Protein AF-A0A829R2B5-F1 (afdb_monomer)

Nearest PDB structures (foldseek):
  2r4q-assembly1_A  TM=9.811E-01  e=3.344E-08  Bacillus subtilis subsp. subtilis str. 168
  2r48-assembly1_A  TM=9.678E-01  e=6.983E-08  Bacillus subtilis subsp. subtilis str. 168
  5dle-assembly1_D  TM=9.566E-01  e=6.176E-08  Borreliella burgdorferi B31
  2m1z-assembly1_A  TM=9.103E-01  e=2.774E-06  Listeria monocytogenes EGD-e
  4tn5-assembly1_B  TM=8.734E-01  e=6.142E-04  Escherichia coli K-12

Structure (mmCIF, N/CA/C/O backbone):
data_AF-A0A829R2B5-F1
#
_entry.id   AF-A0A829R2B5-F1
#
loop_
_atom_site.group_PDB
_atom_site.id
_atom_site.type_symbol
_atom_site.label_atom_id
_atom_site.label_alt_id
_atom_site.label_comp_id
_atom_site.label_asym_id
_atom_site.label_entity_id
_atom_site.label_seq_id
_atom_site.pdbx_PDB_ins_code
_atom_site.Cartn_x
_atom_site.Cartn_y
_atom_site.Cartn_z
_atom_site.occupancy
_atom_site.B_iso_or_equiv
_atom_site.auth_seq_id
_atom_site.auth_comp_id
_atom_site.auth_asym_id
_atom_site.auth_atom_id
_atom_site.pdbx_PDB_model_num
ATOM 1 N N . ILE A 1 1 ? 9.075 -9.028 48.975 1.00 77.00 1 ILE A N 1
ATOM 2 C CA . ILE A 1 1 ? 10.343 -9.457 48.337 1.00 77.00 1 ILE A CA 1
ATOM 3 C C . ILE A 1 1 ? 10.652 -8.456 47.237 1.00 77.00 1 ILE A C 1
ATOM 5 O O . ILE A 1 1 ? 9.733 -8.085 46.517 1.00 77.00 1 ILE A O 1
ATOM 9 N N . ASP A 1 2 ? 11.890 -7.974 47.143 1.00 77.75 2 ASP A N 1
ATOM 10 C CA . ASP A 1 2 ? 12.310 -7.195 45.975 1.00 77.75 2 ASP A CA 1
ATOM 11 C C . ASP A 1 2 ? 12.422 -8.148 44.773 1.00 77.75 2 ASP A C 1
ATOM 13 O O . ASP A 1 2 ? 13.097 -9.174 44.860 1.00 77.75 2 ASP A O 1
ATOM 17 N N . TYR A 1 3 ? 11.655 -7.870 43.721 1.00 81.25 3 TYR A N 1
ATOM 18 C CA . TYR A 1 3 ? 11.440 -8.767 42.579 1.00 81.25 3 TYR A CA 1
ATOM 19 C C . TYR A 1 3 ? 11.505 -8.006 41.242 1.00 81.25 3 TYR A C 1
ATOM 21 O O . TYR A 1 3 ? 10.948 -8.465 40.251 1.00 81.25 3 TYR A O 1
ATOM 29 N N . GLU A 1 4 ? 12.128 -6.819 41.223 1.00 78.56 4 GLU A N 1
ATOM 30 C CA . GLU A 1 4 ? 12.226 -5.958 40.027 1.00 78.56 4 GLU A CA 1
ATOM 31 C C . GLU A 1 4 ? 10.860 -5.724 39.342 1.00 78.56 4 GLU A C 1
ATOM 33 O O . GLU A 1 4 ? 10.708 -5.775 38.119 1.00 78.56 4 GLU A O 1
ATOM 38 N N . SER A 1 5 ? 9.829 -5.493 40.156 1.00 74.31 5 SER A N 1
ATOM 39 C CA . SER A 1 5 ? 8.462 -5.230 39.706 1.00 74.31 5 SER A CA 1
ATOM 40 C C . SER A 1 5 ? 8.387 -3.997 38.798 1.00 74.31 5 SER A C 1
ATOM 42 O O . SER A 1 5 ? 9.096 -3.006 38.975 1.00 74.31 5 SER A O 1
ATOM 44 N N . LEU A 1 6 ? 7.464 -4.026 37.831 1.00 56.81 6 LEU A N 1
ATOM 45 C CA . LEU A 1 6 ? 7.286 -2.951 36.842 1.00 56.81 6 LEU A CA 1
ATOM 46 C C . LEU A 1 6 ? 6.836 -1.604 37.448 1.00 56.81 6 LEU A C 1
ATOM 48 O O . LEU A 1 6 ? 6.861 -0.588 36.755 1.00 56.81 6 LEU A O 1
ATOM 52 N N . ASP A 1 7 ? 6.405 -1.589 38.711 1.00 70.38 7 ASP A N 1
ATOM 53 C CA . ASP A 1 7 ? 6.053 -0.396 39.490 1.00 70.38 7 ASP A CA 1
ATOM 54 C C . ASP A 1 7 ? 7.093 -0.032 40.572 1.00 70.38 7 ASP A C 1
ATOM 56 O O . ASP A 1 7 ? 6.924 0.964 41.281 1.00 70.38 7 ASP A O 1
ATOM 60 N N . GLY A 1 8 ? 8.176 -0.811 40.693 1.00 77.12 8 GLY A N 1
ATOM 61 C CA . GLY A 1 8 ? 9.235 -0.621 41.682 1.00 77.12 8 GLY A CA 1
ATOM 62 C C . GLY A 1 8 ? 8.815 -0.879 43.133 1.00 77.12 8 GLY A C 1
ATOM 63 O O . GLY A 1 8 ? 9.537 -0.470 44.042 1.00 77.12 8 GLY A O 1
ATOM 64 N N . GLN A 1 9 ? 7.657 -1.507 43.378 1.00 79.19 9 GLN A N 1
ATOM 65 C CA . GLN A 1 9 ? 7.179 -1.839 44.725 1.00 79.19 9 GLN A CA 1
ATOM 66 C C . GLN A 1 9 ? 7.526 -3.285 45.122 1.00 79.19 9 GLN A C 1
ATOM 68 O O . GLN A 1 9 ? 7.446 -4.184 44.282 1.00 79.19 9 GLN A O 1
ATOM 73 N N . PRO A 1 10 ? 7.859 -3.572 46.396 1.00 80.31 10 PRO A N 1
ATOM 74 C CA . PRO A 1 10 ? 8.109 -4.940 46.845 1.00 80.31 10 PRO A CA 1
ATOM 75 C C . PRO A 1 10 ? 6.906 -5.863 46.594 1.00 80.31 10 PRO A C 1
ATOM 77 O O . PRO A 1 10 ? 5.789 -5.576 47.015 1.00 80.31 10 PRO A O 1
ATOM 80 N N . ALA A 1 11 ? 7.139 -7.020 45.974 1.00 84.56 11 ALA A N 1
ATOM 81 C CA . ALA A 1 11 ? 6.106 -8.032 45.778 1.00 84.56 11 ALA A CA 1
ATOM 82 C C . ALA A 1 11 ? 5.797 -8.745 47.109 1.00 84.56 11 ALA A C 1
ATOM 84 O O . ALA A 1 11 ? 6.690 -9.330 47.730 1.00 84.56 11 ALA A O 1
ATOM 85 N N . GLU A 1 12 ? 4.544 -8.685 47.563 1.00 84.31 12 GLU A N 1
ATOM 86 C CA . GLU A 1 12 ? 4.102 -9.258 48.848 1.00 84.31 12 GLU A CA 1
ATOM 87 C C . GLU A 1 12 ? 3.319 -10.571 48.703 1.00 84.31 12 GLU A C 1
ATOM 89 O O . GLU A 1 12 ? 3.359 -11.401 49.607 1.00 84.31 12 GLU A O 1
ATOM 94 N N . LEU A 1 13 ? 2.639 -10.779 47.572 1.00 85.56 13 LEU A N 1
ATOM 95 C CA . LEU A 1 13 ? 1.806 -11.954 47.302 1.00 85.56 13 LEU A CA 1
ATOM 96 C C . LEU A 1 13 ? 2.363 -12.727 46.102 1.00 85.56 13 LEU A C 1
ATOM 98 O O . LEU A 1 13 ? 2.656 -12.137 45.064 1.00 85.56 13 LEU A O 1
ATOM 102 N N . PHE A 1 14 ? 2.481 -14.048 46.242 1.00 85.44 14 PHE A N 1
ATOM 103 C CA . PHE A 1 14 ? 2.991 -14.950 45.209 1.00 85.44 14 PHE A CA 1
ATOM 104 C C . PHE A 1 14 ? 2.031 -16.125 45.035 1.00 85.44 14 PHE A C 1
ATOM 106 O O . PHE A 1 14 ? 1.698 -16.801 46.006 1.00 85.44 14 PHE A O 1
ATOM 113 N N . PHE A 1 15 ? 1.620 -16.387 43.795 1.00 84.69 15 PHE A N 1
ATOM 114 C CA . PHE A 1 15 ? 0.691 -17.463 43.455 1.00 84.69 15 PHE A CA 1
ATOM 115 C C . PHE A 1 15 ? 1.345 -18.427 42.467 1.00 84.69 15 PHE A C 1
ATOM 117 O O . PHE A 1 15 ? 1.905 -18.004 41.457 1.00 84.69 15 PHE A O 1
ATOM 124 N N . MET A 1 16 ? 1.252 -19.725 42.749 1.00 83.25 16 MET A N 1
ATOM 125 C CA . MET A 1 16 ? 1.707 -20.790 41.858 1.00 83.25 16 MET A CA 1
ATOM 126 C C . MET A 1 16 ? 0.489 -21.555 41.341 1.00 83.25 16 MET A C 1
ATOM 128 O O . MET A 1 16 ? -0.211 -22.201 42.118 1.00 83.25 16 MET A O 1
ATOM 132 N N . ILE A 1 17 ? 0.248 -21.507 40.030 1.00 78.81 17 ILE A N 1
ATOM 133 C CA . ILE A 1 17 ? -0.824 -22.276 39.388 1.00 78.81 17 ILE A CA 1
ATOM 134 C C . ILE A 1 17 ? -0.263 -23.648 39.003 1.00 78.81 17 ILE A C 1
ATOM 136 O O . ILE A 1 17 ? 0.498 -23.773 38.044 1.00 78.81 17 ILE A O 1
ATOM 140 N N . ALA A 1 18 ? -0.629 -24.681 39.762 1.00 78.25 18 ALA A N 1
ATOM 141 C CA . ALA A 1 18 ? -0.265 -26.065 39.471 1.00 78.25 18 ALA A CA 1
ATOM 142 C C . ALA A 1 18 ? -1.248 -26.673 38.454 1.00 78.25 18 ALA A C 1
ATOM 144 O O . ALA A 1 18 ? -2.271 -27.244 38.825 1.00 78.25 18 ALA A O 1
ATOM 145 N N . ALA A 1 19 ? -0.946 -26.529 37.163 1.00 71.19 19 ALA A N 1
ATOM 146 C CA . ALA A 1 19 ? -1.729 -27.125 36.082 1.00 71.19 19 ALA A CA 1
ATOM 147 C C . ALA A 1 19 ? -1.300 -28.578 35.808 1.00 71.19 19 ALA A C 1
ATOM 149 O O . ALA A 1 19 ? -0.109 -28.892 35.815 1.00 71.19 19 ALA A O 1
ATOM 150 N N . THR A 1 20 ? -2.261 -29.463 35.537 1.00 70.81 20 THR A N 1
ATOM 151 C CA . THR A 1 20 ? -1.981 -30.828 35.071 1.00 70.81 20 THR A CA 1
ATOM 152 C C . THR A 1 20 ? -1.559 -30.836 33.603 1.00 70.81 20 THR A C 1
ATOM 154 O O . THR A 1 20 ? -1.954 -29.974 32.815 1.00 70.81 20 THR A O 1
ATOM 157 N N . ASP A 1 21 ? -0.751 -31.826 33.225 1.00 57.53 21 ASP A N 1
ATOM 158 C CA . ASP A 1 21 ? -0.223 -31.947 31.866 1.00 57.53 21 ASP A CA 1
ATOM 159 C C . ASP A 1 21 ? -1.375 -32.074 30.844 1.00 57.53 21 ASP A C 1
ATOM 161 O O . ASP A 1 21 ? -2.250 -32.933 30.977 1.00 57.53 21 ASP A O 1
ATOM 165 N N . GLY A 1 22 ? -1.415 -31.173 29.857 1.00 59.69 22 GLY A N 1
ATOM 166 C CA . GLY A 1 22 ? -2.511 -31.046 28.884 1.00 59.69 22 GLY A CA 1
ATOM 167 C C . GLY A 1 22 ? -3.654 -30.076 29.246 1.00 59.69 22 GLY A C 1
ATOM 168 O O . GLY A 1 22 ? -4.510 -29.830 28.394 1.00 59.69 22 GLY A O 1
ATOM 169 N N . ALA A 1 23 ? -3.673 -29.465 30.438 1.00 57.81 23 ALA A N 1
ATOM 170 C CA . ALA A 1 23 ? -4.689 -28.483 30.856 1.00 57.81 23 ALA A CA 1
ATOM 171 C C . ALA A 1 23 ? -4.448 -27.066 30.272 1.00 57.81 23 ALA A C 1
ATOM 173 O O . ALA A 1 23 ? -4.290 -26.070 30.988 1.00 57.81 23 ALA A O 1
ATOM 174 N N . ASN A 1 24 ? -4.403 -26.971 28.938 1.00 57.97 24 ASN A N 1
ATOM 175 C CA . ASN A 1 24 ? -4.007 -25.757 28.210 1.00 57.97 24 ASN A CA 1
ATOM 176 C C . ASN A 1 24 ? -4.955 -24.553 28.378 1.00 57.97 24 ASN A C 1
ATOM 178 O O . ASN A 1 24 ? -4.526 -23.432 28.126 1.00 57.97 24 ASN A O 1
ATOM 182 N N . GLU A 1 25 ? -6.205 -24.752 28.801 1.00 57.62 25 GLU A N 1
ATOM 183 C CA . GLU A 1 25 ? -7.169 -23.657 29.020 1.00 57.62 25 GLU A CA 1
ATOM 184 C C . GLU A 1 25 ? -7.431 -23.409 30.518 1.00 57.62 25 GLU A C 1
ATOM 186 O O . GLU A 1 25 ? -7.463 -22.259 30.950 1.00 57.62 25 GLU A O 1
ATOM 191 N N . THR A 1 26 ? -7.464 -24.458 31.348 1.00 65.56 26 THR A N 1
ATOM 192 C CA . THR A 1 26 ? -7.769 -24.369 32.792 1.00 65.56 26 THR A CA 1
ATOM 193 C C . THR A 1 26 ? -6.812 -23.466 33.572 1.00 65.56 26 THR A C 1
ATOM 195 O O . THR A 1 26 ? -7.222 -22.774 34.504 1.00 65.56 26 THR A O 1
ATOM 198 N N . HIS A 1 27 ? -5.529 -23.418 33.199 1.00 67.00 27 HIS A N 1
ATOM 199 C CA . HIS A 1 27 ? -4.579 -22.506 33.842 1.00 67.00 27 HIS A CA 1
ATOM 200 C C . HIS A 1 27 ? -4.839 -21.032 33.484 1.00 67.00 27 HIS A C 1
ATOM 202 O O . HIS A 1 27 ? -4.580 -20.157 34.308 1.00 67.00 27 HIS A O 1
ATOM 208 N N . LEU A 1 28 ? -5.390 -20.750 32.296 1.00 66.31 28 LEU A N 1
ATOM 209 C CA . LEU A 1 28 ? -5.787 -19.402 31.877 1.00 66.31 28 LEU A CA 1
ATOM 210 C C . LEU A 1 28 ? -7.083 -18.969 32.566 1.00 66.31 28 LEU A C 1
ATOM 212 O O . LEU A 1 28 ? -7.163 -17.834 33.026 1.00 66.31 28 LEU A O 1
ATOM 216 N N . GLU A 1 29 ? -8.052 -19.878 32.701 1.00 65.00 29 GLU A N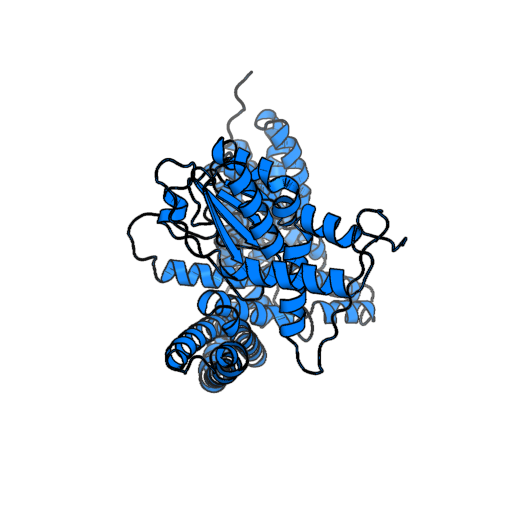 1
ATOM 217 C CA . GLU A 1 29 ? -9.282 -19.667 33.480 1.00 65.00 29 GLU A CA 1
ATOM 218 C C . GLU A 1 29 ? -8.959 -19.391 34.956 1.00 65.00 29 GLU A C 1
ATOM 220 O O . GLU A 1 29 ? -9.447 -18.420 35.532 1.00 65.00 29 GLU A O 1
ATOM 225 N N . THR A 1 30 ? -8.058 -20.185 35.547 1.00 73.75 30 THR A N 1
ATOM 226 C CA . THR A 1 30 ? -7.582 -20.000 36.930 1.00 73.75 30 THR A CA 1
ATOM 227 C C . THR A 1 30 ? -6.880 -18.652 37.100 1.00 73.75 30 THR A C 1
ATOM 229 O O . THR A 1 30 ? -7.129 -17.943 38.073 1.00 73.75 30 THR A O 1
ATOM 232 N N . LEU A 1 31 ? -6.028 -18.262 36.143 1.00 73.44 31 LEU A N 1
ATOM 233 C CA . LEU A 1 31 ? -5.330 -16.977 36.168 1.00 73.44 31 LEU A CA 1
ATOM 234 C C . LEU A 1 31 ? -6.310 -15.807 36.016 1.00 73.44 31 LEU A C 1
ATOM 236 O O . LEU A 1 31 ? -6.170 -14.810 36.723 1.00 73.44 31 LEU A O 1
ATOM 240 N N . ALA A 1 32 ? -7.321 -15.928 35.151 1.00 65.69 32 ALA A N 1
ATOM 241 C CA . ALA A 1 32 ? -8.379 -14.933 35.003 1.00 65.69 32 ALA A CA 1
ATOM 242 C C . ALA A 1 32 ? -9.196 -14.786 36.298 1.00 65.69 32 ALA A C 1
ATOM 244 O O . ALA A 1 32 ? -9.325 -13.672 36.799 1.00 65.69 32 ALA A O 1
ATOM 245 N N . ALA A 1 33 ? -9.674 -15.891 36.881 1.00 73.81 33 ALA A N 1
ATOM 246 C CA . ALA A 1 33 ? -10.438 -15.895 38.131 1.00 73.81 33 ALA A CA 1
ATOM 247 C C . ALA A 1 33 ? -9.641 -15.294 39.302 1.00 73.81 33 ALA A C 1
ATOM 249 O O . ALA A 1 33 ? -10.125 -14.387 39.976 1.00 73.81 33 ALA A O 1
ATOM 250 N N . LEU A 1 34 ? -8.385 -15.717 39.483 1.00 80.44 34 LEU A N 1
ATOM 251 C CA . LEU A 1 34 ? -7.470 -15.136 40.469 1.00 80.44 34 LEU A CA 1
ATOM 252 C C . LEU A 1 34 ? -7.271 -13.630 40.235 1.00 80.44 34 LEU A C 1
ATOM 254 O O . LEU A 1 34 ? -7.304 -12.845 41.181 1.00 80.44 34 LEU A O 1
ATOM 258 N N . SER A 1 35 ? -7.114 -13.209 38.976 1.00 73.12 35 SER A N 1
ATOM 259 C CA . SER A 1 35 ? -6.947 -11.793 38.628 1.00 73.12 35 SER A CA 1
ATOM 260 C C . SER A 1 35 ? -8.170 -10.947 38.989 1.00 73.12 35 SER A C 1
ATOM 262 O O . SER A 1 35 ? -7.985 -9.803 39.391 1.00 73.12 35 SER A O 1
ATOM 264 N N . ARG A 1 36 ? -9.398 -11.484 38.891 1.00 71.25 36 ARG A N 1
ATOM 265 C CA . ARG A 1 36 ? -10.623 -10.783 39.329 1.00 71.25 36 ARG A CA 1
ATOM 266 C C . ARG A 1 36 ? -10.611 -10.520 40.832 1.00 71.25 36 ARG A C 1
ATOM 268 O O . ARG A 1 36 ? -10.819 -9.388 41.259 1.00 71.25 36 ARG A O 1
ATOM 275 N N . LEU A 1 37 ? -10.299 -11.544 41.628 1.00 79.25 37 LEU A N 1
ATOM 276 C CA . LEU A 1 37 ? -10.243 -11.437 43.091 1.00 79.25 37 LEU A CA 1
ATOM 277 C C . LEU A 1 37 ? -9.190 -10.415 43.547 1.00 79.25 37 LEU A C 1
ATOM 279 O O . LEU A 1 37 ? -9.451 -9.598 44.426 1.00 79.25 37 LEU A O 1
ATOM 283 N N . LEU A 1 38 ? -8.025 -10.395 42.893 1.00 78.81 38 LEU A N 1
ATOM 284 C CA . LEU A 1 38 ? -6.926 -9.476 43.212 1.00 78.81 38 LEU A CA 1
ATOM 285 C C . LEU A 1 38 ? -7.166 -8.008 42.803 1.00 78.81 38 LEU A C 1
ATOM 287 O O . LEU A 1 38 ? -6.364 -7.151 43.169 1.00 78.81 38 LEU A O 1
ATOM 291 N N . VAL A 1 39 ? -8.249 -7.690 42.080 1.00 69.88 39 VAL A N 1
ATOM 292 C CA . VAL A 1 39 ? -8.682 -6.294 41.857 1.00 69.88 39 VAL A CA 1
ATOM 293 C C . VAL A 1 39 ? -9.371 -5.717 43.095 1.00 69.88 39 VAL A C 1
ATOM 295 O O . VAL A 1 39 ? -9.315 -4.507 43.303 1.00 69.88 39 VAL A O 1
ATOM 298 N N . ASN A 1 40 ? -10.007 -6.552 43.922 1.00 76.12 40 ASN A N 1
ATOM 299 C CA . ASN A 1 40 ? -10.735 -6.102 45.104 1.00 76.12 40 ASN A CA 1
ATOM 300 C C . ASN A 1 40 ? -9.749 -5.737 46.245 1.00 76.12 40 ASN A C 1
ATOM 302 O O . ASN A 1 40 ? -9.082 -6.632 46.776 1.00 76.12 40 ASN A O 1
ATOM 306 N N . PRO A 1 41 ? -9.657 -4.455 46.668 1.00 76.12 41 PRO A N 1
ATOM 307 C CA . PRO A 1 41 ? -8.732 -4.041 47.724 1.00 76.12 41 PRO A CA 1
ATOM 308 C C . PRO A 1 41 ? -9.028 -4.709 49.069 1.00 76.12 41 PRO A C 1
ATOM 310 O O . PRO A 1 41 ? -8.092 -5.050 49.793 1.00 76.12 41 PRO A O 1
ATOM 313 N N . ASP A 1 42 ? -10.305 -4.943 49.380 1.00 80.25 42 ASP A N 1
ATOM 314 C CA . ASP A 1 42 ? -10.731 -5.566 50.634 1.00 80.25 42 ASP A CA 1
ATOM 315 C C . ASP A 1 42 ? -10.340 -7.046 50.667 1.00 80.25 42 ASP A C 1
ATOM 317 O O . ASP A 1 42 ? -9.841 -7.526 51.683 1.00 80.25 42 ASP A O 1
ATOM 321 N N . PHE A 1 43 ? -10.463 -7.753 49.535 1.00 85.75 43 PHE A N 1
ATOM 322 C CA . PHE A 1 43 ? -9.974 -9.130 49.395 1.00 85.75 43 PHE A CA 1
ATOM 323 C C . PHE A 1 43 ? -8.453 -9.204 49.556 1.00 85.75 43 PHE A C 1
ATOM 325 O O . PHE A 1 43 ? -7.948 -10.026 50.318 1.00 85.75 43 PHE A O 1
ATOM 332 N N . VAL A 1 44 ? -7.707 -8.318 48.886 1.00 86.69 44 VAL A N 1
ATOM 333 C CA . VAL A 1 44 ? -6.240 -8.265 49.000 1.00 86.69 44 VAL A CA 1
ATOM 334 C C . VAL A 1 44 ? -5.812 -7.945 50.436 1.00 86.69 44 VAL A C 1
ATOM 336 O O . VAL A 1 44 ? -4.862 -8.546 50.939 1.00 86.69 44 VAL A O 1
ATOM 339 N N . GLN A 1 45 ? -6.511 -7.041 51.126 1.00 86.62 45 GLN A N 1
ATOM 340 C CA . GLN A 1 45 ? -6.212 -6.701 52.515 1.00 86.62 45 GLN A CA 1
ATOM 341 C C . GLN A 1 45 ? -6.605 -7.820 53.492 1.00 86.62 45 GLN A C 1
ATOM 343 O O . GLN A 1 45 ? -5.853 -8.086 54.431 1.00 86.62 45 GLN A O 1
ATOM 348 N N . ALA A 1 46 ? -7.728 -8.507 53.264 1.00 88.38 46 ALA A N 1
ATOM 349 C CA . ALA A 1 46 ? -8.118 -9.697 54.015 1.00 88.38 46 ALA A CA 1
ATOM 350 C C . ALA A 1 46 ? -7.070 -10.807 53.853 1.00 88.38 46 ALA A C 1
ATOM 352 O O . ALA A 1 46 ? -6.574 -11.325 54.852 1.00 88.38 46 ALA A O 1
ATOM 353 N N . LEU A 1 47 ? -6.641 -11.084 52.618 1.00 90.06 47 LEU A N 1
ATOM 354 C CA . LEU A 1 47 ? -5.622 -12.084 52.307 1.00 90.06 47 LEU A CA 1
ATOM 355 C C . LEU A 1 47 ? -4.287 -11.778 53.007 1.00 90.06 47 LEU A C 1
ATOM 357 O O . LEU A 1 47 ? -3.710 -12.670 53.625 1.00 90.06 47 LEU A O 1
ATOM 361 N N . LYS A 1 48 ? -3.837 -10.513 53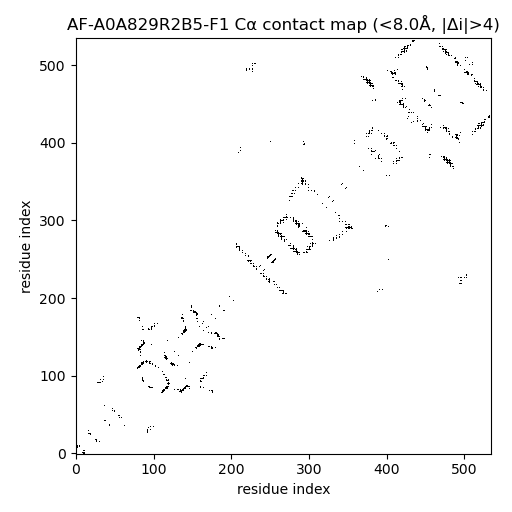.009 1.00 88.25 48 LYS A N 1
ATOM 362 C CA . LYS A 1 48 ? -2.646 -10.066 53.766 1.00 88.25 48 LYS A CA 1
ATOM 363 C C . LYS A 1 48 ? -2.776 -10.207 55.289 1.00 88.25 48 LYS A C 1
ATOM 365 O O . LYS A 1 48 ? -1.759 -10.263 55.975 1.00 88.25 48 LYS A O 1
ATOM 370 N N . ASN A 1 49 ? -3.999 -10.231 55.818 1.00 90.88 49 ASN A N 1
ATOM 371 C CA . ASN A 1 49 ? -4.269 -10.358 57.251 1.00 90.88 49 ASN A CA 1
ATOM 372 C C . ASN A 1 49 ? -4.410 -11.823 57.718 1.00 90.88 49 ASN A C 1
ATOM 374 O O . ASN A 1 49 ? -4.366 -12.060 58.930 1.00 90.88 49 ASN A O 1
ATOM 378 N N . THR A 1 50 ? -4.568 -12.784 56.795 1.00 91.31 50 THR A N 1
ATOM 379 C CA . THR A 1 50 ? -4.612 -14.225 57.114 1.00 91.31 50 THR A CA 1
ATOM 380 C C . THR A 1 50 ? -3.290 -14.722 57.706 1.00 91.31 50 THR A C 1
ATOM 382 O O . THR A 1 50 ? -2.212 -14.194 57.423 1.00 91.31 50 THR A O 1
ATOM 385 N N . LYS A 1 51 ? -3.366 -15.736 58.573 1.00 91.12 51 LYS A N 1
ATOM 386 C CA . LYS A 1 51 ? -2.221 -16.303 59.307 1.00 91.12 51 LYS A CA 1
ATOM 387 C C . LYS A 1 51 ? -2.068 -17.809 59.145 1.00 91.12 51 LYS A C 1
ATOM 389 O O . LYS A 1 51 ? -1.015 -18.340 59.500 1.00 91.12 51 LYS A O 1
ATOM 394 N N . THR A 1 52 ? -3.087 -18.498 58.639 1.00 92.06 52 THR A N 1
ATOM 395 C CA . THR A 1 52 ? -3.083 -19.955 58.454 1.00 92.06 52 THR A CA 1
ATOM 396 C C . THR A 1 52 ? -3.488 -20.343 57.026 1.00 92.06 52 THR A C 1
ATOM 398 O O . THR A 1 52 ? -4.211 -19.591 56.373 1.00 92.06 52 THR A O 1
ATOM 401 N N . PRO A 1 53 ? -3.045 -21.508 56.508 1.00 88.38 53 PRO A N 1
ATOM 402 C CA . PRO A 1 53 ? -3.462 -21.983 55.186 1.00 88.38 53 PRO A CA 1
ATOM 403 C C . PRO A 1 53 ? -4.980 -22.173 55.062 1.00 88.38 53 PRO A C 1
ATOM 405 O O . PRO A 1 53 ? -5.543 -21.894 54.007 1.00 88.38 53 PRO A O 1
ATOM 408 N N . ASP A 1 54 ? -5.642 -22.595 56.142 1.00 89.50 54 ASP A N 1
ATOM 409 C CA . ASP A 1 54 ? -7.087 -22.843 56.159 1.00 89.50 54 ASP A CA 1
ATOM 410 C C . ASP A 1 54 ? -7.891 -21.535 56.029 1.00 89.50 54 ASP A C 1
ATOM 412 O O . ASP A 1 54 ? -8.893 -21.498 55.318 1.00 89.50 54 ASP A O 1
ATOM 416 N N . GLU A 1 55 ? -7.418 -20.435 56.635 1.00 88.38 55 GLU A N 1
ATOM 417 C CA . GLU A 1 55 ? -7.988 -19.089 56.442 1.00 88.38 55 GLU A CA 1
ATOM 418 C C . GLU A 1 55 ? -7.870 -18.613 54.987 1.00 88.38 55 GLU A C 1
ATOM 420 O O . GLU A 1 55 ? -8.787 -17.969 54.479 1.00 88.38 55 GLU A O 1
ATOM 425 N N . VAL A 1 56 ? -6.764 -18.935 54.304 1.00 87.50 56 VAL A N 1
ATOM 426 C CA . VAL A 1 56 ? -6.590 -18.605 52.881 1.00 87.50 56 VAL A CA 1
ATOM 427 C C . VAL A 1 56 ? -7.591 -19.383 52.030 1.00 87.50 56 VAL A C 1
ATOM 429 O O . VAL A 1 56 ? -8.260 -18.780 51.197 1.00 87.50 56 VAL A O 1
ATOM 432 N N . ILE A 1 57 ? -7.728 -20.695 52.244 1.00 87.31 57 ILE A N 1
ATOM 433 C CA . ILE A 1 57 ? -8.667 -21.534 51.480 1.00 87.31 57 ILE A CA 1
ATOM 434 C C . ILE A 1 57 ? -10.107 -21.037 51.674 1.00 87.31 57 ILE A C 1
ATOM 436 O O . ILE A 1 57 ? -10.787 -20.755 50.690 1.00 87.31 57 ILE A O 1
ATOM 440 N N . ALA A 1 58 ? -10.530 -20.814 52.923 1.00 87.00 58 ALA A N 1
ATOM 441 C CA . ALA A 1 58 ? -11.871 -20.319 53.232 1.00 87.00 58 ALA A CA 1
ATOM 442 C C . ALA A 1 58 ? -12.186 -18.966 52.561 1.00 87.00 58 ALA A C 1
ATOM 444 O O . ALA A 1 58 ? -13.290 -18.777 52.054 1.00 87.00 58 ALA A O 1
ATOM 445 N N . LEU A 1 59 ? -11.212 -18.048 52.503 1.00 87.75 59 LEU A N 1
ATOM 446 C CA . LEU A 1 59 ? -11.367 -16.742 51.853 1.00 87.75 59 LEU A CA 1
ATOM 447 C C . LEU A 1 59 ? -11.569 -16.859 50.328 1.00 87.75 59 LEU A C 1
ATOM 449 O O . LEU A 1 59 ? -12.282 -16.048 49.735 1.00 87.75 59 LEU A O 1
ATOM 453 N N . PHE A 1 60 ? -10.952 -17.853 49.680 1.00 84.81 60 PHE A N 1
ATOM 454 C CA . PHE A 1 60 ? -11.162 -18.126 48.254 1.00 84.81 60 PHE A CA 1
ATOM 455 C C . PHE A 1 60 ? -12.503 -18.835 47.992 1.00 84.81 60 PHE A C 1
ATOM 457 O O . PHE A 1 60 ? -13.205 -18.448 47.055 1.00 84.81 60 PHE A O 1
ATOM 464 N N . ASP A 1 61 ? -12.890 -19.802 48.829 1.00 82.50 61 ASP A N 1
ATOM 465 C CA . ASP A 1 61 ? -14.167 -20.526 48.716 1.00 82.50 61 ASP A CA 1
ATOM 466 C C . ASP A 1 61 ? -15.381 -19.590 48.901 1.00 82.50 61 ASP A C 1
ATOM 468 O O . ASP A 1 61 ? -16.357 -19.665 48.148 1.00 82.50 61 ASP A O 1
ATOM 472 N N . GLU A 1 62 ? -15.314 -18.654 49.858 1.00 80.19 62 GLU A N 1
ATOM 473 C CA . GLU A 1 62 ? -16.359 -17.647 50.100 1.00 80.19 62 GLU A CA 1
ATOM 474 C C . GLU A 1 62 ? -16.572 -16.740 48.875 1.00 80.19 62 GLU A C 1
ATOM 476 O O . GLU A 1 62 ? -17.707 -16.470 48.479 1.00 80.19 62 GLU A O 1
ATOM 481 N N . GLN A 1 63 ? -15.488 -16.320 48.214 1.00 73.50 63 GLN A N 1
ATOM 482 C CA . GLN A 1 63 ? -15.569 -15.473 47.020 1.00 73.50 63 GLN A CA 1
ATOM 483 C C . GLN A 1 63 ? -15.999 -16.234 45.760 1.00 73.50 63 GLN A C 1
ATOM 485 O O . GLN A 1 63 ? -16.699 -15.663 44.924 1.00 73.50 63 GLN A O 1
ATOM 490 N N . GLN A 1 64 ? -15.626 -17.511 45.610 1.00 65.69 64 GLN A N 1
ATOM 491 C CA . GLN A 1 64 ? -16.168 -18.344 44.530 1.00 65.69 64 GLN A CA 1
ATOM 492 C C . GLN A 1 64 ? -17.678 -18.548 44.697 1.00 65.69 64 GLN A C 1
ATOM 494 O O . GLN A 1 64 ? -18.414 -18.412 43.724 1.00 65.69 64 GLN A O 1
ATOM 499 N N . SER A 1 65 ? -18.141 -18.758 45.933 1.00 57.09 65 SER A N 1
ATOM 500 C CA . SER A 1 65 ? -19.569 -18.878 46.258 1.00 57.09 65 SER A CA 1
ATOM 501 C C . SER A 1 65 ? -20.347 -17.583 45.972 1.00 57.09 65 SER A C 1
ATOM 503 O O . SER A 1 65 ? -21.449 -17.626 45.433 1.00 57.09 65 SER A O 1
ATOM 505 N N . ALA A 1 66 ? -19.764 -16.417 46.274 1.00 53.25 66 ALA A N 1
ATOM 506 C CA . ALA A 1 66 ? -20.376 -15.113 45.998 1.00 53.25 66 ALA A CA 1
ATOM 507 C C . ALA A 1 66 ? -20.395 -14.730 44.500 1.00 53.25 66 ALA A C 1
ATOM 509 O O . ALA A 1 66 ? -21.141 -13.836 44.097 1.00 53.25 66 ALA A O 1
ATOM 510 N N . GLY A 1 67 ? -19.577 -15.385 43.669 1.00 45.25 67 GLY A N 1
ATOM 511 C CA . GLY A 1 67 ? -19.452 -15.094 42.239 1.00 45.25 67 GLY A CA 1
ATOM 512 C C . GLY A 1 67 ? -20.593 -15.622 41.362 1.00 45.25 67 GLY A C 1
ATOM 513 O O . GLY A 1 67 ? -20.736 -15.153 40.233 1.00 45.25 67 GLY A O 1
ATOM 514 N N . GLU A 1 68 ? -21.405 -16.567 41.852 1.00 35.06 68 GLU A N 1
ATOM 515 C CA . GLU A 1 68 ? -22.473 -17.207 41.065 1.00 35.06 68 GLU A CA 1
ATOM 516 C C . GLU A 1 68 ? -23.827 -16.466 41.109 1.00 35.06 68 GLU A C 1
ATOM 518 O O . GLU A 1 68 ? -24.668 -16.700 40.244 1.00 35.06 68 GLU A O 1
ATOM 523 N N . GLU A 1 69 ? -24.054 -15.539 42.051 1.00 31.50 69 GLU A N 1
ATOM 524 C CA . GLU A 1 69 ? -25.376 -14.903 42.243 1.00 31.50 69 GLU A CA 1
ATOM 525 C C . GLU A 1 69 ? -25.605 -13.587 41.464 1.00 31.50 69 GLU A C 1
ATOM 527 O O . GLU A 1 69 ? -26.702 -13.031 41.503 1.00 31.50 69 GLU A O 1
ATOM 532 N N . VAL A 1 70 ? -24.618 -13.066 40.721 1.00 33.56 70 VAL A N 1
ATOM 533 C CA . VAL A 1 70 ? -24.732 -11.753 40.041 1.00 33.56 70 VAL A CA 1
ATOM 534 C C . VAL A 1 70 ? -25.207 -11.875 38.582 1.00 33.56 70 VAL A C 1
ATOM 536 O O . VAL A 1 70 ? -24.568 -11.370 37.656 1.00 33.56 70 VAL A O 1
ATOM 539 N N . GLU A 1 71 ? -26.371 -12.497 38.366 1.00 32.91 71 GLU A N 1
ATOM 540 C CA . GLU A 1 71 ? -27.116 -12.386 37.102 1.00 32.91 71 GLU A CA 1
ATOM 541 C C . GLU A 1 71 ? -28.400 -11.546 37.244 1.00 32.91 71 GLU A C 1
ATOM 543 O O . GLU A 1 71 ? -29.300 -11.831 38.029 1.00 32.91 71 GLU A O 1
ATOM 548 N N . THR A 1 72 ? -28.532 -10.553 36.358 1.00 31.05 72 THR A N 1
ATOM 549 C CA . THR A 1 72 ? -29.786 -9.856 36.004 1.00 31.05 72 THR A CA 1
ATOM 550 C C . THR A 1 72 ? -30.498 -9.014 37.075 1.00 31.05 72 THR A C 1
ATOM 552 O O . THR A 1 72 ? -31.683 -9.200 37.340 1.00 31.05 72 THR A O 1
ATOM 555 N N . GLU A 1 73 ? -29.865 -7.925 37.523 1.00 35.38 73 GLU A N 1
ATOM 556 C CA . GLU A 1 73 ? -30.646 -6.714 37.824 1.00 35.38 73 GLU A CA 1
ATOM 557 C C . GLU A 1 73 ? -31.006 -5.997 36.509 1.00 35.38 73 GLU A C 1
ATOM 559 O O . GLU A 1 73 ? -30.150 -5.439 35.816 1.00 35.38 73 GLU A O 1
ATOM 564 N N . THR A 1 74 ? -32.290 -6.014 36.138 1.00 37.72 74 THR A N 1
ATOM 565 C CA . THR A 1 74 ? -32.838 -5.061 35.159 1.00 37.72 74 THR A CA 1
ATOM 566 C C . THR A 1 74 ? -32.683 -3.643 35.712 1.00 37.72 74 THR A C 1
ATOM 568 O O . THR A 1 74 ? -33.200 -3.393 36.803 1.00 37.72 74 THR A O 1
ATOM 571 N N . PRO A 1 75 ? -32.022 -2.706 35.000 1.00 44.59 75 PRO A N 1
ATOM 572 C CA . PRO A 1 75 ? -31.831 -1.351 35.503 1.00 44.59 75 PRO A CA 1
ATOM 573 C C . PRO A 1 75 ? -33.170 -0.668 35.780 1.00 44.59 75 PRO A C 1
ATOM 575 O O . PRO A 1 75 ? -34.054 -0.673 34.923 1.00 44.59 75 PRO A O 1
ATOM 578 N N . ASN A 1 76 ? -33.298 -0.055 36.956 1.00 49.75 76 ASN A N 1
ATOM 579 C CA . ASN A 1 76 ? -34.425 0.818 37.258 1.00 49.75 76 ASN A CA 1
ATOM 580 C C . ASN A 1 76 ? -34.362 2.044 36.323 1.00 49.75 76 ASN A C 1
ATOM 582 O O . ASN A 1 76 ? -33.292 2.641 36.189 1.00 49.75 76 ASN A O 1
ATOM 586 N N . GLU A 1 77 ? -35.472 2.421 35.678 1.00 55.31 77 GLU A N 1
ATOM 587 C CA . GLU A 1 77 ? -35.477 3.405 34.571 1.00 55.31 77 GLU A CA 1
ATOM 588 C C . GLU A 1 77 ? -35.029 4.826 34.981 1.00 55.31 77 GLU A C 1
ATOM 590 O O . GLU A 1 77 ? -34.732 5.652 34.122 1.00 55.31 77 GLU A O 1
ATOM 595 N N . GLU A 1 78 ? -34.929 5.103 36.285 1.00 59.72 78 GLU A N 1
ATOM 596 C CA . GLU A 1 78 ? -34.497 6.390 36.845 1.00 59.72 78 GLU A CA 1
ATOM 597 C C . GLU A 1 78 ? -32.975 6.504 37.099 1.00 59.72 78 GLU A C 1
ATOM 599 O O . GLU A 1 78 ? -32.498 7.587 37.442 1.00 59.72 78 GLU A O 1
ATOM 604 N N . GLN A 1 79 ? -32.189 5.426 36.959 1.00 74.81 79 GLN A N 1
ATOM 605 C CA . GLN A 1 79 ? -30.741 5.464 37.228 1.00 74.81 79 GLN A CA 1
ATOM 606 C C . GLN A 1 79 ? -29.909 5.891 36.002 1.00 74.81 79 GLN A C 1
ATOM 608 O O . GLN A 1 79 ? -30.162 5.412 34.893 1.00 74.81 79 GLN A O 1
ATOM 613 N N . PRO A 1 80 ? -28.856 6.721 36.174 1.00 85.25 80 PRO A N 1
ATOM 614 C CA . PRO A 1 80 ? -27.933 7.050 35.090 1.00 85.25 80 PRO A CA 1
ATOM 615 C C . PRO A 1 80 ? -27.271 5.788 34.524 1.00 85.25 80 PRO A C 1
ATOM 617 O O . PRO A 1 80 ? -26.755 4.968 35.285 1.00 85.25 80 PRO A O 1
ATOM 620 N N . PHE A 1 81 ? -27.263 5.644 33.196 1.00 93.25 81 PHE A N 1
ATOM 621 C CA . PHE A 1 81 ? -26.739 4.457 32.518 1.00 93.25 81 PHE A CA 1
ATOM 622 C C . PHE A 1 81 ? -25.534 4.774 31.625 1.00 93.25 81 PHE A C 1
ATOM 624 O O . PHE A 1 81 ? -25.579 5.695 30.806 1.00 93.25 81 PHE A O 1
ATOM 631 N N . VAL A 1 82 ? -24.470 3.977 31.736 1.00 95.81 82 VAL A N 1
ATOM 632 C CA . VAL A 1 82 ? -23.280 4.040 30.868 1.00 95.81 82 VAL A CA 1
ATOM 633 C C . VAL A 1 82 ? -22.938 2.661 30.303 1.00 95.81 82 VAL A C 1
ATOM 635 O O . VAL A 1 82 ? -23.290 1.626 30.870 1.00 95.81 82 VAL A O 1
ATOM 638 N N . VAL A 1 83 ? -22.225 2.631 29.177 1.00 97.00 83 VAL A N 1
ATOM 639 C CA . VAL A 1 83 ? -21.742 1.378 28.577 1.00 97.00 83 VAL A CA 1
ATOM 640 C C . VAL A 1 83 ? -20.233 1.383 28.416 1.00 97.00 83 VAL A C 1
ATOM 642 O O . VAL A 1 83 ? -19.629 2.427 28.163 1.00 97.00 83 VAL A O 1
ATOM 645 N N . ALA A 1 84 ? -19.625 0.206 28.533 1.00 96.56 84 ALA A N 1
ATOM 646 C CA . ALA A 1 84 ? -18.194 0.035 28.352 1.00 96.56 84 ALA A CA 1
ATOM 647 C C . ALA A 1 84 ? -17.840 -1.164 27.463 1.00 96.56 84 ALA A C 1
ATOM 649 O O . ALA A 1 84 ? -18.574 -2.149 27.399 1.00 96.56 84 ALA A O 1
ATOM 650 N N . VAL A 1 85 ? -16.679 -1.089 26.816 1.00 96.69 85 VAL A N 1
ATOM 651 C CA . VAL A 1 85 ? -16.022 -2.215 26.145 1.00 96.69 85 VAL A CA 1
ATOM 652 C C . VAL A 1 85 ? -14.621 -2.357 26.717 1.00 96.69 85 VAL A C 1
ATOM 654 O O . VAL A 1 85 ? -13.857 -1.390 26.697 1.00 96.69 85 VAL A O 1
ATOM 657 N N . THR A 1 86 ? -14.257 -3.554 27.178 1.00 94.25 86 THR A N 1
ATOM 658 C CA . THR A 1 8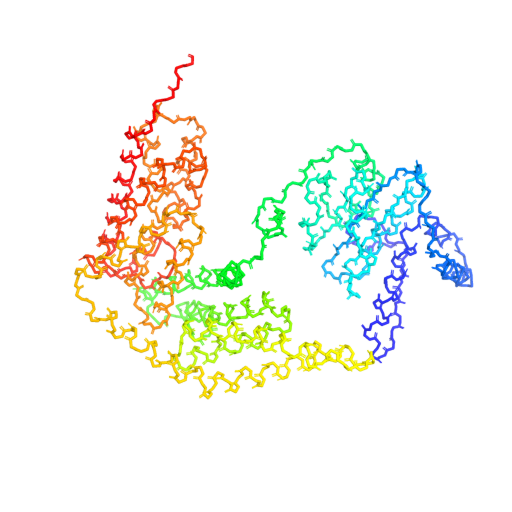6 ? -12.887 -3.856 27.615 1.00 94.25 86 THR A CA 1
ATOM 659 C C . THR A 1 86 ? -12.213 -4.845 26.668 1.00 94.25 86 THR A C 1
ATOM 661 O O . THR A 1 86 ? -12.835 -5.787 26.160 1.00 94.25 86 THR A O 1
ATOM 664 N N . ALA A 1 87 ? -10.928 -4.627 26.376 1.00 90.94 87 ALA A N 1
ATOM 665 C CA . ALA A 1 87 ? -10.203 -5.463 25.423 1.00 90.94 87 ALA A CA 1
ATOM 666 C C . ALA A 1 87 ? -8.679 -5.420 25.619 1.00 90.94 87 ALA A C 1
ATOM 668 O O . ALA A 1 87 ? -8.047 -4.393 25.418 1.00 90.94 87 ALA A O 1
ATOM 669 N N . CYS A 1 88 ? -8.056 -6.559 25.913 1.00 87.44 88 CYS A N 1
ATOM 670 C CA . CYS A 1 88 ? -6.598 -6.722 25.937 1.00 87.44 88 CYS A CA 1
ATOM 671 C C . CYS A 1 88 ? -6.141 -7.656 24.788 1.00 87.44 88 CYS A C 1
ATOM 673 O O . CYS A 1 88 ? -6.887 -8.590 24.460 1.00 87.44 88 CYS A O 1
ATOM 675 N N . PRO A 1 89 ? -4.952 -7.459 24.168 1.00 75.44 89 PRO A N 1
ATOM 676 C CA . PRO A 1 89 ? -4.403 -8.332 23.125 1.00 75.44 89 PRO A CA 1
ATOM 677 C C . PRO A 1 89 ? -4.437 -9.822 23.466 1.00 75.44 89 PRO A C 1
ATOM 679 O O . PRO A 1 89 ? -4.911 -10.615 22.656 1.00 75.44 89 PRO A O 1
ATOM 682 N N . THR A 1 90 ? -4.005 -10.187 24.676 1.00 75.88 90 THR A N 1
ATOM 683 C CA . THR A 1 90 ? -4.046 -11.571 25.177 1.00 75.88 90 THR A CA 1
ATOM 684 C C . THR A 1 90 ? -5.451 -11.986 25.610 1.00 75.88 90 THR A C 1
ATOM 686 O O . THR A 1 90 ? -5.839 -13.134 25.436 1.00 75.88 90 THR A O 1
ATOM 689 N N . GLY A 1 91 ? -6.232 -11.045 26.148 1.00 66.00 91 GLY A N 1
ATOM 690 C CA . GLY A 1 91 ? -7.620 -11.263 26.553 1.00 66.00 91 GLY A CA 1
ATOM 691 C C . GLY A 1 91 ? -7.816 -12.057 27.849 1.00 66.00 91 GLY A C 1
ATOM 692 O O . GLY A 1 91 ? -8.963 -12.346 28.166 1.00 66.00 91 GLY A O 1
ATOM 693 N N . ILE A 1 92 ? -6.738 -12.388 28.574 1.00 72.88 92 ILE A N 1
ATOM 694 C CA . ILE A 1 92 ? -6.762 -13.308 29.728 1.00 72.88 92 ILE A CA 1
ATOM 695 C C . ILE A 1 92 ? -7.120 -12.589 31.040 1.00 72.88 92 ILE A C 1
ATOM 697 O O . ILE A 1 92 ? -8.108 -12.937 31.670 1.00 72.88 92 ILE A O 1
ATOM 701 N N . ALA A 1 93 ? -6.337 -11.587 31.460 1.00 71.94 93 ALA A N 1
ATOM 702 C CA . ALA A 1 93 ? -6.501 -10.936 32.769 1.00 71.94 93 ALA A CA 1
ATOM 703 C C . ALA A 1 93 ? -7.117 -9.531 32.661 1.00 71.94 93 ALA A C 1
ATOM 705 O O . ALA A 1 93 ? -8.269 -9.319 33.041 1.00 71.94 93 ALA A O 1
ATOM 706 N N . HIS A 1 94 ? -6.383 -8.571 32.080 1.00 79.62 94 HIS A N 1
ATOM 707 C CA . HIS A 1 94 ? -6.757 -7.150 32.116 1.00 79.62 94 HIS A CA 1
ATOM 708 C C . HIS A 1 94 ? -8.143 -6.833 31.525 1.00 79.62 94 HIS A C 1
ATOM 710 O O . HIS A 1 94 ? -8.780 -5.884 31.970 1.00 79.62 94 HIS A O 1
ATOM 716 N N . THR A 1 95 ? -8.633 -7.622 30.559 1.00 83.12 95 THR A N 1
ATOM 717 C CA . THR A 1 95 ? -9.992 -7.471 30.010 1.00 83.12 95 THR A CA 1
ATOM 718 C C . THR A 1 95 ? -11.060 -7.615 31.099 1.00 83.12 95 THR A C 1
ATOM 720 O O . THR A 1 95 ? -11.929 -6.754 31.217 1.00 83.12 95 THR A O 1
ATOM 723 N N . TYR A 1 96 ? -10.995 -8.681 31.901 1.00 84.50 96 TYR A N 1
ATOM 724 C CA . TYR A 1 96 ? -11.993 -8.944 32.938 1.00 84.50 96 TYR A CA 1
ATOM 725 C C . TYR A 1 96 ? -11.744 -8.103 34.193 1.00 84.50 96 TYR A C 1
ATOM 727 O O . TYR A 1 96 ? -12.686 -7.572 34.762 1.00 84.50 96 TYR A O 1
ATOM 735 N N . MET A 1 97 ? -10.478 -7.859 34.552 1.00 79.94 97 MET A N 1
ATOM 736 C CA . MET A 1 97 ? -10.135 -6.926 35.635 1.00 79.94 97 MET A CA 1
ATOM 737 C C . MET A 1 97 ? -10.717 -5.524 35.399 1.00 79.94 97 MET A C 1
ATOM 739 O O . MET A 1 97 ? -11.188 -4.885 36.335 1.00 79.94 97 MET A O 1
ATOM 743 N N . ALA A 1 98 ? -10.701 -5.042 34.150 1.00 85.88 98 ALA A N 1
ATOM 744 C CA . ALA A 1 98 ? -11.317 -3.769 33.786 1.00 85.88 98 ALA A CA 1
ATOM 745 C C . ALA A 1 98 ? -12.856 -3.835 33.797 1.00 85.88 98 ALA A C 1
ATOM 747 O O . ALA A 1 98 ? -13.493 -2.832 34.103 1.00 85.88 98 ALA A O 1
ATOM 748 N N . GLU A 1 99 ? -13.461 -4.989 33.488 1.00 91.94 99 GLU A N 1
ATOM 749 C CA . GLU A 1 99 ? -14.912 -5.192 33.610 1.00 91.94 99 GLU A CA 1
ATOM 750 C C . GLU A 1 99 ? -15.359 -5.083 35.069 1.00 91.94 99 GLU A C 1
ATOM 752 O O . GLU A 1 99 ? -16.272 -4.311 35.366 1.00 91.94 99 GLU A O 1
ATOM 757 N N . ASP A 1 100 ? -14.687 -5.791 35.973 1.00 82.38 100 ASP A N 1
ATOM 758 C CA . ASP A 1 100 ? -15.055 -5.827 37.387 1.00 82.38 100 ASP A CA 1
ATOM 759 C C . ASP A 1 100 ? -14.767 -4.488 38.080 1.00 82.38 100 ASP A C 1
ATOM 761 O O . ASP A 1 100 ? -15.618 -3.981 38.810 1.00 82.38 100 ASP A O 1
ATOM 765 N N . ALA A 1 101 ? -13.628 -3.845 37.788 1.00 84.06 101 ALA A N 1
ATOM 766 C CA . ALA A 1 101 ? -13.309 -2.513 38.310 1.00 84.06 101 ALA A CA 1
ATOM 767 C C . ALA A 1 101 ? -14.350 -1.453 37.898 1.00 84.06 101 ALA A C 1
ATOM 769 O O . ALA A 1 101 ? -14.757 -0.629 38.721 1.00 84.06 101 ALA A O 1
ATOM 770 N N . LEU A 1 102 ? -14.817 -1.489 36.642 1.00 92.81 102 LEU A N 1
ATOM 771 C CA . LEU A 1 102 ? -15.870 -0.595 36.153 1.00 92.81 102 LEU A CA 1
ATOM 772 C C . LEU A 1 102 ? -17.240 -0.927 36.768 1.00 92.81 102 LEU A C 1
ATOM 774 O O . LEU A 1 102 ? -17.948 -0.008 37.174 1.00 92.81 102 LEU A O 1
ATOM 778 N N . LYS A 1 103 ? -17.613 -2.210 36.886 1.00 92.44 103 LYS A N 1
ATOM 779 C CA . LYS A 1 103 ? -18.879 -2.636 37.516 1.00 92.44 103 LYS A CA 1
ATOM 780 C C . LYS A 1 103 ? -18.953 -2.265 38.996 1.00 92.44 103 LYS A C 1
ATOM 782 O O . LYS A 1 103 ? -19.937 -1.659 39.417 1.00 92.44 103 LYS A O 1
ATOM 787 N N . ASN A 1 104 ? -17.913 -2.583 39.764 1.00 83.88 104 ASN A N 1
ATOM 788 C CA . ASN A 1 104 ? -17.862 -2.317 41.201 1.00 83.88 104 ASN A CA 1
ATOM 789 C C . ASN A 1 104 ? -17.936 -0.813 41.478 1.00 83.88 104 ASN A C 1
ATOM 791 O O . ASN A 1 104 ? -18.793 -0.366 42.238 1.00 83.88 104 ASN A O 1
ATOM 795 N N . LYS A 1 105 ? -17.133 -0.013 40.766 1.00 91.38 105 LYS A N 1
ATOM 796 C CA . LYS A 1 105 ? -17.150 1.440 40.937 1.00 91.38 105 LYS A CA 1
ATOM 797 C C . LYS A 1 105 ? -18.466 2.078 40.479 1.00 91.38 105 LYS A C 1
ATOM 799 O O . LYS A 1 105 ? -18.941 3.003 41.127 1.00 91.38 105 LYS A O 1
ATOM 804 N N . ALA A 1 106 ? -19.099 1.580 39.416 1.00 90.88 106 ALA A N 1
ATOM 805 C CA . ALA A 1 106 ? -20.421 2.062 39.012 1.00 90.88 106 ALA A CA 1
ATOM 806 C C . ALA A 1 106 ? -21.482 1.778 40.091 1.00 90.88 106 ALA A C 1
ATOM 808 O O . ALA A 1 106 ? -22.266 2.669 40.418 1.00 90.88 106 ALA A O 1
ATOM 809 N N . LYS A 1 107 ? -21.443 0.592 40.719 1.00 89.00 107 LYS A N 1
ATOM 810 C CA . LYS A 1 107 ? -22.306 0.237 41.857 1.00 89.00 107 LYS A CA 1
ATOM 811 C C . LYS A 1 107 ? -22.092 1.168 43.057 1.00 89.00 107 LYS A C 1
ATOM 813 O O . LYS A 1 107 ? -23.073 1.648 43.616 1.00 89.00 107 LYS A O 1
ATOM 818 N N . GLU A 1 108 ? -20.843 1.484 43.409 1.00 88.31 108 GLU A N 1
ATOM 819 C CA . GLU A 1 108 ? -20.518 2.486 44.444 1.00 88.31 108 GLU A CA 1
ATOM 820 C C . GLU A 1 108 ? -21.068 3.885 44.110 1.00 88.31 108 GLU A C 1
ATOM 822 O O . GLU A 1 108 ? -21.533 4.599 44.996 1.00 88.31 108 GLU A O 1
ATOM 827 N N . MET A 1 109 ? -21.032 4.277 42.832 1.00 89.94 109 MET A N 1
ATOM 828 C CA . MET A 1 109 ? -21.518 5.575 42.347 1.00 89.94 109 MET A CA 1
ATOM 829 C C . MET A 1 109 ? -23.047 5.636 42.152 1.00 89.94 109 MET A C 1
ATOM 831 O O . MET A 1 109 ? -23.566 6.699 41.816 1.00 89.94 109 MET A O 1
ATOM 835 N N . GLY A 1 110 ? -23.780 4.528 42.329 1.00 89.56 110 GLY A N 1
ATOM 836 C CA . GLY A 1 110 ? -25.221 4.453 42.041 1.00 89.56 110 GLY A CA 1
ATOM 837 C C . GLY A 1 110 ? -25.561 4.528 40.545 1.00 89.56 110 GLY A C 1
ATOM 838 O O . GLY A 1 110 ? -26.635 4.999 40.172 1.00 89.56 110 GLY A O 1
ATOM 839 N N . VAL A 1 111 ? -24.632 4.100 39.688 1.00 91.62 111 VAL A N 1
ATOM 840 C CA . VAL A 1 111 ? -24.697 4.185 38.224 1.00 91.62 111 VAL A CA 1
ATOM 841 C C . VAL A 1 111 ? -24.911 2.790 37.651 1.00 91.62 111 VAL A C 1
ATOM 843 O O . VAL A 1 111 ? -24.157 1.862 37.944 1.00 91.62 111 VAL A O 1
ATOM 846 N N . ALA A 1 112 ? -25.898 2.637 36.775 1.00 92.06 112 ALA A N 1
ATOM 847 C CA . ALA A 1 112 ? -26.090 1.393 36.049 1.00 92.06 112 ALA A CA 1
ATOM 848 C C . ALA A 1 112 ? -25.054 1.293 34.912 1.00 92.06 112 ALA A C 1
ATOM 850 O O . ALA A 1 112 ? -24.908 2.209 34.100 1.00 92.06 112 ALA A O 1
ATOM 851 N N . ILE A 1 113 ? -24.336 0.172 34.819 1.00 95.00 113 ILE A N 1
ATOM 852 C CA . ILE A 1 113 ? -23.334 -0.057 33.768 1.00 95.00 113 ILE A CA 1
ATOM 853 C C . ILE A 1 113 ? -23.522 -1.410 33.092 1.00 95.00 113 ILE A C 1
ATOM 855 O O . ILE A 1 113 ? -23.793 -2.418 33.742 1.00 95.00 113 ILE A O 1
ATOM 859 N N . LYS A 1 114 ? -23.316 -1.448 31.773 1.00 95.88 114 LYS A N 1
ATOM 860 C CA . LYS A 1 114 ? -23.130 -2.700 31.031 1.00 95.88 114 LYS A CA 1
ATOM 861 C C . LYS A 1 114 ? -21.759 -2.709 30.370 1.00 95.88 114 LYS A C 1
ATOM 863 O O . LYS A 1 114 ? -21.417 -1.782 29.639 1.00 95.88 114 LYS A O 1
ATOM 868 N N . VAL A 1 115 ? -20.990 -3.763 30.622 1.00 95.81 115 VAL A N 1
ATOM 869 C CA . VAL A 1 115 ? -19.648 -3.945 30.064 1.00 95.81 115 VAL A CA 1
ATOM 870 C C . VAL A 1 115 ? -19.661 -5.125 29.101 1.00 95.81 115 VAL A C 1
ATOM 872 O O . VAL A 1 115 ? -20.050 -6.223 29.486 1.00 95.81 115 VAL A O 1
ATOM 875 N N . GLU A 1 116 ? -19.225 -4.905 27.866 1.00 94.81 116 GLU A N 1
ATOM 876 C CA . GLU A 1 116 ? -18.868 -5.968 26.928 1.00 94.81 116 GLU A CA 1
ATOM 877 C C . GLU A 1 116 ? -17.383 -6.297 27.059 1.00 94.81 116 GLU A C 1
ATOM 879 O O . GLU A 1 116 ? -16.536 -5.400 27.075 1.00 94.81 116 GLU A O 1
ATOM 884 N N . THR A 1 117 ? -17.058 -7.587 27.082 1.00 90.56 117 THR A N 1
ATOM 885 C CA . THR A 1 117 ? -15.676 -8.051 27.193 1.00 90.56 117 THR A CA 1
ATOM 886 C C . THR A 1 117 ? -15.233 -8.800 25.954 1.00 90.56 117 THR A C 1
ATOM 888 O O . THR A 1 117 ? -15.856 -9.765 25.518 1.00 90.56 117 THR A O 1
ATOM 891 N N . ASN A 1 118 ? -14.112 -8.352 25.388 1.00 85.06 118 ASN A N 1
ATOM 892 C CA . ASN A 1 118 ? -13.461 -8.966 24.237 1.00 85.06 118 ASN A CA 1
ATOM 893 C C . ASN A 1 118 ? -12.254 -9.785 24.723 1.00 85.06 118 ASN A C 1
ATOM 895 O O . ASN A 1 118 ? -11.096 -9.401 24.522 1.00 85.06 118 ASN A O 1
ATOM 899 N N . GLY A 1 119 ? -12.530 -10.883 25.430 1.00 79.88 119 GLY A N 1
ATOM 900 C CA . GLY A 1 119 ? -11.546 -11.753 26.088 1.00 79.88 119 GLY A CA 1
ATOM 901 C C . GLY A 1 119 ? -10.871 -12.768 25.158 1.00 79.88 119 GLY A C 1
ATOM 902 O O . GLY A 1 119 ? -11.003 -12.707 23.932 1.00 79.88 119 GLY A O 1
ATOM 903 N N . SER A 1 120 ? -10.127 -13.702 25.753 1.00 70.00 120 SER A N 1
ATOM 904 C CA . SER A 1 120 ? -9.622 -14.920 25.095 1.00 70.00 120 SER A CA 1
ATOM 905 C C . SER A 1 120 ? -10.766 -15.867 24.708 1.00 70.00 120 SER A C 1
ATOM 907 O O . SER A 1 120 ? -10.747 -16.446 23.627 1.00 70.00 120 SER A O 1
ATOM 909 N N . GLU A 1 121 ? -11.807 -15.931 25.541 1.00 65.25 121 GLU A N 1
ATOM 910 C CA . GLU A 1 121 ? -13.041 -16.713 25.344 1.00 65.25 121 GLU A CA 1
ATOM 911 C C . GLU A 1 121 ? -14.001 -16.111 24.293 1.00 65.25 121 GLU A C 1
ATOM 913 O O . GLU A 1 121 ? -15.105 -16.613 24.082 1.00 65.25 121 GLU A O 1
ATOM 918 N N . GLY A 1 122 ? -13.603 -15.024 23.622 1.00 68.75 122 GLY A N 1
ATOM 919 C CA . GLY A 1 122 ? -14.418 -14.307 22.642 1.00 68.75 122 GLY A CA 1
ATOM 920 C C . GLY A 1 122 ? -15.153 -13.096 23.223 1.00 68.75 122 GLY A C 1
ATOM 921 O O . GLY A 1 122 ? -14.690 -12.471 24.175 1.00 68.75 122 GLY A O 1
ATOM 922 N N . VAL A 1 123 ? -16.273 -12.729 22.591 1.00 78.44 123 VAL A N 1
ATOM 923 C CA . VAL A 1 123 ? -17.092 -11.565 22.971 1.00 78.44 123 VAL A CA 1
ATOM 924 C C . VAL A 1 123 ? -18.196 -12.003 23.931 1.00 78.44 123 VAL A C 1
ATOM 926 O O . VAL A 1 123 ? -19.108 -12.725 23.521 1.00 78.44 123 VAL A O 1
ATOM 929 N N . LYS A 1 124 ? -18.151 -11.541 25.182 1.00 79.12 124 LYS A N 1
ATOM 930 C CA . LYS A 1 124 ? -19.213 -11.738 26.184 1.00 79.12 124 LYS A CA 1
ATOM 931 C C . LYS A 1 124 ? -19.952 -10.426 26.459 1.00 79.12 124 LYS A C 1
ATOM 933 O O . LYS A 1 124 ? -19.428 -9.342 26.218 1.00 79.12 124 LYS A O 1
ATOM 938 N N . ASN A 1 125 ? -21.193 -10.531 26.943 1.00 85.69 125 ASN A N 1
ATOM 939 C CA . ASN A 1 125 ? -22.034 -9.394 27.350 1.00 85.69 125 ASN A CA 1
ATOM 940 C C . ASN A 1 125 ? -22.264 -8.323 26.258 1.00 85.69 125 ASN A C 1
ATOM 942 O O . ASN A 1 125 ? -22.476 -7.152 26.576 1.00 85.69 125 ASN A O 1
ATOM 946 N N . ARG A 1 126 ? -22.243 -8.729 24.974 1.00 86.50 126 ARG A N 1
ATOM 947 C CA . ARG A 1 126 ? -22.233 -7.820 23.813 1.00 86.50 126 ARG A CA 1
ATOM 948 C C . ARG A 1 126 ? -23.296 -6.721 23.919 1.00 86.50 126 ARG A C 1
ATOM 950 O O . ARG A 1 126 ? -24.481 -7.005 24.116 1.00 86.50 126 ARG A O 1
ATOM 957 N N . LEU A 1 127 ? -22.865 -5.471 23.761 1.00 90.19 127 LEU A N 1
ATOM 958 C CA . LEU A 1 127 ? -23.742 -4.303 23.803 1.00 90.19 127 LEU A CA 1
ATOM 959 C C . LEU A 1 127 ? -24.717 -4.334 22.624 1.00 90.19 127 LEU A C 1
ATOM 961 O O . LEU A 1 127 ? -24.308 -4.477 21.467 1.00 90.19 127 LEU A O 1
ATOM 965 N N . THR A 1 128 ? -26.007 -4.193 22.924 1.00 89.00 128 THR A N 1
ATOM 966 C CA . THR A 1 128 ? -27.059 -4.063 21.910 1.00 89.00 128 THR A CA 1
ATOM 967 C C . THR A 1 128 ? -27.183 -2.611 21.447 1.00 89.00 128 THR A C 1
ATOM 969 O O . THR A 1 128 ? -26.733 -1.697 22.137 1.00 89.00 128 THR A O 1
ATOM 972 N N . ALA A 1 129 ? -27.838 -2.376 20.305 1.00 84.56 129 ALA A N 1
ATOM 973 C CA . ALA A 1 129 ? -28.137 -1.016 19.850 1.00 84.56 129 ALA A CA 1
ATOM 974 C C . ALA A 1 129 ? -28.915 -0.217 20.915 1.00 84.56 129 ALA A C 1
ATOM 976 O O . ALA A 1 129 ? -28.546 0.914 21.204 1.00 84.56 129 ALA A O 1
ATOM 977 N N . ALA A 1 130 ? -29.895 -0.842 21.580 1.00 85.06 130 ALA A N 1
ATOM 978 C CA . ALA A 1 130 ? -30.673 -0.221 22.653 1.00 85.06 130 ALA A CA 1
ATOM 979 C C . ALA A 1 130 ? -29.831 0.130 23.897 1.00 85.06 130 ALA A C 1
ATOM 981 O O . ALA A 1 130 ? -30.078 1.152 24.534 1.00 85.06 130 ALA A O 1
ATOM 982 N N . ASP A 1 131 ? -28.815 -0.675 24.243 1.00 90.00 131 ASP A N 1
ATOM 983 C CA . ASP A 1 131 ? -27.871 -0.322 25.315 1.00 90.00 131 ASP A CA 1
ATOM 984 C C . ASP A 1 131 ? -27.049 0.918 24.945 1.00 90.00 131 ASP A C 1
ATOM 986 O O . ASP A 1 131 ? -26.877 1.815 25.763 1.00 90.00 131 ASP A O 1
ATOM 990 N N . ILE A 1 132 ? -26.559 0.990 23.707 1.00 91.31 132 ILE A N 1
ATOM 991 C CA . ILE A 1 132 ? -25.758 2.125 23.234 1.00 91.31 132 ILE A CA 1
ATOM 992 C C . ILE A 1 132 ? -26.625 3.386 23.123 1.00 91.31 132 ILE A C 1
ATOM 994 O O . ILE A 1 132 ? -26.200 4.472 23.517 1.00 91.31 132 ILE A O 1
ATOM 998 N N . GLU A 1 133 ? -27.855 3.249 22.630 1.00 87.06 133 GLU A N 1
ATOM 999 C CA . GLU A 1 133 ? -28.809 4.343 22.464 1.00 87.06 133 GLU A CA 1
ATOM 1000 C C . GLU A 1 133 ? -29.185 4.986 23.805 1.00 87.06 133 GLU A C 1
ATOM 1002 O O . GLU A 1 133 ? -29.099 6.209 23.919 1.00 87.06 133 GLU A O 1
ATOM 1007 N N . ARG A 1 134 ? -29.497 4.187 24.835 1.00 89.88 134 ARG A N 1
ATOM 1008 C CA . ARG A 1 134 ? -29.896 4.689 26.165 1.00 89.88 134 ARG A CA 1
ATOM 1009 C C . ARG A 1 134 ? -28.732 5.129 27.066 1.00 89.88 134 ARG A C 1
ATOM 1011 O O . ARG A 1 134 ? -28.973 5.660 28.145 1.00 89.88 134 ARG A O 1
ATOM 1018 N N . ALA A 1 135 ? -27.481 4.894 26.666 1.00 92.50 135 ALA A N 1
ATOM 1019 C CA . ALA A 1 135 ? -26.309 5.284 27.447 1.00 92.50 135 ALA A CA 1
ATOM 1020 C C . ALA A 1 135 ? -26.012 6.789 27.361 1.00 92.50 135 ALA A C 1
ATOM 1022 O O . ALA A 1 135 ? -25.985 7.365 26.268 1.00 92.50 135 ALA A O 1
ATOM 1023 N N . ALA A 1 136 ? -25.700 7.392 28.513 1.00 92.25 136 ALA A N 1
ATOM 1024 C CA . ALA A 1 136 ? -25.246 8.777 28.634 1.00 92.25 136 ALA A CA 1
ATOM 1025 C C . ALA A 1 136 ? -23.883 9.004 27.952 1.00 92.25 136 ALA A C 1
ATOM 1027 O O . ALA A 1 136 ? -23.674 10.045 27.326 1.00 92.25 136 ALA A O 1
ATOM 1028 N N . GLY A 1 137 ? -22.999 8.001 28.016 1.00 92.81 137 GLY A N 1
ATOM 1029 C CA . GLY A 1 137 ? -21.688 7.989 27.371 1.00 92.81 137 GLY A CA 1
ATOM 1030 C C . GLY A 1 137 ? -21.093 6.579 27.261 1.00 92.81 137 GLY A C 1
ATOM 1031 O O . GLY A 1 137 ? -21.584 5.626 27.875 1.00 92.81 137 GLY A O 1
ATOM 1032 N N . VAL A 1 138 ? -20.034 6.460 26.457 1.00 96.25 138 VAL A N 1
ATOM 1033 C CA . VAL A 1 138 ? -19.362 5.201 26.099 1.00 96.25 138 VAL A CA 1
ATOM 1034 C C . VAL A 1 138 ? -17.910 5.205 26.583 1.00 96.25 138 VAL A C 1
ATOM 1036 O O . VAL A 1 138 ? -17.159 6.154 26.346 1.00 96.25 138 VAL A O 1
ATOM 1039 N N . ILE A 1 139 ? -17.493 4.116 27.228 1.00 97.19 139 ILE A N 1
ATOM 1040 C CA . ILE A 1 139 ? -16.129 3.908 27.726 1.00 97.19 139 ILE A CA 1
ATOM 1041 C C . ILE A 1 139 ? -15.457 2.794 26.917 1.00 97.19 139 ILE A C 1
ATOM 1043 O O . ILE A 1 139 ? -15.840 1.632 27.018 1.00 97.19 139 ILE A O 1
ATOM 1047 N N . ILE A 1 140 ? -14.421 3.110 26.148 1.00 96.50 140 ILE A N 1
ATOM 1048 C CA . ILE A 1 140 ? -13.594 2.107 25.471 1.00 96.50 140 ILE A CA 1
ATOM 1049 C C . ILE A 1 140 ? -12.276 1.987 26.238 1.00 96.50 140 ILE A C 1
ATOM 1051 O O . ILE A 1 140 ? -11.443 2.888 26.195 1.00 96.50 140 ILE A O 1
ATOM 1055 N N . ALA A 1 141 ? -12.106 0.885 26.969 1.00 94.75 141 ALA A N 1
ATOM 1056 C CA . ALA A 1 141 ? -10.899 0.553 27.723 1.00 94.75 141 ALA A CA 1
ATOM 1057 C C . ALA A 1 141 ? -10.165 -0.590 26.997 1.00 94.75 141 ALA A C 1
ATOM 1059 O O . ALA A 1 141 ? -10.323 -1.769 27.328 1.00 94.75 141 ALA A O 1
ATOM 1060 N N . ALA A 1 142 ? -9.420 -0.252 25.945 1.00 91.06 142 ALA A N 1
ATOM 1061 C CA . ALA A 1 142 ? -8.928 -1.208 24.962 1.00 91.06 142 ALA A CA 1
ATOM 1062 C C . ALA A 1 142 ? -7.454 -0.995 24.575 1.00 91.06 142 ALA A C 1
ATOM 1064 O O . ALA A 1 142 ? -7.037 0.096 24.208 1.00 91.06 142 ALA A O 1
ATOM 1065 N N . ASP A 1 143 ? -6.703 -2.097 24.572 1.00 81.12 143 ASP A N 1
ATOM 1066 C CA . ASP A 1 143 ? -5.335 -2.227 24.046 1.00 81.12 143 ASP A CA 1
ATOM 1067 C C . ASP A 1 143 ? -5.313 -3.027 22.717 1.00 81.12 143 ASP A C 1
ATOM 1069 O O . ASP A 1 143 ? -4.252 -3.396 22.211 1.00 81.12 143 ASP A O 1
ATOM 1073 N N . LYS A 1 144 ? -6.484 -3.363 22.153 1.00 79.06 144 LYS A N 1
ATOM 1074 C CA . LYS A 1 144 ? -6.644 -3.997 20.830 1.00 79.06 144 LYS A CA 1
ATOM 1075 C C . LYS A 1 144 ? -7.879 -3.457 20.114 1.00 79.06 144 LYS A C 1
ATOM 1077 O O . LYS A 1 144 ? -8.823 -3.030 20.771 1.00 79.06 144 LYS A O 1
ATOM 1082 N N . ASN A 1 145 ? -7.911 -3.574 18.787 1.00 77.06 145 ASN A N 1
ATOM 1083 C CA . ASN A 1 145 ? -9.047 -3.138 17.969 1.00 77.06 145 ASN A CA 1
ATOM 1084 C C . ASN A 1 145 ? -10.373 -3.763 18.442 1.00 77.06 145 ASN A C 1
ATOM 1086 O O . ASN A 1 145 ? -10.486 -4.988 18.559 1.00 77.06 145 ASN A O 1
ATOM 1090 N N . VAL A 1 146 ? -11.383 -2.914 18.634 1.00 84.44 146 VAL A N 1
ATOM 1091 C CA . VAL A 1 146 ? -12.775 -3.283 18.932 1.00 84.44 146 VAL A CA 1
ATOM 1092 C C . VAL A 1 146 ? -13.722 -2.702 17.874 1.00 84.44 146 VAL A C 1
ATOM 1094 O O . VAL A 1 146 ? -13.328 -1.879 17.049 1.00 84.44 146 VAL A O 1
ATOM 1097 N N . GLU A 1 147 ? -14.979 -3.145 17.858 1.00 81.94 147 GLU A N 1
ATOM 1098 C CA . GLU A 1 147 ? -15.994 -2.647 16.921 1.00 81.94 147 GLU A CA 1
ATOM 1099 C C . GLU A 1 147 ? -16.482 -1.247 17.344 1.00 81.94 147 GLU A C 1
ATOM 1101 O O . GLU A 1 147 ? -17.426 -1.121 18.126 1.00 81.94 147 GLU A O 1
ATOM 1106 N N . MET A 1 148 ? -15.807 -0.204 16.844 1.00 82.12 148 MET A N 1
ATOM 1107 C CA . MET A 1 148 ? -16.044 1.201 17.221 1.00 82.12 148 MET A CA 1
ATOM 1108 C C . MET A 1 148 ? -17.236 1.853 16.506 1.00 82.12 148 MET A C 1
ATOM 1110 O O . MET A 1 148 ? -17.925 2.685 17.088 1.00 82.12 148 MET A O 1
ATOM 1114 N N . ALA A 1 149 ? -17.519 1.470 15.257 1.00 78.88 149 ALA A N 1
ATOM 1115 C CA . ALA A 1 149 ? -18.477 2.184 14.402 1.00 78.88 149 ALA A CA 1
ATOM 1116 C C . ALA A 1 149 ? -19.929 2.197 14.927 1.00 78.88 149 ALA A C 1
ATOM 1118 O O . ALA A 1 149 ? -20.703 3.082 14.589 1.00 78.88 149 ALA A O 1
ATOM 1119 N N . ARG A 1 150 ? -20.300 1.248 15.794 1.00 83.31 150 ARG A N 1
ATOM 1120 C CA . ARG A 1 150 ? -21.616 1.207 16.462 1.00 83.31 150 ARG A CA 1
ATOM 1121 C C . ARG A 1 150 ? -21.810 2.270 17.555 1.00 83.31 150 ARG A C 1
ATOM 1123 O O . ARG A 1 150 ? -22.887 2.325 18.133 1.00 83.31 150 ARG A O 1
ATOM 1130 N N . PHE A 1 151 ? -20.782 3.060 17.864 1.00 90.12 151 PHE A N 1
ATOM 1131 C CA . PHE A 1 151 ? -20.824 4.153 18.841 1.00 90.12 151 PHE A CA 1
ATOM 1132 C C . PHE A 1 151 ? -20.805 5.544 18.183 1.00 90.12 151 PHE A C 1
ATOM 1134 O O . PHE A 1 151 ? -20.499 6.531 18.852 1.00 90.12 151 PHE A O 1
ATOM 1141 N N . ASP A 1 152 ? -21.095 5.636 16.880 1.00 83.19 152 ASP A N 1
ATOM 1142 C CA . ASP A 1 152 ? -21.209 6.920 16.182 1.00 83.19 152 ASP A CA 1
ATOM 1143 C C . ASP A 1 152 ? -22.231 7.850 16.862 1.00 83.19 152 ASP A C 1
ATOM 1145 O O . ASP A 1 152 ? -23.266 7.409 17.367 1.00 83.19 152 ASP A O 1
ATOM 1149 N N . GLY A 1 153 ? -21.911 9.142 16.931 1.00 82.44 153 GLY A N 1
ATOM 1150 C CA . GLY A 1 153 ? -22.761 10.161 17.544 1.00 82.44 153 GLY A CA 1
ATOM 1151 C C . GLY A 1 153 ? -22.812 10.114 19.075 1.00 82.44 153 GLY A C 1
ATOM 1152 O O . GLY A 1 153 ? -23.532 10.911 19.678 1.00 82.44 153 GLY A O 1
ATOM 1153 N N . LYS A 1 154 ? -22.054 9.226 19.734 1.00 90.75 154 LYS A N 1
ATOM 1154 C CA . LYS A 1 154 ? -21.999 9.132 21.201 1.00 90.75 154 LYS A CA 1
ATOM 1155 C C . LYS A 1 154 ? -20.802 9.874 21.785 1.00 90.75 154 LYS A C 1
ATOM 1157 O O . LYS A 1 154 ? -19.723 9.911 21.199 1.00 90.75 154 LYS A O 1
ATOM 1162 N N . HIS A 1 155 ? -20.979 10.419 22.989 1.00 91.94 155 HIS A N 1
ATOM 1163 C CA . HIS A 1 155 ? -19.870 10.885 23.819 1.00 91.94 155 HIS A CA 1
ATOM 1164 C C . HIS A 1 155 ? -19.026 9.677 24.224 1.00 91.94 155 HIS A C 1
ATOM 1166 O O . HIS A 1 155 ? -19.456 8.863 25.043 1.00 91.94 155 HIS A O 1
ATOM 1172 N N . LEU A 1 156 ? -17.850 9.538 23.615 1.00 93.62 156 LEU A N 1
ATOM 1173 C CA . LEU A 1 156 ? -17.012 8.350 23.735 1.00 93.62 156 LEU A CA 1
ATOM 1174 C C . LEU A 1 156 ? -15.592 8.745 24.112 1.00 93.62 156 LEU A C 1
ATOM 1176 O O . LEU A 1 156 ? -14.983 9.625 23.504 1.00 93.62 156 LEU A O 1
ATOM 1180 N N . GLN A 1 157 ? -15.048 8.045 25.101 1.00 93.06 157 GLN A N 1
ATOM 1181 C CA . GLN A 1 157 ? -13.634 8.115 25.446 1.00 93.06 157 GLN A CA 1
ATOM 1182 C C . GLN A 1 157 ? -12.958 6.778 25.153 1.00 93.06 157 GLN A C 1
ATOM 1184 O O . GLN A 1 157 ? -13.465 5.723 25.533 1.00 93.06 157 GLN A O 1
ATOM 1189 N N . GLU A 1 158 ? -11.792 6.837 24.519 1.00 92.25 158 GLU A N 1
ATOM 1190 C CA . GLU A 1 158 ? -10.921 5.687 24.296 1.00 92.25 158 GLU A CA 1
ATOM 1191 C C . GLU A 1 158 ? -9.659 5.825 25.151 1.00 92.25 158 GLU A C 1
ATOM 1193 O O . GLU A 1 158 ? -9.025 6.886 25.203 1.00 92.25 158 GLU A O 1
ATOM 1198 N N . ARG A 1 159 ? -9.337 4.763 25.889 1.00 91.81 159 ARG A N 1
ATOM 1199 C CA . ARG A 1 159 ? -8.226 4.675 26.839 1.00 91.81 159 ARG A CA 1
ATOM 1200 C C . ARG A 1 159 ? -7.630 3.265 26.830 1.00 91.81 159 ARG A C 1
ATOM 1202 O O . ARG A 1 159 ? -8.347 2.320 26.503 1.00 91.81 159 ARG A O 1
ATOM 1209 N N . PRO A 1 160 ? -6.363 3.099 27.249 1.00 90.62 160 PRO A N 1
ATOM 1210 C CA . PRO A 1 160 ? -5.788 1.779 27.487 1.00 90.62 160 PRO A CA 1
ATOM 1211 C C . PRO A 1 160 ? -6.632 0.957 28.470 1.00 90.62 160 PRO A C 1
ATOM 1213 O O . PRO A 1 160 ? -7.230 1.513 29.395 1.00 90.62 160 PRO A O 1
ATOM 1216 N N . VAL A 1 161 ? -6.635 -0.370 28.339 1.00 90.06 161 VAL A N 1
ATOM 1217 C CA . VAL A 1 161 ? -7.410 -1.269 29.224 1.00 90.06 161 VAL A CA 1
ATOM 1218 C C . VAL A 1 161 ? -7.020 -1.108 30.701 1.00 90.06 161 VAL A C 1
ATOM 1220 O O . VAL A 1 161 ? -7.853 -1.249 31.593 1.00 90.06 161 VAL A O 1
ATOM 1223 N N . SER A 1 162 ? -5.765 -0.730 30.966 1.00 87.44 162 SER A N 1
ATOM 1224 C CA . SER A 1 162 ? -5.236 -0.473 32.310 1.00 87.44 162 SER A CA 1
ATOM 1225 C C . SER A 1 162 ? -5.850 0.753 33.002 1.00 87.44 162 SER A C 1
ATOM 1227 O O . SER A 1 162 ? -5.938 0.764 34.231 1.00 87.44 162 SER A O 1
ATOM 1229 N N . ASP A 1 163 ? -6.344 1.746 32.254 1.00 88.25 163 ASP A N 1
ATOM 1230 C CA . ASP A 1 163 ? -7.095 2.873 32.825 1.00 88.25 163 ASP A CA 1
ATOM 1231 C C . ASP A 1 163 ? -8.490 2.432 33.297 1.00 88.25 163 ASP A C 1
ATOM 1233 O O . ASP A 1 163 ? -8.975 2.950 34.301 1.00 88.25 163 ASP A O 1
ATOM 1237 N N . GLY A 1 164 ? -9.092 1.421 32.655 1.00 88.06 164 GLY A N 1
ATOM 1238 C CA . GLY A 1 164 ? -10.329 0.778 33.123 1.00 88.06 164 GLY A CA 1
ATOM 1239 C C . GLY A 1 164 ? -10.190 0.134 34.506 1.00 88.06 164 GLY A C 1
ATOM 1240 O O . GLY A 1 164 ? -11.140 0.134 35.280 1.00 88.06 164 GLY A O 1
ATOM 1241 N N . ILE A 1 165 ? -8.987 -0.347 34.840 1.00 87.62 165 ILE A N 1
ATOM 1242 C CA . ILE A 1 165 ? -8.657 -0.929 36.151 1.00 87.62 165 ILE A CA 1
ATOM 1243 C C . ILE A 1 165 ? -8.310 0.171 37.167 1.00 87.62 165 ILE A C 1
ATOM 1245 O O . ILE A 1 165 ? -8.774 0.148 38.302 1.00 87.62 165 ILE A O 1
ATOM 1249 N N . ARG A 1 166 ? -7.468 1.137 36.774 1.00 84.19 166 ARG A N 1
ATOM 1250 C CA . ARG A 1 166 ? -6.842 2.103 37.700 1.00 84.19 166 ARG A CA 1
ATOM 1251 C C . ARG A 1 166 ? -7.632 3.393 37.922 1.00 84.19 166 ARG A C 1
ATOM 1253 O O . ARG A 1 166 ? -7.364 4.095 38.892 1.00 84.19 166 ARG A O 1
ATOM 1260 N N . LYS A 1 167 ? -8.540 3.753 37.011 1.00 92.69 167 LYS A N 1
ATOM 1261 C CA . LYS A 1 167 ? -9.278 5.030 37.019 1.00 92.69 167 LYS A CA 1
ATOM 1262 C C . LYS A 1 167 ? -10.788 4.873 36.733 1.00 92.69 167 LYS A C 1
ATOM 1264 O O . LYS A 1 167 ? -11.351 5.767 36.095 1.00 92.69 167 LYS A O 1
ATOM 1269 N N . PRO A 1 168 ? -11.480 3.797 37.171 1.00 92.94 168 PRO A N 1
ATOM 1270 C CA . PRO A 1 168 ? -12.862 3.537 36.758 1.00 92.94 168 PRO A CA 1
ATOM 1271 C C . PRO A 1 168 ? -13.812 4.694 37.105 1.00 92.94 168 PRO A C 1
ATOM 1273 O O . PRO A 1 168 ? -14.642 5.066 36.284 1.00 92.94 168 PRO A O 1
ATOM 1276 N N . GLU A 1 169 ? -13.621 5.340 38.259 1.00 93.31 169 GLU A N 1
ATOM 1277 C CA . GLU A 1 169 ? -14.432 6.474 38.730 1.00 93.31 169 GLU A CA 1
ATOM 1278 C C . GLU A 1 169 ? -14.339 7.681 37.789 1.00 93.31 169 GLU A C 1
ATOM 1280 O O . GLU A 1 169 ? -15.351 8.226 37.352 1.00 93.31 169 GLU A O 1
ATOM 1285 N N . GLN A 1 170 ? -13.113 8.046 37.395 1.00 93.75 170 GLN A N 1
ATOM 1286 C CA . GLN A 1 170 ? -12.874 9.122 36.436 1.00 93.75 170 GLN A CA 1
ATOM 1287 C C . GLN A 1 170 ? -13.509 8.798 35.082 1.00 93.75 170 GLN A C 1
ATOM 1289 O O . GLN A 1 170 ? -14.071 9.688 34.445 1.00 93.75 170 GLN A O 1
ATOM 1294 N N . LEU A 1 171 ? -13.436 7.541 34.635 1.00 94.69 171 LEU A N 1
ATOM 1295 C CA . LEU A 1 171 ? -14.016 7.131 33.360 1.00 94.69 171 LEU A CA 1
ATOM 1296 C C . LEU A 1 171 ? -15.547 7.203 33.401 1.00 94.69 171 LEU A C 1
ATOM 1298 O O . LEU A 1 171 ? -16.143 7.816 32.516 1.00 94.69 171 LEU A O 1
ATOM 1302 N N . ILE A 1 172 ? -16.177 6.658 34.441 1.00 95.81 172 ILE A N 1
ATOM 1303 C CA . ILE A 1 172 ? -17.633 6.692 34.626 1.00 95.81 172 ILE A CA 1
ATOM 1304 C C . ILE A 1 172 ? -18.126 8.141 34.717 1.00 95.81 172 ILE A C 1
ATOM 1306 O O . ILE A 1 172 ? -19.013 8.524 33.956 1.00 95.81 172 ILE A O 1
ATOM 1310 N N . GLN A 1 173 ? -17.494 8.984 35.541 1.00 94.31 173 GLN A N 1
ATOM 1311 C CA . GLN A 1 173 ? -17.863 10.398 35.650 1.00 94.31 173 GLN A CA 1
ATOM 1312 C C . GLN A 1 173 ? -17.697 11.148 34.318 1.00 94.31 173 GLN A C 1
ATOM 1314 O O . GLN A 1 173 ? -18.562 11.931 33.939 1.00 94.31 173 GLN A O 1
ATOM 1319 N N . THR A 1 174 ? -16.626 10.883 33.560 1.00 91.44 174 THR A N 1
ATOM 1320 C CA . THR A 1 174 ? -16.405 11.522 32.247 1.00 91.44 174 THR A CA 1
ATOM 1321 C C . THR A 1 174 ? -17.482 11.139 31.225 1.00 91.44 174 THR A C 1
ATOM 1323 O O . THR A 1 174 ? -17.864 11.973 30.399 1.00 91.44 174 THR A O 1
ATOM 1326 N N . ALA A 1 175 ? -17.987 9.901 31.293 1.00 92.50 175 ALA A N 1
ATOM 1327 C CA . ALA A 1 175 ? -19.073 9.413 30.447 1.00 92.50 175 ALA A CA 1
ATOM 1328 C C . ALA A 1 175 ? -20.441 9.993 30.851 1.00 92.50 175 ALA A C 1
ATOM 1330 O O . ALA A 1 175 ? -21.213 10.371 29.974 1.00 92.50 175 ALA A O 1
ATOM 1331 N N . LEU A 1 176 ? -20.719 10.112 32.155 1.00 92.25 176 LEU A N 1
ATOM 1332 C CA . LEU A 1 176 ? -21.935 10.746 32.682 1.00 92.25 176 LEU A CA 1
ATOM 1333 C C . LEU A 1 176 ? -22.000 12.243 32.368 1.00 92.25 176 LEU A C 1
ATOM 1335 O O . LEU A 1 176 ? -23.019 12.731 31.893 1.00 92.25 176 LEU A O 1
ATOM 1339 N N . ASP A 1 177 ? -20.897 12.960 32.587 1.00 91.75 177 ASP A N 1
ATOM 1340 C CA . ASP A 1 177 ? -20.801 14.407 32.366 1.00 91.75 177 ASP A CA 1
ATOM 1341 C C . ASP A 1 177 ? -20.773 14.796 30.874 1.00 91.75 177 ASP A C 1
ATOM 1343 O O . ASP A 1 177 ? -20.668 15.982 30.559 1.00 91.75 177 ASP A O 1
ATOM 1347 N N . GLN A 1 178 ? -20.764 13.820 29.956 1.00 88.88 178 GLN A N 1
ATOM 1348 C CA . GLN A 1 178 ? -20.633 14.021 28.504 1.00 88.88 178 GLN A CA 1
ATOM 1349 C C . GLN A 1 178 ? -19.411 14.879 28.103 1.00 88.88 178 GLN A C 1
ATOM 1351 O O . GLN A 1 178 ? -19.379 15.532 27.061 1.00 88.88 178 GLN A O 1
ATOM 1356 N N . LYS A 1 179 ? -18.352 14.842 28.925 1.00 87.31 179 LYS A N 1
ATOM 1357 C CA . LYS A 1 179 ? -17.099 15.597 28.725 1.00 87.31 179 LYS A CA 1
ATOM 1358 C C . LYS A 1 179 ? -16.191 14.999 27.650 1.00 87.31 179 LYS A C 1
ATOM 1360 O O . LYS A 1 179 ? -15.259 15.661 27.195 1.00 87.31 179 LYS A O 1
ATOM 1365 N N . ALA A 1 180 ? -16.433 13.749 27.267 1.00 81.06 180 ALA A N 1
ATOM 1366 C CA . ALA A 1 180 ? -15.762 13.118 26.141 1.00 81.06 180 ALA A CA 1
ATOM 1367 C C . ALA A 1 180 ? -16.230 13.744 24.808 1.00 81.06 180 ALA A C 1
ATOM 1369 O O . ALA A 1 180 ? -17.397 14.137 24.704 1.00 81.06 180 ALA A O 1
ATOM 1370 N N . PRO A 1 181 ? -15.363 13.841 23.780 1.00 80.88 181 PRO A N 1
ATOM 1371 C CA . PRO A 1 181 ? -15.789 14.304 22.464 1.00 80.88 181 PRO A CA 1
ATOM 1372 C C . PRO A 1 181 ? -16.889 13.393 21.905 1.00 80.88 181 PRO A C 1
ATOM 1374 O O . PRO A 1 181 ? -16.918 12.190 22.181 1.00 80.88 181 PRO A O 1
ATOM 1377 N N . ILE A 1 182 ? -17.780 13.960 21.091 1.00 86.50 182 ILE A N 1
ATOM 1378 C CA . ILE A 1 182 ? -18.704 13.149 20.298 1.00 86.50 182 ILE A CA 1
ATOM 1379 C C . ILE A 1 182 ? -17.860 12.402 19.268 1.00 86.50 182 ILE A C 1
ATOM 1381 O O . ILE A 1 182 ? -17.182 13.017 18.439 1.00 86.50 182 ILE A O 1
ATOM 1385 N N . TYR A 1 183 ? -17.868 11.077 19.350 1.00 81.06 183 TYR A N 1
ATOM 1386 C CA . TYR A 1 183 ? -17.193 10.234 18.383 1.00 81.06 183 TYR A CA 1
ATOM 1387 C C . TYR A 1 183 ? -18.033 10.172 17.115 1.00 81.06 183 TYR A C 1
ATOM 1389 O O . TYR A 1 183 ? -19.103 9.568 17.078 1.00 81.06 183 TYR A O 1
ATOM 1397 N N . HIS A 1 184 ? -17.517 10.801 16.068 1.00 74.44 184 HIS A N 1
ATOM 1398 C CA . HIS A 1 184 ? -17.949 10.545 14.707 1.00 74.44 184 HIS A CA 1
ATOM 1399 C C . HIS A 1 184 ? -16.945 9.596 14.066 1.00 74.44 184 HIS A C 1
ATOM 1401 O O . HIS A 1 184 ? -15.742 9.871 14.018 1.00 74.44 184 HIS A O 1
ATOM 1407 N N . SER A 1 185 ? -17.452 8.481 13.560 1.00 52.91 185 SER A N 1
ATOM 1408 C CA . SER A 1 185 ? -16.715 7.561 12.716 1.00 52.91 185 SER A CA 1
ATOM 1409 C C . SER A 1 185 ? -16.447 8.229 11.364 1.00 52.91 185 SER A C 1
ATOM 1411 O O . SER A 1 185 ? -17.187 8.091 10.392 1.00 52.91 185 SER A O 1
ATOM 1413 N N . ASN A 1 186 ? -15.335 8.968 11.286 1.00 39.66 186 ASN A N 1
ATOM 1414 C CA . ASN A 1 186 ? -14.715 9.260 9.996 1.00 39.66 186 ASN A CA 1
ATOM 1415 C C . ASN A 1 186 ? -14.526 7.922 9.272 1.00 39.66 186 ASN A C 1
ATOM 1417 O O . ASN A 1 186 ? -13.922 7.004 9.824 1.00 39.66 186 ASN A O 1
ATOM 1421 N N . GLY A 1 187 ? -15.097 7.817 8.071 1.00 33.91 187 GLY A N 1
ATOM 1422 C CA . GLY A 1 187 ? -15.456 6.559 7.417 1.00 33.91 187 GLY A CA 1
ATOM 1423 C C . GLY A 1 187 ? -14.323 5.668 6.901 1.00 33.91 187 GLY A C 1
ATOM 1424 O O . GLY A 1 187 ? -14.464 5.116 5.814 1.00 33.91 187 GLY A O 1
ATOM 1425 N N . ASP A 1 188 ? -13.267 5.431 7.678 1.00 31.41 188 ASP A N 1
ATOM 1426 C CA . ASP A 1 188 ? -12.417 4.248 7.525 1.00 31.41 188 ASP A CA 1
ATOM 1427 C C . ASP A 1 188 ? -12.970 3.095 8.382 1.00 31.41 188 ASP A C 1
ATOM 1429 O O . ASP A 1 188 ? -12.414 2.677 9.394 1.00 31.41 188 ASP A O 1
ATOM 1433 N N . ILE A 1 189 ? -14.078 2.544 7.863 1.00 31.75 189 ILE A N 1
ATOM 1434 C CA . ILE A 1 189 ? -14.758 1.297 8.252 1.00 31.75 189 ILE A CA 1
ATOM 1435 C C . ILE A 1 189 ? -15.591 1.361 9.557 1.00 31.75 189 ILE A C 1
ATOM 1437 O O . ILE A 1 189 ? -15.042 1.248 10.645 1.00 31.75 189 ILE A O 1
ATOM 1441 N N . ALA A 1 190 ? -16.931 1.291 9.576 1.00 31.19 190 ALA A N 1
ATOM 1442 C CA . ALA A 1 190 ? -18.062 1.565 8.656 1.00 31.19 190 ALA A CA 1
ATOM 1443 C C . ALA A 1 190 ? -19.335 1.341 9.522 1.00 31.19 190 ALA A C 1
ATOM 1445 O O . ALA A 1 190 ? -19.358 0.361 10.266 1.00 31.19 190 ALA A O 1
ATOM 1446 N N . LYS A 1 191 ? -20.407 2.142 9.513 1.00 30.94 191 LYS A N 1
ATOM 1447 C CA . LYS A 1 191 ? -21.228 2.719 8.422 1.00 30.94 191 LYS A CA 1
ATOM 1448 C C . LYS A 1 191 ? -21.910 4.019 8.915 1.00 30.94 191 LYS A C 1
ATOM 1450 O O . LYS A 1 191 ? -21.924 4.238 10.114 1.00 30.94 191 LYS A O 1
ATOM 1455 N N . GLU A 1 192 ? -22.433 4.941 8.100 1.00 26.80 192 GLU A N 1
ATOM 1456 C CA . GLU A 1 192 ? -23.540 4.862 7.108 1.00 26.80 192 GLU A CA 1
ATOM 1457 C C . GLU A 1 192 ? -24.902 4.346 7.642 1.00 26.80 192 GLU A C 1
ATOM 1459 O O . GLU A 1 192 ? -25.293 3.196 7.422 1.00 26.80 192 GLU A O 1
ATOM 1464 N N . GLU A 1 193 ? -25.698 5.250 8.218 1.00 24.61 193 GLU A N 1
ATOM 1465 C CA . GLU A 1 193 ? -27.133 5.312 7.898 1.00 24.61 193 GLU A CA 1
ATOM 1466 C C . GLU A 1 193 ? -27.306 6.229 6.662 1.00 24.61 193 GLU A C 1
ATOM 1468 O O . GLU A 1 193 ? -26.571 7.200 6.518 1.00 24.61 193 GLU A O 1
ATOM 1473 N N . ASN A 1 194 ? -28.202 5.999 5.699 1.00 24.86 194 ASN A N 1
ATOM 1474 C CA . ASN A 1 194 ? -29.467 5.269 5.749 1.00 24.86 194 ASN A CA 1
ATOM 1475 C C . ASN A 1 194 ? -29.728 4.444 4.468 1.00 24.86 194 ASN A C 1
ATOM 1477 O O . ASN A 1 194 ? -29.331 4.830 3.374 1.00 24.86 194 ASN A O 1
ATOM 1481 N N . THR A 1 195 ? -30.467 3.340 4.617 1.00 27.19 195 THR A N 1
ATOM 1482 C CA . THR A 1 195 ? -31.253 2.653 3.563 1.00 27.19 195 THR A CA 1
ATOM 1483 C C . THR A 1 195 ? -30.720 2.636 2.119 1.00 27.19 195 THR A C 1
ATOM 1485 O O . THR A 1 195 ? -31.393 3.101 1.204 1.00 27.19 195 THR A O 1
ATOM 1488 N N . GLU A 1 196 ? -29.623 1.923 1.864 1.00 29.66 196 GLU A N 1
ATOM 1489 C CA . GLU A 1 196 ? -29.477 1.196 0.596 1.00 29.66 196 GLU A CA 1
ATOM 1490 C C . GLU A 1 196 ? -28.634 -0.073 0.781 1.00 29.66 196 GLU A C 1
ATOM 1492 O O . GLU A 1 196 ? -27.811 -0.188 1.695 1.00 29.66 196 GLU A O 1
ATOM 1497 N N . LYS A 1 197 ? -28.865 -1.091 -0.058 1.00 34.34 197 LYS A N 1
ATOM 1498 C CA . LYS A 1 197 ? -28.042 -2.309 -0.039 1.00 34.34 197 LYS A CA 1
ATOM 1499 C C . LYS A 1 197 ? -26.638 -1.919 -0.487 1.00 34.34 197 LYS A C 1
ATOM 1501 O O . LYS A 1 197 ? -26.446 -1.717 -1.682 1.00 34.34 197 LYS A O 1
ATOM 1506 N N . ALA A 1 198 ? -25.686 -1.855 0.451 1.00 46.53 198 ALA A N 1
ATOM 1507 C CA . ALA A 1 198 ? -24.275 -1.599 0.158 1.00 46.53 198 ALA A CA 1
ATOM 1508 C C . ALA A 1 198 ? -23.855 -2.386 -1.092 1.00 46.53 198 ALA A C 1
ATOM 1510 O O . ALA A 1 198 ? -23.921 -3.621 -1.102 1.00 46.53 198 ALA A O 1
ATOM 1511 N N . SER A 1 199 ? -23.534 -1.650 -2.160 1.00 66.06 199 SER A N 1
ATOM 1512 C CA . SER A 1 199 ? -23.365 -2.224 -3.492 1.00 66.06 199 SER A CA 1
ATOM 1513 C C . SER A 1 199 ? -22.333 -3.347 -3.461 1.00 66.06 199 SER A C 1
ATOM 1515 O O . SER A 1 199 ? -21.309 -3.254 -2.782 1.00 66.06 199 SER A O 1
ATOM 1517 N N . ILE A 1 200 ? -22.566 -4.401 -4.246 1.00 75.56 200 ILE A N 1
ATOM 1518 C CA . ILE A 1 200 ? -21.609 -5.508 -4.395 1.00 75.56 200 ILE A CA 1
ATOM 1519 C C . ILE A 1 200 ? -20.214 -4.956 -4.755 1.00 75.56 200 ILE A C 1
ATOM 1521 O O . ILE A 1 200 ? -19.209 -5.457 -4.253 1.00 75.56 200 ILE A O 1
ATOM 1525 N N . GLY A 1 201 ? -20.162 -3.862 -5.527 1.00 76.06 201 GLY A N 1
ATOM 1526 C CA . GLY A 1 201 ? -18.930 -3.143 -5.848 1.00 76.06 201 GLY A CA 1
ATOM 1527 C C . GLY A 1 201 ? -18.219 -2.518 -4.640 1.00 76.06 201 GLY A C 1
ATOM 1528 O O . GLY A 1 201 ? -17.008 -2.683 -4.526 1.00 76.06 201 GLY A O 1
ATOM 1529 N N . SER A 1 202 ? -18.927 -1.856 -3.711 1.00 74.88 202 SER A N 1
ATOM 1530 C CA . SER A 1 202 ? -18.278 -1.225 -2.545 1.00 74.88 202 SER A CA 1
ATOM 1531 C C . SER A 1 202 ? -17.733 -2.260 -1.560 1.00 74.88 202 SER A C 1
ATOM 1533 O O . SER A 1 202 ? -16.681 -2.041 -0.957 1.00 74.88 202 SER A O 1
ATOM 1535 N N . LYS A 1 203 ? -18.380 -3.432 -1.463 1.00 77.94 203 LYS A N 1
ATOM 1536 C CA . LYS A 1 203 ? -17.840 -4.565 -0.705 1.00 77.94 203 LYS A CA 1
ATOM 1537 C C . LYS A 1 203 ? -16.562 -5.126 -1.346 1.00 77.94 203 LYS A C 1
ATOM 1539 O O . LYS A 1 203 ? -15.538 -5.170 -0.674 1.00 77.94 203 LYS A O 1
ATOM 1544 N N . ILE A 1 204 ? -16.600 -5.484 -2.635 1.00 87.25 204 ILE A N 1
ATOM 1545 C CA . ILE A 1 204 ? -15.427 -5.997 -3.375 1.00 87.25 204 ILE A CA 1
ATOM 1546 C C . ILE A 1 204 ? -14.248 -5.021 -3.277 1.00 87.25 204 ILE A C 1
ATOM 1548 O O . ILE A 1 204 ? -13.111 -5.431 -3.052 1.00 87.25 204 ILE A O 1
ATOM 1552 N N . TYR A 1 205 ? -14.528 -3.724 -3.401 1.00 82.62 205 TYR A N 1
ATOM 1553 C CA . TYR A 1 205 ? -13.548 -2.658 -3.245 1.00 82.62 205 TYR A CA 1
ATOM 1554 C C . TYR A 1 205 ? -12.907 -2.639 -1.845 1.00 82.62 205 TYR A C 1
ATOM 1556 O O . TYR A 1 205 ? -11.680 -2.616 -1.742 1.00 82.62 205 TYR A O 1
ATOM 1564 N N . LYS A 1 206 ? -13.704 -2.708 -0.767 1.00 81.12 206 LYS A N 1
ATOM 1565 C CA . LYS A 1 206 ? -13.187 -2.792 0.610 1.00 81.12 206 LYS A CA 1
ATOM 1566 C C . LYS A 1 206 ? -12.299 -4.025 0.795 1.00 81.12 206 LYS A C 1
ATOM 1568 O O . LYS A 1 206 ? -11.212 -3.921 1.365 1.00 81.12 206 LYS A O 1
ATOM 1573 N N . ASP A 1 207 ? -12.752 -5.173 0.299 1.00 87.81 207 ASP A N 1
ATOM 1574 C CA . ASP A 1 207 ? -12.041 -6.442 0.436 1.00 87.81 207 ASP A CA 1
ATOM 1575 C C . ASP A 1 207 ? -10.676 -6.386 -0.287 1.00 87.81 207 ASP A C 1
ATOM 1577 O O . ASP A 1 207 ? -9.658 -6.782 0.288 1.00 87.81 207 ASP A O 1
ATOM 1581 N N . LEU A 1 208 ? -10.634 -5.782 -1.485 1.00 88.88 208 LEU A N 1
ATOM 1582 C CA . LEU A 1 208 ? -9.421 -5.500 -2.265 1.00 88.88 208 LEU A CA 1
ATOM 1583 C C . LEU A 1 208 ? -8.460 -4.527 -1.559 1.00 88.88 208 LEU A C 1
ATOM 1585 O O . LEU A 1 208 ? -7.260 -4.799 -1.468 1.00 88.88 208 LEU A O 1
ATOM 1589 N N . MET A 1 209 ? -8.968 -3.401 -1.046 1.00 86.56 209 MET A N 1
ATOM 1590 C CA . MET A 1 209 ? -8.148 -2.395 -0.356 1.00 86.56 209 MET A CA 1
ATOM 1591 C C . MET A 1 209 ? -7.526 -2.924 0.937 1.00 86.56 209 MET A C 1
ATOM 1593 O O . MET A 1 209 ? -6.414 -2.510 1.286 1.00 86.56 209 MET A O 1
ATOM 1597 N N . ASN A 1 210 ? -8.196 -3.861 1.620 1.00 86.38 210 ASN A N 1
ATOM 1598 C CA . ASN A 1 210 ? -7.625 -4.560 2.768 1.00 86.38 210 ASN A CA 1
ATOM 1599 C C . ASN A 1 210 ? -6.375 -5.352 2.357 1.00 86.38 210 ASN A C 1
ATOM 1601 O O . ASN A 1 210 ? -5.327 -5.204 2.982 1.00 86.38 210 ASN A O 1
ATOM 1605 N N . GLY A 1 211 ? -6.456 -6.121 1.266 1.00 89.69 211 GLY A N 1
ATOM 1606 C CA . GLY A 1 211 ? -5.312 -6.840 0.701 1.00 89.69 211 GLY A CA 1
ATOM 1607 C C . GLY A 1 211 ? -4.144 -5.927 0.330 1.00 89.69 211 GLY A C 1
ATOM 1608 O O . GLY A 1 211 ? -3.022 -6.139 0.786 1.00 89.69 211 GLY A O 1
ATOM 1609 N N . ILE A 1 212 ? -4.413 -4.882 -0.460 1.00 88.44 212 ILE A N 1
ATOM 1610 C CA . ILE A 1 212 ? -3.377 -3.948 -0.929 1.00 88.44 212 ILE A CA 1
ATOM 1611 C C . ILE A 1 212 ? -2.686 -3.261 0.254 1.00 88.44 212 ILE A C 1
ATOM 1613 O O . ILE A 1 212 ? -1.459 -3.200 0.299 1.00 88.44 212 ILE A O 1
ATOM 1617 N N . SER A 1 213 ? -3.446 -2.789 1.246 1.00 83.56 213 SER A N 1
ATOM 1618 C CA . SER A 1 213 ? -2.870 -2.045 2.374 1.00 83.56 213 SER A CA 1
ATOM 1619 C C . SER A 1 213 ? -1.977 -2.915 3.271 1.00 83.56 213 SER A C 1
ATOM 1621 O O . SER A 1 213 ? -0.991 -2.408 3.795 1.00 83.56 213 SER A O 1
ATOM 1623 N N . HIS A 1 214 ? -2.249 -4.221 3.384 1.00 90.88 214 HIS A N 1
ATOM 1624 C CA . HIS A 1 214 ? -1.367 -5.163 4.088 1.00 90.88 214 HIS A CA 1
ATOM 1625 C C . HIS A 1 214 ? -0.164 -5.619 3.242 1.00 90.88 214 HIS A C 1
ATOM 1627 O O . HIS A 1 214 ? 0.860 -6.004 3.802 1.00 90.88 214 HIS A O 1
ATOM 1633 N N . MET A 1 215 ? -0.251 -5.546 1.909 1.00 92.00 215 MET A N 1
ATOM 1634 C CA . MET A 1 215 ? 0.863 -5.823 0.993 1.00 92.00 215 MET A CA 1
ATOM 1635 C C . MET A 1 215 ? 1.905 -4.689 0.977 1.00 92.00 215 MET A C 1
ATOM 1637 O O . MET A 1 215 ? 3.102 -4.963 0.907 1.00 92.00 215 MET A O 1
ATOM 1641 N N . LEU A 1 216 ? 1.483 -3.420 1.060 1.00 86.69 216 LEU A N 1
ATOM 1642 C CA . LEU A 1 216 ? 2.372 -2.252 0.915 1.00 86.69 216 LEU A CA 1
ATOM 1643 C C . LEU A 1 216 ? 3.634 -2.261 1.812 1.00 86.69 216 LEU A C 1
ATOM 1645 O O . LEU A 1 216 ? 4.707 -1.975 1.275 1.00 86.69 216 LEU A O 1
ATOM 1649 N N . PRO A 1 217 ? 3.593 -2.633 3.111 1.00 87.19 217 PRO A N 1
ATOM 1650 C CA . PRO A 1 217 ? 4.797 -2.712 3.947 1.00 87.19 217 PRO A CA 1
ATOM 1651 C C . PRO A 1 217 ? 5.877 -3.659 3.404 1.00 87.19 217 PRO A C 1
ATOM 1653 O O . PRO A 1 217 ? 7.067 -3.367 3.524 1.00 87.19 217 PRO A O 1
ATOM 1656 N N . PHE A 1 218 ? 5.478 -4.759 2.756 1.00 91.25 218 PHE A N 1
ATOM 1657 C CA . PHE A 1 218 ? 6.400 -5.697 2.110 1.00 91.25 218 PHE A CA 1
ATOM 1658 C C . PHE A 1 218 ? 7.020 -5.090 0.842 1.00 91.25 218 PHE A C 1
ATOM 1660 O O . PHE A 1 218 ? 8.204 -5.306 0.586 1.00 91.25 218 PHE A O 1
ATOM 1667 N N . VAL A 1 219 ? 6.262 -4.278 0.089 1.00 88.06 219 VAL A N 1
ATOM 1668 C CA . VAL A 1 219 ? 6.786 -3.554 -1.084 1.00 88.06 219 VAL A CA 1
ATOM 1669 C C . VAL A 1 219 ? 7.818 -2.508 -0.660 1.00 88.06 219 VAL A C 1
ATOM 1671 O O . VAL A 1 219 ? 8.884 -2.424 -1.264 1.00 88.06 219 VAL A O 1
ATOM 1674 N N . VAL A 1 220 ? 7.536 -1.739 0.397 1.00 84.94 220 VAL A N 1
ATOM 1675 C CA . VAL A 1 220 ? 8.454 -0.711 0.917 1.00 84.94 220 VAL A CA 1
ATOM 1676 C C . VAL A 1 220 ? 9.715 -1.356 1.494 1.00 84.94 220 VAL A C 1
ATOM 1678 O O . VAL A 1 220 ? 10.819 -1.034 1.057 1.00 84.94 220 VAL A O 1
ATOM 1681 N N . GLY A 1 221 ? 9.569 -2.304 2.427 1.00 87.12 221 GLY A N 1
ATOM 1682 C CA . GLY A 1 221 ? 10.702 -2.974 3.066 1.00 87.12 221 GLY A CA 1
ATOM 1683 C C . GLY A 1 221 ? 11.557 -3.756 2.068 1.00 87.12 221 GLY A C 1
ATOM 1684 O O . GLY A 1 221 ? 12.760 -3.520 1.962 1.00 87.12 221 GLY A O 1
ATOM 1685 N N . GLY A 1 222 ? 10.936 -4.639 1.281 1.00 89.31 222 GLY A N 1
ATOM 1686 C CA . GLY A 1 222 ? 11.640 -5.433 0.276 1.00 89.31 222 GLY A CA 1
ATOM 1687 C C . GLY A 1 222 ? 12.218 -4.593 -0.861 1.00 89.31 222 GLY A C 1
ATOM 1688 O O . GLY A 1 222 ? 13.343 -4.830 -1.288 1.00 89.31 222 GLY A O 1
ATOM 1689 N N . GLY A 1 223 ? 11.497 -3.559 -1.300 1.00 86.94 223 GLY A N 1
ATOM 1690 C CA . GLY A 1 223 ? 11.907 -2.686 -2.395 1.00 86.94 223 GLY A CA 1
ATOM 1691 C C . GLY A 1 223 ? 13.142 -1.860 -2.064 1.00 86.94 223 GLY A C 1
ATOM 1692 O O . GLY A 1 223 ? 14.025 -1.721 -2.907 1.00 86.94 223 GLY A O 1
ATOM 1693 N N . ILE A 1 224 ? 13.248 -1.373 -0.822 1.00 87.44 224 ILE A N 1
ATOM 1694 C CA . ILE A 1 224 ? 14.453 -0.693 -0.334 1.00 87.44 224 ILE A CA 1
ATOM 1695 C C . ILE A 1 224 ? 15.625 -1.682 -0.232 1.00 87.44 224 ILE A C 1
ATOM 1697 O O . ILE A 1 224 ? 16.737 -1.331 -0.621 1.00 87.44 224 ILE A O 1
ATOM 1701 N N . MET A 1 225 ? 15.402 -2.924 0.217 1.00 90.31 225 MET A N 1
ATOM 1702 C CA . MET A 1 225 ? 16.463 -3.946 0.248 1.00 90.31 225 MET A CA 1
ATOM 1703 C C . MET A 1 225 ? 16.965 -4.306 -1.162 1.00 90.31 225 MET A C 1
ATOM 1705 O O . MET A 1 225 ? 18.175 -4.337 -1.371 1.00 90.31 225 MET A O 1
ATOM 1709 N N . ILE A 1 226 ? 16.066 -4.481 -2.141 1.00 88.19 226 ILE A N 1
ATOM 1710 C CA . ILE A 1 226 ? 16.403 -4.707 -3.562 1.00 88.19 226 ILE A CA 1
ATOM 1711 C C . ILE A 1 226 ? 17.167 -3.506 -4.148 1.00 88.19 226 ILE A C 1
ATOM 1713 O O . ILE A 1 226 ? 18.168 -3.660 -4.848 1.00 88.19 226 ILE A O 1
ATOM 1717 N N . ALA A 1 227 ? 16.733 -2.283 -3.840 1.00 87.69 227 ALA A N 1
ATOM 1718 C CA . ALA A 1 227 ? 17.423 -1.084 -4.295 1.00 87.69 227 ALA A CA 1
ATOM 1719 C C . ALA A 1 227 ? 18.849 -0.986 -3.729 1.00 87.69 227 ALA A C 1
ATOM 1721 O O . ALA A 1 227 ? 19.798 -0.698 -4.462 1.00 87.69 227 ALA A O 1
ATOM 1722 N N . LEU A 1 228 ? 19.021 -1.262 -2.433 1.00 88.88 228 LEU A N 1
ATOM 1723 C CA . LEU A 1 228 ? 20.337 -1.300 -1.800 1.00 88.88 228 LEU A CA 1
ATOM 1724 C C . LEU A 1 228 ? 21.195 -2.450 -2.343 1.00 88.88 228 LEU A C 1
ATOM 1726 O O . LEU A 1 228 ? 22.393 -2.243 -2.539 1.00 88.88 228 LEU A O 1
ATOM 1730 N N . SER A 1 229 ? 20.616 -3.618 -2.654 1.00 89.62 229 SER A N 1
ATOM 1731 C CA . SER A 1 229 ? 21.366 -4.715 -3.273 1.00 89.62 229 SER A CA 1
ATOM 1732 C C . SER A 1 229 ? 21.902 -4.305 -4.645 1.00 89.62 229 SER A C 1
ATOM 1734 O O . SER A 1 229 ? 23.105 -4.410 -4.857 1.00 89.62 229 SER A O 1
ATOM 1736 N N . PHE A 1 230 ? 21.081 -3.738 -5.537 1.00 87.38 230 PHE A N 1
ATOM 1737 C CA . PHE A 1 230 ? 21.560 -3.263 -6.845 1.00 87.38 230 PHE A CA 1
ATOM 1738 C C . PHE A 1 230 ? 22.565 -2.104 -6.741 1.00 87.38 230 PHE A C 1
ATOM 1740 O O . PHE A 1 230 ? 23.503 -2.023 -7.537 1.00 87.38 230 PHE A O 1
ATOM 1747 N N . LEU A 1 231 ? 22.421 -1.222 -5.744 1.00 87.69 231 LEU A N 1
ATOM 1748 C CA . LEU A 1 231 ? 23.414 -0.178 -5.482 1.00 87.69 231 LEU A CA 1
ATOM 1749 C C . LEU A 1 231 ? 24.766 -0.792 -5.097 1.00 87.69 231 LEU A C 1
ATOM 1751 O O . LEU A 1 231 ? 25.797 -0.366 -5.611 1.00 87.69 231 LEU A O 1
ATOM 1755 N N . ILE A 1 232 ? 24.765 -1.797 -4.219 1.00 90.00 232 ILE A N 1
ATOM 1756 C CA . ILE A 1 232 ? 25.980 -2.484 -3.773 1.00 90.00 232 ILE A CA 1
ATOM 1757 C C . ILE A 1 232 ? 26.577 -3.337 -4.892 1.00 90.00 232 ILE A C 1
ATOM 1759 O O . ILE A 1 232 ? 27.785 -3.274 -5.088 1.00 90.00 232 ILE A O 1
ATOM 1763 N N . GLU A 1 233 ? 25.769 -4.056 -5.674 1.00 89.25 233 GLU A N 1
ATOM 1764 C CA . GLU A 1 233 ? 26.230 -4.857 -6.817 1.00 89.25 233 GLU A CA 1
ATOM 1765 C C . GLU A 1 233 ? 27.020 -4.017 -7.827 1.00 89.25 233 GLU A C 1
ATOM 1767 O O . GLU A 1 233 ? 28.047 -4.458 -8.337 1.00 89.25 233 GLU A O 1
ATOM 1772 N N . ARG A 1 234 ? 26.599 -2.767 -8.055 1.00 85.69 234 ARG A N 1
ATOM 1773 C CA . ARG A 1 234 ? 27.274 -1.831 -8.964 1.00 85.69 234 ARG A CA 1
ATOM 1774 C C . ARG A 1 234 ? 28.708 -1.474 -8.548 1.00 85.69 234 ARG A C 1
ATOM 1776 O O . ARG A 1 234 ? 29.513 -1.146 -9.419 1.00 85.69 234 ARG A O 1
ATOM 1783 N N . PHE A 1 235 ? 29.023 -1.499 -7.252 1.00 88.69 235 PHE A N 1
ATOM 1784 C CA . PHE A 1 235 ? 30.355 -1.167 -6.722 1.00 88.69 235 PHE A CA 1
ATOM 1785 C C . PHE A 1 235 ? 31.146 -2.408 -6.268 1.00 88.69 235 PHE A C 1
ATOM 1787 O O . PHE A 1 235 ? 32.364 -2.450 -6.428 1.00 88.69 235 PHE A O 1
ATOM 1794 N N . TRP A 1 236 ? 30.456 -3.427 -5.750 1.00 89.50 236 TRP A N 1
ATOM 1795 C CA . TRP A 1 236 ? 30.989 -4.712 -5.291 1.00 89.50 236 TRP A CA 1
ATOM 1796 C C . TRP A 1 236 ? 30.133 -5.881 -5.821 1.00 89.50 236 TRP A C 1
ATOM 1798 O O . TRP A 1 236 ? 29.339 -6.464 -5.064 1.00 89.50 236 TRP A O 1
ATOM 1808 N N . PRO A 1 237 ? 30.303 -6.249 -7.109 1.00 88.31 237 PRO A N 1
ATOM 1809 C CA . PRO A 1 237 ? 29.594 -7.367 -7.723 1.00 88.31 237 PRO A CA 1
ATOM 1810 C C . PRO A 1 237 ? 29.762 -8.666 -6.929 1.00 88.31 237 PRO A C 1
ATOM 1812 O O . PRO A 1 237 ? 30.849 -8.972 -6.439 1.00 88.31 237 PRO A O 1
ATOM 1815 N N . HIS A 1 238 ? 28.680 -9.440 -6.818 1.00 85.81 238 HIS A N 1
ATOM 1816 C CA . HIS A 1 238 ? 28.638 -10.759 -6.164 1.00 85.81 238 HIS A CA 1
ATOM 1817 C C . HIS A 1 238 ? 29.051 -10.816 -4.677 1.00 85.81 238 HIS A C 1
ATOM 1819 O O . HIS A 1 238 ? 29.229 -11.917 -4.149 1.00 85.81 238 HIS A O 1
ATOM 1825 N N . SER A 1 239 ? 29.173 -9.673 -3.995 1.00 94.06 239 SER A N 1
ATOM 1826 C CA . SER A 1 239 ? 29.498 -9.613 -2.564 1.00 94.06 239 SER A CA 1
ATOM 1827 C C . SER A 1 239 ? 28.441 -10.289 -1.677 1.00 94.06 239 SER A C 1
ATOM 1829 O O . SER A 1 239 ? 27.255 -10.321 -2.006 1.00 94.06 239 SER A O 1
ATOM 1831 N N . GLU A 1 240 ? 28.850 -10.785 -0.504 1.00 94.62 240 GLU A N 1
ATOM 1832 C CA . GLU A 1 240 ? 27.917 -11.365 0.478 1.00 94.62 240 GLU A CA 1
ATOM 1833 C C . GLU A 1 240 ? 26.859 -10.359 0.950 1.00 94.62 240 GLU A C 1
ATOM 1835 O O . GLU A 1 240 ? 25.711 -10.727 1.174 1.00 94.62 240 GLU A O 1
ATOM 1840 N N . LEU A 1 241 ? 27.200 -9.067 1.028 1.00 92.81 241 LEU A N 1
ATOM 1841 C CA . LEU A 1 241 ? 26.234 -8.025 1.379 1.00 92.81 241 LEU A CA 1
ATOM 1842 C C . LEU A 1 241 ? 25.173 -7.828 0.282 1.00 92.81 241 LEU A C 1
ATOM 1844 O O . LEU A 1 241 ? 23.997 -7.670 0.602 1.00 92.81 241 LEU A O 1
ATOM 1848 N N . PHE A 1 242 ? 25.562 -7.894 -0.998 1.00 91.88 242 PHE A N 1
ATOM 1849 C CA . PHE A 1 242 ? 24.606 -7.936 -2.108 1.00 91.88 242 PHE A CA 1
ATOM 1850 C C . PHE A 1 242 ? 23.670 -9.144 -1.977 1.00 91.88 242 PHE A C 1
ATOM 1852 O O . PHE A 1 242 ? 22.455 -8.959 -1.989 1.00 91.88 242 PHE A O 1
ATOM 1859 N N . ARG A 1 243 ? 24.225 -10.351 -1.778 1.00 92.19 243 ARG A N 1
ATOM 1860 C CA . ARG A 1 243 ? 23.451 -11.600 -1.637 1.00 92.19 243 ARG A CA 1
ATOM 1861 C C . ARG A 1 243 ? 22.478 -11.549 -0.461 1.00 92.19 243 ARG A C 1
ATOM 1863 O O . ARG A 1 243 ? 21.324 -11.944 -0.602 1.00 92.19 243 ARG A O 1
ATOM 1870 N N . LEU A 1 244 ? 22.926 -11.047 0.689 1.00 94.38 244 LEU A N 1
ATOM 1871 C CA . LEU A 1 244 ? 22.106 -10.878 1.887 1.00 94.38 244 LEU A CA 1
ATOM 1872 C C . LEU A 1 244 ? 20.892 -9.984 1.603 1.00 94.38 244 LEU A C 1
ATOM 1874 O O . LEU A 1 244 ? 19.756 -10.383 1.851 1.00 94.38 244 LEU A O 1
ATOM 1878 N N . LEU A 1 245 ? 21.123 -8.796 1.041 1.00 92.69 245 LEU A N 1
ATOM 1879 C CA . LEU A 1 245 ? 20.063 -7.831 0.748 1.00 92.69 245 LEU A CA 1
ATOM 1880 C C . LEU A 1 245 ? 19.123 -8.323 -0.360 1.00 92.69 245 LEU A C 1
ATOM 1882 O O . LEU A 1 245 ? 17.906 -8.183 -0.227 1.00 92.69 245 LEU A O 1
ATOM 1886 N N . SER A 1 246 ? 19.659 -8.961 -1.407 1.00 89.62 246 SER A N 1
ATOM 1887 C CA . SER A 1 246 ? 18.850 -9.546 -2.479 1.00 89.62 246 SER A CA 1
ATOM 1888 C C . SER A 1 246 ? 17.997 -10.712 -1.974 1.00 89.62 246 SER A C 1
ATOM 1890 O O . SER A 1 246 ? 16.869 -10.869 -2.425 1.00 89.62 246 SER A O 1
ATOM 1892 N N . THR A 1 247 ? 18.483 -11.500 -1.010 1.00 92.56 247 THR A N 1
ATOM 1893 C CA . THR A 1 247 ? 17.719 -12.606 -0.404 1.00 92.56 247 THR A CA 1
ATOM 1894 C C . THR A 1 247 ? 16.627 -12.092 0.535 1.00 92.56 247 THR A C 1
ATOM 1896 O O . THR A 1 247 ? 15.508 -12.589 0.490 1.00 92.56 247 THR A O 1
ATOM 1899 N N . ILE A 1 248 ? 16.910 -11.067 1.350 1.00 93.94 248 ILE A N 1
ATOM 1900 C CA . ILE A 1 248 ? 15.914 -10.459 2.253 1.00 93.94 248 ILE A CA 1
ATOM 1901 C C . ILE A 1 248 ? 14.813 -9.740 1.459 1.00 93.94 248 ILE A C 1
ATOM 1903 O O . ILE A 1 248 ? 13.631 -9.845 1.792 1.00 93.94 248 ILE A O 1
ATOM 1907 N N . GLY A 1 249 ? 15.184 -8.985 0.422 1.00 89.75 249 GLY A N 1
ATOM 1908 C CA . GLY A 1 249 ? 14.239 -8.189 -0.358 1.00 89.75 249 GLY A CA 1
ATOM 1909 C C . GLY A 1 249 ? 13.536 -8.947 -1.481 1.00 89.75 249 GLY A C 1
ATOM 1910 O O . GLY A 1 249 ? 12.362 -8.686 -1.733 1.00 89.75 249 GLY A O 1
ATOM 1911 N N . GLY A 1 250 ? 14.250 -9.856 -2.149 1.00 83.44 250 GLY A N 1
ATOM 1912 C CA . GLY A 1 250 ? 13.949 -10.364 -3.490 1.00 83.44 250 GLY A CA 1
ATOM 1913 C C . GLY A 1 250 ? 12.747 -11.296 -3.637 1.00 83.44 250 GLY A C 1
ATOM 1914 O O . GLY A 1 250 ? 12.105 -11.714 -2.673 1.00 83.44 250 GLY A O 1
ATOM 1915 N N . SER A 1 251 ? 12.444 -11.605 -4.899 1.00 72.81 251 SER A N 1
ATOM 1916 C CA . SER A 1 251 ? 11.276 -12.374 -5.350 1.00 72.81 251 SER A CA 1
ATOM 1917 C C . SER A 1 251 ? 11.306 -13.858 -4.999 1.00 72.81 251 SER A C 1
ATOM 1919 O O . SER A 1 251 ? 10.249 -14.484 -4.968 1.00 72.81 251 SER A O 1
ATOM 1921 N N . ASP A 1 252 ? 12.480 -14.419 -4.713 1.00 77.12 252 ASP A N 1
ATOM 1922 C CA . ASP A 1 252 ? 12.659 -15.875 -4.655 1.00 77.12 252 ASP A CA 1
ATOM 1923 C C . ASP A 1 252 ? 12.473 -16.442 -3.240 1.00 77.12 252 ASP A C 1
ATOM 1925 O O . ASP A 1 252 ? 11.968 -17.550 -3.074 1.00 77.12 252 ASP A O 1
ATOM 1929 N N . GLN A 1 253 ? 12.907 -15.694 -2.219 1.00 80.50 253 GLN A N 1
ATOM 1930 C CA . GLN A 1 253 ? 12.895 -16.113 -0.807 1.00 80.50 253 GLN A CA 1
ATOM 1931 C C . GLN A 1 253 ? 12.565 -14.971 0.174 1.00 80.50 253 GLN A C 1
ATOM 1933 O O . GLN A 1 253 ? 12.463 -15.207 1.379 1.00 80.50 253 GLN A O 1
ATOM 1938 N N . GLY A 1 254 ? 12.440 -13.737 -0.320 1.00 89.00 254 GLY A N 1
ATOM 1939 C CA . GLY A 1 254 ? 12.382 -12.526 0.488 1.00 89.00 254 GLY A CA 1
ATOM 1940 C C . GLY A 1 254 ? 10.986 -11.926 0.610 1.00 89.00 254 GLY A C 1
ATOM 1941 O O . GLY A 1 254 ? 9.960 -12.540 0.306 1.00 89.00 254 GLY A O 1
ATOM 1942 N N . ALA A 1 255 ? 10.944 -10.663 1.034 1.00 92.56 255 ALA A N 1
ATOM 1943 C CA . ALA A 1 255 ? 9.705 -9.902 1.167 1.00 92.56 255 ALA A CA 1
ATOM 1944 C C . ALA A 1 255 ? 8.888 -9.844 -0.140 1.00 92.56 255 ALA A C 1
ATOM 1946 O O . ALA A 1 255 ? 7.657 -9.828 -0.080 1.00 92.56 255 ALA A O 1
ATOM 1947 N N . PHE A 1 256 ? 9.539 -9.859 -1.312 1.00 88.88 256 PHE A N 1
ATOM 1948 C CA . PHE A 1 256 ? 8.840 -9.793 -2.599 1.00 88.88 256 PHE A CA 1
ATOM 1949 C C . PHE A 1 256 ? 8.095 -11.079 -2.963 1.00 88.88 256 PHE A C 1
ATOM 1951 O O . PHE A 1 256 ? 7.021 -11.008 -3.563 1.00 88.88 256 PHE A O 1
ATOM 1958 N N . THR A 1 257 ? 8.582 -12.241 -2.520 1.00 90.06 257 THR A N 1
ATOM 1959 C CA . THR A 1 257 ? 7.875 -13.528 -2.644 1.00 90.06 257 THR A CA 1
ATOM 1960 C C . THR A 1 257 ? 6.507 -13.494 -1.957 1.00 90.06 257 THR A C 1
ATOM 1962 O O . THR A 1 257 ? 5.554 -14.130 -2.404 1.00 90.06 257 THR A O 1
ATOM 1965 N N . LEU A 1 258 ? 6.393 -12.721 -0.870 1.00 93.56 258 LEU A N 1
ATOM 1966 C CA . LEU A 1 258 ? 5.200 -12.653 -0.028 1.00 93.56 258 LEU A CA 1
ATOM 1967 C C . LEU A 1 258 ? 4.158 -11.623 -0.484 1.00 93.56 258 LEU A C 1
ATOM 1969 O O . LEU A 1 258 ? 3.052 -11.651 0.048 1.00 93.56 258 LEU A O 1
ATOM 1973 N N . LEU A 1 259 ? 4.430 -10.770 -1.481 1.00 93.06 259 LEU A N 1
ATOM 1974 C CA . LEU A 1 259 ? 3.493 -9.717 -1.914 1.00 93.06 259 LEU A CA 1
ATOM 1975 C C . LEU A 1 259 ? 2.111 -10.265 -2.285 1.00 93.06 259 LEU A C 1
ATOM 1977 O O . LEU A 1 259 ? 1.093 -9.880 -1.709 1.00 93.06 259 LEU A O 1
ATOM 1981 N N . ILE A 1 260 ? 2.091 -11.198 -3.234 1.00 95.00 260 ILE A N 1
ATOM 1982 C CA . ILE A 1 260 ? 0.865 -11.795 -3.763 1.00 95.00 260 ILE A CA 1
ATOM 1983 C C . ILE A 1 260 ? 0.195 -12.731 -2.729 1.00 95.00 260 ILE A C 1
ATOM 1985 O O . ILE A 1 260 ? -1.023 -12.632 -2.568 1.00 95.00 260 ILE A O 1
ATOM 1989 N N . PRO A 1 261 ? 0.927 -13.570 -1.961 1.00 96.69 261 PRO A N 1
ATOM 1990 C CA . PRO A 1 261 ? 0.379 -14.281 -0.801 1.00 96.69 261 PRO A CA 1
ATOM 1991 C C . PRO A 1 261 ? -0.294 -13.378 0.243 1.00 96.69 261 PRO A C 1
ATOM 1993 O O . PRO A 1 261 ? -1.405 -13.675 0.678 1.00 96.69 261 PRO A O 1
ATOM 1996 N N . ILE A 1 262 ? 0.337 -12.269 0.641 1.00 97.12 262 ILE A N 1
ATOM 1997 C CA . ILE A 1 262 ? -0.201 -11.336 1.644 1.00 97.12 262 ILE A CA 1
ATOM 1998 C C . ILE A 1 262 ? -1.458 -10.649 1.104 1.00 97.12 262 ILE A C 1
ATOM 2000 O O . ILE A 1 262 ? -2.497 -10.680 1.763 1.00 97.12 262 ILE A O 1
ATOM 2004 N N . LEU A 1 263 ? -1.404 -10.118 -0.120 1.00 96.44 263 LEU A N 1
ATOM 2005 C CA . LEU A 1 263 ? -2.560 -9.563 -0.826 1.00 96.44 263 LEU A CA 1
ATOM 2006 C C . LEU A 1 263 ? -3.743 -10.545 -0.834 1.00 96.44 263 LEU A C 1
ATOM 2008 O O . LEU A 1 263 ? -4.829 -10.208 -0.364 1.00 96.44 263 LEU A O 1
ATOM 2012 N N . ALA A 1 264 ? -3.527 -11.766 -1.330 1.00 98.25 264 ALA A N 1
ATOM 2013 C CA . ALA A 1 264 ? -4.562 -12.789 -1.439 1.00 98.25 264 ALA A CA 1
ATOM 2014 C C . ALA A 1 264 ? -5.108 -13.200 -0.061 1.00 98.25 264 ALA A C 1
ATOM 2016 O O . ALA A 1 264 ? -6.321 -13.280 0.127 1.00 98.25 264 ALA A O 1
ATOM 2017 N N . GLY A 1 265 ? -4.232 -13.393 0.927 1.00 98.06 265 GLY A N 1
ATOM 2018 C CA . GLY A 1 265 ? -4.602 -13.719 2.303 1.00 98.06 265 GLY A CA 1
ATOM 2019 C C . GLY A 1 265 ? -5.480 -12.659 2.965 1.00 98.06 265 GLY A C 1
ATOM 2020 O O . GLY A 1 265 ? -6.466 -13.001 3.618 1.00 98.06 265 GLY A O 1
ATOM 2021 N N . TYR A 1 266 ? -5.162 -11.375 2.783 1.00 96.06 266 TYR A N 1
ATOM 2022 C CA . TYR A 1 266 ? -5.926 -10.279 3.385 1.00 96.06 266 TYR A CA 1
ATOM 2023 C C . TYR A 1 266 ? -7.195 -9.895 2.601 1.00 96.06 266 TYR A C 1
ATOM 2025 O O . TYR A 1 266 ? -8.128 -9.377 3.212 1.00 96.06 266 TYR A O 1
ATOM 2033 N N . ILE A 1 267 ? -7.305 -10.226 1.307 1.00 97.12 267 ILE A N 1
ATOM 2034 C CA . ILE A 1 267 ? -8.602 -10.260 0.596 1.00 97.12 267 ILE A CA 1
ATOM 2035 C C . ILE A 1 267 ? -9.455 -11.429 1.111 1.00 97.12 267 ILE A C 1
ATOM 2037 O O . ILE A 1 267 ? -10.644 -11.282 1.380 1.00 97.12 267 ILE A O 1
ATOM 2041 N N . ALA A 1 268 ? -8.858 -12.608 1.292 1.00 98.00 268 ALA A N 1
ATOM 2042 C CA . ALA A 1 268 ? -9.585 -13.766 1.795 1.00 98.00 268 ALA A CA 1
ATOM 2043 C C . ALA A 1 268 ? -10.101 -13.530 3.222 1.00 98.00 268 ALA A C 1
ATOM 2045 O O . ALA A 1 268 ? -11.241 -13.881 3.525 1.00 98.00 268 ALA A O 1
ATOM 2046 N N . SER A 1 269 ? -9.299 -12.903 4.089 1.00 91.94 269 SER A N 1
ATOM 2047 C CA . SER A 1 269 ? -9.653 -12.667 5.491 1.00 91.94 269 SER A CA 1
ATOM 2048 C C . SER A 1 269 ? -10.625 -11.504 5.719 1.00 91.94 269 SER A C 1
ATOM 2050 O O . SER A 1 269 ? -11.383 -11.561 6.685 1.00 91.94 269 SER A O 1
ATOM 2052 N N . SER A 1 270 ? -10.703 -10.500 4.837 1.00 88.25 270 SER A N 1
ATOM 2053 C CA . SER A 1 270 ? -11.781 -9.492 4.885 1.00 88.25 270 SER A CA 1
ATOM 2054 C C . SER A 1 270 ? -13.150 -10.093 4.540 1.00 88.25 270 SER A C 1
ATOM 2056 O O . SER A 1 270 ? -14.167 -9.696 5.110 1.00 88.25 270 SER A O 1
ATOM 2058 N N . ILE A 1 271 ? -13.172 -11.113 3.675 1.00 89.69 271 ILE A N 1
ATOM 2059 C CA . ILE A 1 271 ? -14.384 -11.829 3.254 1.00 89.69 271 ILE A CA 1
ATOM 2060 C C . ILE A 1 271 ? -14.775 -12.929 4.254 1.00 89.69 271 ILE A C 1
ATOM 2062 O O . ILE A 1 271 ? -15.931 -13.012 4.668 1.00 89.69 271 ILE A O 1
ATOM 2066 N N . GLY A 1 272 ? -13.829 -13.806 4.598 1.00 83.44 272 GLY A N 1
ATOM 2067 C CA . GLY A 1 272 ? -14.050 -15.053 5.337 1.00 83.44 272 GLY A CA 1
ATOM 2068 C C . GLY A 1 272 ? -13.522 -15.066 6.776 1.00 83.44 272 GLY A C 1
ATOM 2069 O O . GLY A 1 272 ? -13.628 -16.104 7.435 1.00 83.44 272 GLY A O 1
ATOM 2070 N N . GLU A 1 273 ? -13.015 -13.937 7.284 1.00 86.94 273 GLU A N 1
ATOM 2071 C CA . GLU A 1 273 ? -12.317 -13.774 8.575 1.00 86.94 273 GLU A CA 1
ATOM 2072 C C . GLU A 1 273 ? -11.012 -14.594 8.667 1.00 86.94 273 GLU A C 1
ATOM 2074 O O . GLU A 1 273 ? -10.532 -15.166 7.686 1.00 86.94 273 GLU A O 1
ATOM 2079 N N . ARG A 1 274 ? -10.420 -14.673 9.870 1.00 85.56 274 ARG A N 1
ATOM 2080 C CA . ARG A 1 274 ? -9.166 -15.400 10.154 1.00 85.56 274 ARG A CA 1
ATOM 2081 C C . ARG A 1 274 ? -9.061 -16.797 9.504 1.00 85.56 274 ARG A C 1
ATOM 2083 O O . ARG A 1 274 ? -7.990 -17.079 8.974 1.00 85.56 274 ARG A O 1
ATOM 2090 N N . PRO A 1 275 ? -10.106 -17.657 9.458 1.00 87.81 275 PRO A N 1
ATOM 2091 C CA . PRO A 1 275 ? -9.980 -18.989 8.856 1.00 87.81 275 PRO A CA 1
ATOM 2092 C C . PRO A 1 275 ? -9.723 -18.992 7.339 1.00 87.81 275 PRO A C 1
ATOM 2094 O O . PRO A 1 275 ? -9.262 -19.997 6.807 1.00 87.81 275 PRO A O 1
ATOM 2097 N N . ALA A 1 276 ? -9.999 -17.888 6.637 1.00 95.12 276 ALA A N 1
ATOM 2098 C CA . ALA A 1 276 ? -9.733 -17.742 5.204 1.00 95.12 276 ALA A CA 1
ATOM 2099 C C . ALA A 1 276 ? -8.312 -17.255 4.879 1.00 95.12 276 ALA A C 1
ATOM 2101 O O . ALA A 1 276 ? -7.875 -17.382 3.736 1.00 95.12 276 ALA A O 1
ATOM 2102 N N . LEU A 1 277 ? -7.578 -16.753 5.879 1.00 95.12 277 LEU A N 1
ATOM 2103 C CA . LEU A 1 277 ? -6.238 -16.188 5.714 1.00 95.12 277 LEU A CA 1
ATOM 2104 C C . LEU A 1 277 ? -5.264 -17.193 5.081 1.00 95.12 277 LEU A C 1
ATOM 2106 O O . LEU A 1 277 ? -4.652 -16.889 4.061 1.00 95.12 277 LEU A O 1
ATOM 2110 N N . MET A 1 278 ? -5.153 -18.400 5.649 1.00 97.44 278 MET A N 1
ATOM 2111 C CA . MET A 1 278 ? -4.209 -19.417 5.169 1.00 97.44 278 MET A CA 1
ATOM 2112 C C . MET A 1 278 ? -4.564 -19.946 3.765 1.00 97.44 278 MET A C 1
ATOM 2114 O O . MET A 1 278 ? -3.684 -19.895 2.903 1.00 97.44 278 MET A O 1
ATOM 2118 N N . PRO A 1 279 ? -5.814 -20.361 3.459 1.00 98.00 279 PRO A N 1
ATOM 2119 C CA . PRO A 1 279 ? -6.183 -20.745 2.095 1.00 98.00 279 PRO A CA 1
ATOM 2120 C C . PRO A 1 279 ? -5.936 -19.634 1.063 1.00 98.00 279 PRO A C 1
ATOM 2122 O O . PRO A 1 279 ? -5.459 -19.923 -0.033 1.00 98.00 279 PRO A O 1
ATOM 2125 N N . GLY A 1 280 ? -6.188 -18.368 1.425 1.00 98.31 280 GLY A N 1
ATOM 2126 C CA . GLY A 1 280 ? -5.891 -17.210 0.578 1.00 98.31 280 GLY A CA 1
ATOM 2127 C C . GLY A 1 280 ? -4.394 -17.022 0.329 1.00 98.31 280 GLY A C 1
ATOM 2128 O O . GLY A 1 280 ? -3.985 -16.889 -0.821 1.00 98.31 280 GLY A O 1
ATOM 2129 N N . MET A 1 281 ? -3.566 -17.081 1.378 1.00 98.38 281 MET A N 1
ATOM 2130 C CA . MET A 1 281 ? -2.104 -16.980 1.263 1.00 98.38 281 MET A CA 1
ATOM 2131 C C . MET A 1 281 ? -1.511 -18.089 0.393 1.00 98.38 281 MET A C 1
ATOM 2133 O O . MET A 1 281 ? -0.711 -17.805 -0.499 1.00 98.38 281 MET A O 1
ATOM 2137 N N . VAL A 1 282 ? -1.918 -19.345 0.613 1.00 98.31 282 VAL A N 1
ATOM 2138 C CA . VAL A 1 282 ? -1.414 -20.477 -0.177 1.00 98.31 282 VAL A CA 1
ATOM 2139 C C . VAL A 1 282 ? -1.903 -20.390 -1.622 1.00 98.31 282 VAL A C 1
ATOM 2141 O O . VAL A 1 282 ? -1.106 -20.589 -2.534 1.00 98.31 282 VAL A O 1
ATOM 2144 N N . GLY A 1 283 ? -3.163 -20.011 -1.859 1.00 98.25 283 GLY A N 1
ATOM 2145 C CA . GLY A 1 283 ? -3.663 -19.750 -3.210 1.00 98.25 283 GLY A CA 1
ATOM 2146 C C . GLY A 1 283 ? -2.887 -18.633 -3.923 1.00 98.25 283 GLY A C 1
ATOM 2147 O O . GLY A 1 283 ? -2.520 -18.787 -5.086 1.00 98.25 283 GLY A O 1
ATOM 2148 N N . GLY A 1 284 ? -2.555 -17.549 -3.215 1.00 97.25 284 GLY A N 1
ATOM 2149 C CA . GLY A 1 284 ? -1.688 -16.484 -3.724 1.00 97.25 284 GLY A CA 1
ATOM 2150 C C . GLY A 1 284 ? -0.289 -16.987 -4.093 1.00 97.25 284 GLY A C 1
ATOM 2151 O O . GLY A 1 284 ? 0.194 -16.695 -5.183 1.00 97.25 284 GLY A O 1
ATOM 2152 N N . LEU A 1 285 ? 0.334 -17.811 -3.245 1.00 96.00 285 LEU A N 1
ATOM 2153 C CA . LEU A 1 285 ? 1.644 -18.417 -3.524 1.00 96.00 285 LEU A CA 1
ATOM 2154 C C . LEU A 1 285 ? 1.595 -19.374 -4.728 1.00 96.00 285 LEU A C 1
ATOM 2156 O O . LEU A 1 285 ? 2.489 -19.366 -5.573 1.00 96.00 285 LEU A O 1
ATOM 2160 N N . MET A 1 286 ? 0.515 -20.150 -4.861 1.00 97.25 286 MET A N 1
ATOM 2161 C CA . MET A 1 286 ? 0.279 -20.997 -6.033 1.00 97.25 286 MET A CA 1
ATOM 2162 C C . MET A 1 286 ? 0.143 -20.184 -7.325 1.00 97.25 286 MET A C 1
ATOM 2164 O O . MET A 1 286 ? 0.548 -20.685 -8.370 1.00 97.25 286 MET A O 1
ATOM 2168 N N . ALA A 1 287 ? -0.396 -18.961 -7.272 1.00 95.94 287 ALA A N 1
ATOM 2169 C CA . ALA A 1 287 ? -0.481 -18.080 -8.437 1.00 95.94 287 ALA A CA 1
ATOM 2170 C C . ALA A 1 287 ? 0.890 -17.514 -8.852 1.00 95.94 287 ALA A C 1
ATOM 2172 O O . ALA A 1 287 ? 1.161 -17.398 -10.051 1.00 95.94 287 ALA A O 1
ATOM 2173 N N . VAL A 1 288 ? 1.773 -17.217 -7.885 1.00 90.62 288 VAL A N 1
ATOM 2174 C CA . VAL A 1 288 ? 3.178 -16.841 -8.150 1.00 90.62 288 VAL A CA 1
ATOM 2175 C C . VAL A 1 288 ? 3.889 -17.977 -8.890 1.00 90.62 288 VAL A C 1
ATOM 2177 O O . VAL A 1 288 ? 4.380 -17.784 -9.999 1.00 90.62 288 VAL A O 1
ATOM 2180 N N . HIS A 1 289 ? 3.876 -19.188 -8.324 1.00 91.62 289 HIS A N 1
ATOM 2181 C CA . HIS A 1 289 ? 4.619 -20.334 -8.865 1.00 91.62 289 HIS A CA 1
ATOM 2182 C C . HIS A 1 289 ? 4.070 -20.888 -10.195 1.00 91.62 289 HIS A C 1
ATOM 2184 O O . HIS A 1 289 ? 4.736 -21.699 -10.834 1.00 91.62 289 HIS A O 1
ATOM 2190 N N . SER A 1 290 ? 2.874 -20.478 -10.632 1.00 91.75 290 SER A N 1
ATOM 2191 C CA . SER A 1 290 ? 2.254 -20.941 -11.883 1.00 91.75 290 SER A CA 1
ATOM 2192 C C . SER A 1 290 ? 2.269 -19.911 -13.019 1.00 91.75 290 SER A C 1
ATOM 2194 O O . SER A 1 290 ? 1.567 -20.096 -14.018 1.00 91.75 290 SER A O 1
ATOM 2196 N N . ASN A 1 291 ? 2.981 -18.791 -12.851 1.00 89.38 291 ASN A N 1
ATOM 2197 C CA . ASN A 1 291 ? 2.950 -17.630 -13.753 1.00 89.38 291 ASN A CA 1
ATOM 2198 C C . ASN A 1 291 ? 1.545 -16.998 -13.942 1.00 89.38 291 ASN A C 1
ATOM 2200 O O . ASN A 1 291 ? 1.329 -16.190 -14.843 1.00 89.38 291 ASN A O 1
ATOM 2204 N N . ALA A 1 292 ? 0.578 -17.321 -13.072 1.00 92.75 292 ALA A N 1
ATOM 2205 C CA . ALA A 1 292 ? -0.713 -16.624 -13.018 1.00 92.75 292 ALA A CA 1
ATOM 2206 C C . ALA A 1 292 ? -0.583 -15.235 -12.363 1.00 92.75 292 ALA A C 1
ATOM 2208 O O . ALA A 1 292 ? -1.432 -14.361 -12.565 1.00 92.75 292 ALA A O 1
ATOM 2209 N N . GLY A 1 293 ? 0.503 -15.034 -11.611 1.00 89.00 293 GLY A N 1
ATOM 2210 C CA . GLY A 1 293 ? 0.994 -13.740 -11.165 1.00 89.00 293 GLY A CA 1
ATOM 2211 C C . GLY A 1 293 ? -0.007 -12.977 -10.306 1.00 89.00 293 GLY A C 1
ATOM 2212 O O . GLY A 1 293 ? -0.814 -13.551 -9.569 1.00 89.00 293 GLY A O 1
ATOM 2213 N N . PHE A 1 294 ? 0.051 -11.651 -10.416 1.00 91.94 294 PHE A N 1
ATOM 2214 C CA . PHE A 1 294 ? -0.766 -10.743 -9.618 1.00 91.94 294 PHE A CA 1
ATOM 2215 C C . PHE A 1 294 ? -2.277 -10.982 -9.806 1.00 91.94 294 PHE A C 1
ATOM 2217 O O . PHE A 1 294 ? -3.030 -11.038 -8.833 1.00 91.94 294 PHE A O 1
ATOM 2224 N N . LEU A 1 295 ? -2.717 -11.194 -11.053 1.00 92.81 295 LEU A N 1
ATOM 2225 C CA . LEU A 1 295 ? -4.126 -11.428 -11.388 1.00 92.81 295 LEU A CA 1
ATOM 2226 C C . LEU A 1 295 ? -4.649 -12.747 -10.801 1.00 92.81 295 LEU A C 1
ATOM 2228 O O . LEU A 1 295 ? -5.733 -12.768 -10.219 1.00 92.81 295 LEU A O 1
ATOM 2232 N N . GLY A 1 296 ? -3.870 -13.831 -10.894 1.00 95.69 296 GLY A N 1
ATOM 2233 C CA . GLY A 1 296 ? -4.216 -15.105 -10.260 1.00 95.69 296 GLY A CA 1
ATOM 2234 C C . GLY A 1 296 ? -4.319 -14.992 -8.737 1.00 95.69 296 GLY A C 1
ATOM 2235 O O . GLY A 1 296 ? -5.228 -15.563 -8.139 1.00 95.69 296 GLY A O 1
ATOM 2236 N N . GLY A 1 297 ? -3.444 -14.200 -8.108 1.00 96.38 297 GLY A N 1
ATOM 2237 C CA . GLY A 1 297 ? -3.474 -13.954 -6.666 1.00 96.38 297 GLY A CA 1
ATOM 2238 C C . GLY A 1 297 ? -4.684 -13.150 -6.187 1.00 96.38 297 GLY A C 1
ATOM 2239 O O . GLY A 1 297 ? -5.274 -13.492 -5.162 1.00 96.38 297 GLY A O 1
ATOM 2240 N N . LEU A 1 298 ? -5.119 -12.137 -6.947 1.00 95.62 298 LEU A N 1
ATOM 2241 C CA . LEU A 1 298 ? -6.388 -11.447 -6.676 1.00 95.62 298 LEU A CA 1
ATOM 2242 C C . LEU A 1 298 ? -7.556 -12.440 -6.642 1.00 95.62 298 LEU A C 1
ATOM 2244 O O . LEU A 1 298 ? -8.332 -12.461 -5.685 1.00 95.62 298 LEU A O 1
ATOM 2248 N N . VAL A 1 299 ? -7.654 -13.291 -7.667 1.00 97.38 299 VAL A N 1
ATOM 2249 C CA . VAL A 1 299 ? -8.706 -14.312 -7.764 1.00 97.38 299 VAL A CA 1
ATOM 2250 C C . VAL A 1 299 ? -8.609 -15.311 -6.617 1.00 97.38 299 VAL A C 1
ATOM 2252 O O . VAL A 1 299 ? -9.635 -15.625 -6.020 1.00 97.38 299 VAL A O 1
ATOM 2255 N N . ALA A 1 300 ? -7.400 -15.752 -6.256 1.00 98.12 300 ALA A N 1
ATOM 2256 C CA . ALA A 1 300 ? -7.166 -16.645 -5.125 1.00 98.12 300 ALA A CA 1
ATOM 2257 C C . ALA A 1 300 ? -7.724 -16.084 -3.809 1.00 98.12 300 ALA A C 1
ATOM 2259 O O . ALA A 1 300 ? -8.369 -16.816 -3.058 1.00 98.12 300 ALA A O 1
ATOM 2260 N N . GLY A 1 301 ? -7.530 -14.785 -3.552 1.00 97.88 301 GLY A N 1
ATOM 2261 C CA . GLY A 1 301 ? -8.039 -14.122 -2.353 1.00 97.88 301 GLY A CA 1
ATOM 2262 C C . GLY A 1 301 ? -9.566 -14.118 -2.275 1.00 97.88 301 GLY A C 1
ATOM 2263 O O . GLY A 1 301 ? -10.141 -14.588 -1.290 1.00 97.88 301 GLY A O 1
ATOM 2264 N N . PHE A 1 302 ? -10.242 -13.663 -3.336 1.00 98.19 302 PHE A N 1
ATOM 2265 C CA . PHE A 1 302 ? -11.709 -13.692 -3.392 1.00 98.19 302 PHE A CA 1
ATOM 2266 C C . PHE A 1 302 ? -12.253 -15.127 -3.303 1.00 98.19 302 PHE A C 1
ATOM 2268 O O . PHE A 1 302 ? -13.176 -15.397 -2.533 1.00 98.19 302 PHE A O 1
ATOM 2275 N N . LEU A 1 303 ? -11.652 -16.058 -4.048 1.00 98.19 303 LEU A N 1
ATOM 2276 C CA . LEU A 1 303 ? -12.029 -17.469 -4.082 1.00 98.19 303 LEU A CA 1
ATOM 2277 C C . LEU A 1 303 ? -11.945 -18.114 -2.691 1.00 98.19 303 LEU A C 1
ATOM 2279 O O . LEU A 1 303 ? -12.937 -18.669 -2.218 1.00 98.19 303 LEU A O 1
ATOM 2283 N N . ALA A 1 304 ? -10.804 -17.988 -2.010 1.00 98.44 304 ALA A N 1
ATOM 2284 C CA . ALA A 1 304 ? -10.592 -18.515 -0.663 1.00 98.44 304 ALA A CA 1
ATOM 2285 C C . ALA A 1 304 ? -11.588 -17.936 0.356 1.00 98.44 304 ALA A C 1
ATOM 2287 O O . ALA A 1 304 ? -12.181 -18.681 1.143 1.00 98.44 304 ALA A O 1
ATOM 2288 N N . GLY A 1 305 ? -11.828 -16.621 0.304 1.00 97.00 305 GLY A N 1
ATOM 2289 C CA . GLY A 1 305 ? -12.807 -15.946 1.154 1.00 97.00 305 GLY A CA 1
ATOM 2290 C C . GLY A 1 305 ? -14.217 -16.526 1.007 1.00 97.00 305 GLY A C 1
ATOM 2291 O O . GLY A 1 305 ? -14.854 -16.896 1.999 1.00 97.00 305 GLY A O 1
ATOM 2292 N N . TYR A 1 306 ? -14.702 -16.672 -0.230 1.00 97.62 306 TYR A N 1
ATOM 2293 C CA . TYR A 1 306 ? -16.031 -17.234 -0.491 1.00 97.62 306 TYR A CA 1
ATOM 2294 C C . TYR A 1 306 ? -16.125 -18.741 -0.211 1.00 97.62 306 TYR A C 1
ATOM 2296 O O . TYR A 1 306 ? -17.167 -19.187 0.279 1.00 97.62 306 TYR A O 1
ATOM 2304 N N . ILE A 1 307 ? -15.056 -19.516 -0.432 1.00 98.12 307 ILE A N 1
ATOM 2305 C CA . ILE A 1 307 ? -14.983 -20.930 -0.026 1.00 98.12 307 ILE A CA 1
ATOM 2306 C C . ILE A 1 307 ? -15.190 -21.052 1.484 1.00 98.12 307 ILE A C 1
ATOM 2308 O O . ILE A 1 307 ? -16.040 -21.828 1.917 1.00 98.12 307 ILE A O 1
ATOM 2312 N N . VAL A 1 308 ? -14.489 -20.255 2.296 1.00 95.88 308 VAL A N 1
ATOM 2313 C CA . VAL A 1 308 ? -14.635 -20.311 3.759 1.00 95.88 308 VAL A CA 1
ATOM 2314 C C . VAL A 1 308 ? -16.019 -19.853 4.225 1.00 95.88 308 VAL A C 1
ATOM 2316 O O . VAL A 1 308 ? -16.572 -20.475 5.132 1.00 95.88 308 VAL A O 1
ATOM 2319 N N . ILE A 1 309 ? -16.655 -18.866 3.579 1.00 93.62 309 ILE A N 1
ATOM 2320 C CA . ILE A 1 309 ? -18.082 -18.565 3.825 1.00 93.62 309 ILE A CA 1
ATOM 2321 C C . ILE A 1 309 ? -18.965 -19.790 3.524 1.00 93.62 309 ILE A C 1
ATOM 2323 O O . ILE A 1 309 ? -19.888 -20.090 4.285 1.00 93.62 309 ILE A O 1
ATOM 2327 N N . GLY A 1 310 ? -18.693 -20.509 2.431 1.00 95.38 310 GLY A N 1
ATOM 2328 C CA . GLY A 1 310 ? -19.373 -21.760 2.092 1.00 95.38 310 GLY A CA 1
ATOM 2329 C C . GLY A 1 310 ? -19.204 -22.824 3.178 1.00 95.38 310 GLY A C 1
ATOM 2330 O O . GLY A 1 310 ? -20.192 -23.380 3.654 1.00 95.38 310 GLY A O 1
ATOM 2331 N N . LEU A 1 311 ? -17.973 -23.046 3.643 1.00 93.75 311 LEU A N 1
ATOM 2332 C CA . LEU A 1 311 ? -17.660 -24.010 4.702 1.00 93.75 311 LEU A CA 1
ATOM 2333 C C . LEU A 1 311 ? -18.309 -23.639 6.041 1.00 93.75 311 LEU A C 1
ATOM 2335 O O . LEU A 1 311 ? -18.876 -24.517 6.689 1.00 93.75 311 LEU A O 1
ATOM 2339 N N . LYS A 1 312 ? -18.325 -22.353 6.423 1.00 89.44 312 LYS A N 1
ATOM 2340 C CA . LYS A 1 312 ? -19.070 -21.865 7.600 1.00 89.44 312 LYS A CA 1
ATOM 2341 C C . LYS A 1 312 ? -20.555 -22.237 7.523 1.00 89.44 312 LYS A C 1
ATOM 2343 O O . LYS A 1 312 ? -21.120 -22.673 8.519 1.00 89.44 312 LYS A O 1
ATOM 2348 N N . LYS A 1 313 ? -21.184 -22.130 6.343 1.00 92.50 313 LYS A N 1
ATOM 2349 C CA . LYS A 1 313 ? -22.589 -22.533 6.130 1.00 92.50 313 LYS A CA 1
ATOM 2350 C C . LYS A 1 313 ? -22.788 -24.051 6.169 1.00 92.50 313 LYS A C 1
ATOM 2352 O O . LYS A 1 313 ? -23.757 -24.509 6.766 1.00 92.50 313 LYS A O 1
ATOM 2357 N N . VAL A 1 314 ? -21.890 -24.827 5.559 1.00 93.38 314 VAL A N 1
ATOM 2358 C CA . VAL A 1 314 ? -21.954 -26.302 5.548 1.00 93.38 314 VAL A CA 1
ATOM 2359 C C . VAL A 1 314 ? -21.805 -26.866 6.965 1.00 93.38 314 VAL A C 1
ATOM 2361 O O . VAL A 1 314 ? -22.614 -27.687 7.392 1.00 93.38 314 VAL A O 1
ATOM 2364 N N . PHE A 1 315 ? -20.828 -26.374 7.729 1.00 89.38 315 PHE A N 1
ATOM 2365 C CA . PHE A 1 315 ? -20.548 -26.834 9.092 1.00 89.38 315 PHE A CA 1
ATOM 2366 C C . PHE A 1 315 ? -21.391 -26.143 10.181 1.00 89.38 315 PHE A C 1
ATOM 2368 O O . PHE A 1 315 ? -21.257 -26.475 11.360 1.00 89.38 315 PHE A O 1
ATOM 2375 N N . ALA A 1 316 ? -22.312 -25.239 9.822 1.00 86.12 316 ALA A N 1
ATOM 2376 C CA . ALA A 1 316 ? -23.211 -24.570 10.770 1.00 86.12 316 ALA A CA 1
ATOM 2377 C C . ALA A 1 316 ? -24.108 -25.543 11.561 1.00 86.12 316 ALA A C 1
ATOM 2379 O O . ALA A 1 316 ? -24.515 -25.226 12.671 1.00 86.12 316 ALA A O 1
ATOM 2380 N N . LYS A 1 317 ? -24.406 -26.726 11.005 1.00 86.25 317 LYS A N 1
ATOM 2381 C CA . LYS A 1 317 ? -25.286 -27.740 11.616 1.00 86.25 317 LYS A CA 1
ATOM 2382 C C . LYS A 1 317 ? -24.568 -28.769 12.506 1.00 86.25 317 LYS A C 1
ATOM 2384 O O . LYS A 1 317 ? -25.216 -29.704 12.969 1.00 86.25 317 LYS A O 1
ATOM 2389 N N . LEU A 1 318 ? -23.253 -28.654 12.710 1.00 85.62 318 LEU A N 1
ATOM 2390 C CA . LEU A 1 318 ? -22.529 -29.571 13.601 1.00 85.62 318 LEU A CA 1
ATOM 2391 C C . LEU A 1 318 ? -22.943 -29.367 15.074 1.00 85.62 318 LEU A C 1
ATOM 2393 O O . LEU A 1 318 ? -23.244 -28.238 15.461 1.00 85.62 318 LEU A O 1
ATOM 2397 N N . PRO A 1 319 ? -22.938 -30.429 15.904 1.00 84.56 319 PRO A N 1
ATOM 2398 C CA . PRO A 1 319 ? -23.246 -30.328 17.329 1.00 84.56 319 PRO A CA 1
ATOM 2399 C C . PRO A 1 319 ? -22.239 -29.441 18.077 1.00 84.56 319 PRO A C 1
ATOM 2401 O O . PRO A 1 319 ? -21.069 -29.363 17.699 1.00 84.56 319 PRO A O 1
ATOM 2404 N N . LYS A 1 320 ? -22.686 -28.821 19.181 1.00 77.31 320 LYS A N 1
ATOM 2405 C CA . LYS A 1 320 ? -21.901 -27.848 19.969 1.00 77.31 320 LYS A CA 1
ATOM 2406 C C . LYS A 1 320 ? -20.523 -28.365 20.414 1.00 77.31 320 LYS A C 1
ATOM 2408 O O . LYS A 1 320 ? -19.573 -27.593 20.451 1.00 77.31 320 LYS A O 1
ATOM 2413 N N . SER A 1 321 ? -20.397 -29.665 20.684 1.00 81.00 321 SER A N 1
ATOM 2414 C CA . SER A 1 321 ? -19.131 -30.323 21.047 1.00 81.00 321 SER A CA 1
ATOM 2415 C C . SER A 1 321 ? -18.044 -30.258 19.964 1.00 81.00 321 SER A C 1
ATOM 2417 O O . SER A 1 321 ? -16.886 -30.536 20.254 1.00 81.00 321 SER A O 1
ATOM 2419 N N . LEU A 1 322 ? -18.392 -29.892 18.725 1.00 79.94 322 LEU A N 1
ATOM 2420 C CA . LEU A 1 322 ? -17.465 -29.767 17.598 1.00 79.94 322 LEU A CA 1
ATOM 2421 C C . LEU A 1 322 ? -17.227 -28.310 17.161 1.00 79.94 322 LEU A C 1
ATOM 2423 O O . LEU A 1 322 ? -16.580 -28.097 16.138 1.00 79.94 322 LEU A O 1
ATOM 2427 N N . GLU A 1 323 ? -17.716 -27.299 17.893 1.00 74.81 323 GLU A N 1
ATOM 2428 C CA . GLU A 1 323 ? -17.516 -25.884 17.519 1.00 74.81 323 GLU A CA 1
ATOM 2429 C C . GLU A 1 323 ? -16.032 -25.500 17.451 1.00 74.81 323 GLU A C 1
ATOM 2431 O O . GLU A 1 323 ? -15.595 -24.959 16.435 1.00 74.81 323 GLU A O 1
ATOM 2436 N N . GLY A 1 324 ? -15.230 -25.863 18.461 1.00 75.88 324 GLY A N 1
ATOM 2437 C CA . GLY A 1 324 ? -13.782 -25.597 18.474 1.00 75.88 324 GLY A CA 1
ATOM 2438 C C . GLY A 1 324 ? -13.021 -26.264 17.319 1.00 75.88 324 GLY A C 1
ATOM 2439 O O . GLY A 1 324 ? -12.045 -25.716 16.806 1.00 75.88 324 GLY A O 1
ATOM 2440 N N . LEU A 1 325 ? -13.519 -27.400 16.816 1.00 84.56 325 LEU A N 1
ATOM 2441 C CA . LEU A 1 325 ? -12.923 -28.112 15.682 1.00 84.56 325 LEU A CA 1
ATOM 2442 C C . LEU A 1 325 ? -13.071 -27.340 14.358 1.00 84.56 325 LEU A C 1
ATOM 2444 O O . LEU A 1 325 ? -12.255 -27.505 13.447 1.00 84.56 325 LEU A O 1
ATOM 2448 N N . LYS A 1 326 ? -14.099 -26.487 14.230 1.00 83.25 326 LYS A N 1
ATOM 2449 C CA . LYS A 1 326 ? -14.398 -25.768 12.983 1.00 83.25 326 LYS A CA 1
ATOM 2450 C C . LYS A 1 326 ? -13.269 -24.809 12.564 1.00 83.25 326 LYS A C 1
ATOM 2452 O O . LYS A 1 326 ? -12.746 -25.007 11.466 1.00 83.25 326 LYS A O 1
ATOM 2457 N N . PRO A 1 327 ? -12.852 -23.810 13.373 1.00 78.31 327 PRO A N 1
ATOM 2458 C CA . PRO A 1 327 ? -11.777 -22.894 12.993 1.00 78.31 327 PRO A CA 1
ATOM 2459 C C . PRO A 1 327 ? -10.380 -23.521 13.056 1.00 78.31 327 PRO A C 1
ATOM 2461 O O . PRO A 1 327 ? -9.514 -23.082 12.305 1.00 78.31 327 PRO A O 1
ATOM 2464 N N . ILE A 1 328 ? -10.158 -24.525 13.914 1.00 82.69 328 ILE A N 1
ATOM 2465 C CA . ILE A 1 328 ? -8.836 -25.139 14.119 1.00 82.69 328 ILE A CA 1
ATOM 2466 C C . ILE A 1 328 ? -8.508 -26.167 13.027 1.00 82.69 328 ILE A C 1
ATOM 2468 O O . ILE A 1 328 ? -7.378 -26.208 12.549 1.00 82.69 328 ILE A O 1
ATOM 2472 N N . LEU A 1 329 ? -9.483 -26.987 12.613 1.00 88.75 329 LEU A N 1
ATOM 2473 C CA . LEU A 1 329 ? -9.244 -28.129 11.724 1.00 88.75 329 LEU A CA 1
ATOM 2474 C C . LEU A 1 329 ? -10.066 -28.070 10.431 1.00 88.75 329 LEU A C 1
ATOM 2476 O O . LEU A 1 329 ? -9.507 -28.172 9.340 1.00 88.75 329 LEU A O 1
ATOM 2480 N N . LEU A 1 330 ? -11.389 -27.894 10.526 1.00 92.31 330 LEU A N 1
ATOM 2481 C CA . LEU A 1 330 ? -12.273 -28.073 9.368 1.00 92.31 330 LEU A CA 1
ATOM 2482 C C . LEU A 1 330 ? -12.122 -26.950 8.332 1.00 92.31 330 LEU A C 1
ATOM 2484 O O . LEU A 1 330 ? -11.927 -27.235 7.151 1.00 92.31 330 LEU A O 1
ATOM 2488 N N . TYR A 1 331 ? -12.188 -25.680 8.744 1.00 91.94 331 TYR A N 1
ATOM 2489 C CA . TYR A 1 331 ? -12.029 -24.560 7.812 1.00 91.94 331 TYR A CA 1
ATOM 2490 C C . TYR A 1 331 ? -10.618 -24.509 7.198 1.00 91.94 331 TYR A C 1
ATOM 2492 O O . TYR A 1 331 ? -10.550 -24.341 5.980 1.00 91.94 331 TYR A O 1
ATOM 2500 N N . PRO A 1 332 ? -9.509 -24.719 7.944 1.00 91.62 332 PRO A N 1
ATOM 2501 C CA . PRO A 1 332 ? -8.177 -24.792 7.347 1.00 91.62 332 PRO A CA 1
ATOM 2502 C C . PRO A 1 332 ? -8.024 -25.936 6.339 1.00 91.62 332 PRO A C 1
ATOM 2504 O O . PRO A 1 332 ? -7.615 -25.674 5.211 1.00 91.62 332 PRO A O 1
ATOM 2507 N N . ILE A 1 333 ? -8.393 -27.178 6.689 1.00 96.50 333 ILE A N 1
ATOM 2508 C CA . ILE A 1 333 ? -8.201 -28.340 5.801 1.00 96.50 333 ILE A CA 1
ATOM 2509 C C . ILE A 1 333 ? -9.074 -28.236 4.551 1.00 96.50 333 ILE A C 1
ATOM 2511 O O . ILE A 1 333 ? -8.555 -28.284 3.437 1.00 96.50 333 ILE A O 1
ATOM 2515 N N . PHE A 1 334 ? -10.392 -28.078 4.705 1.00 97.75 334 PHE A N 1
ATOM 2516 C CA . PHE A 1 334 ? -11.286 -28.029 3.546 1.00 97.75 334 PHE A CA 1
ATOM 2517 C C . PHE A 1 334 ? -11.121 -26.727 2.758 1.00 97.75 334 PHE A C 1
ATOM 2519 O O . PHE A 1 334 ? -11.206 -26.746 1.532 1.00 97.75 334 PHE A O 1
ATOM 2526 N N . GLY A 1 335 ? -10.827 -25.610 3.430 1.00 97.62 335 GLY A N 1
ATOM 2527 C CA . GLY A 1 335 ? -10.546 -24.333 2.780 1.00 97.62 335 GLY A CA 1
ATOM 2528 C C . GLY A 1 335 ? -9.313 -24.426 1.892 1.00 97.62 335 GLY A C 1
ATOM 2529 O O . GLY A 1 335 ? -9.389 -24.071 0.717 1.00 97.62 335 GLY A O 1
ATOM 2530 N N . LEU A 1 336 ? -8.209 -24.967 2.415 1.00 97.94 336 LEU A N 1
ATOM 2531 C CA . LEU A 1 336 ? -6.979 -25.181 1.655 1.00 97.94 336 LEU A CA 1
ATOM 2532 C C . LEU A 1 336 ? -7.176 -26.195 0.527 1.00 97.94 336 LEU A C 1
ATOM 2534 O O . LEU A 1 336 ? -6.795 -25.909 -0.602 1.00 97.94 336 LEU A O 1
ATOM 2538 N N . LEU A 1 337 ? -7.794 -27.348 0.801 1.00 98.44 337 LEU A N 1
ATOM 2539 C CA . LEU A 1 337 ? -7.986 -28.400 -0.198 1.00 98.44 337 LEU A CA 1
ATOM 2540 C C . LEU A 1 337 ? -8.822 -27.906 -1.385 1.00 98.44 337 LEU A C 1
ATOM 2542 O O . LEU A 1 337 ? -8.427 -28.096 -2.535 1.00 98.44 337 LEU A O 1
ATOM 2546 N N . ILE A 1 338 ? -9.954 -27.245 -1.125 1.00 98.50 338 ILE A N 1
ATOM 2547 C CA . ILE A 1 338 ? -10.845 -26.746 -2.182 1.00 98.50 338 ILE A CA 1
ATOM 2548 C C . ILE A 1 338 ? -10.184 -25.577 -2.919 1.00 98.50 338 ILE A C 1
ATOM 2550 O O . ILE A 1 338 ? -10.166 -25.581 -4.149 1.00 98.50 338 ILE A O 1
ATOM 2554 N N . THR A 1 339 ? -9.587 -24.617 -2.198 1.00 98.44 339 THR A N 1
ATOM 2555 C CA . THR A 1 339 ? -8.891 -23.480 -2.827 1.00 98.44 339 THR A CA 1
ATOM 2556 C C . THR A 1 339 ? -7.744 -23.980 -3.697 1.00 98.44 339 THR A C 1
ATOM 2558 O O . THR A 1 339 ? -7.712 -23.672 -4.880 1.00 98.44 339 THR A O 1
ATOM 2561 N N . GLY A 1 340 ? -6.851 -24.814 -3.161 1.00 98.25 340 GLY A N 1
ATOM 2562 C CA . GLY A 1 340 ? -5.712 -25.371 -3.889 1.00 98.25 340 GLY A CA 1
ATOM 2563 C C . GLY A 1 340 ? -6.125 -26.202 -5.105 1.00 98.25 340 GLY A C 1
ATOM 2564 O O . GLY A 1 340 ? -5.543 -26.039 -6.173 1.00 98.25 340 GLY A O 1
ATOM 2565 N N . THR A 1 341 ? -7.177 -27.021 -4.997 1.00 98.56 341 THR A N 1
ATOM 2566 C CA . THR A 1 341 ? -7.706 -27.803 -6.133 1.00 98.56 341 THR A CA 1
ATOM 2567 C C . THR A 1 341 ? -8.214 -26.891 -7.252 1.00 98.56 341 THR A C 1
ATOM 2569 O O . THR A 1 341 ? -7.856 -27.077 -8.415 1.00 98.56 341 THR A O 1
ATOM 2572 N N . LEU A 1 342 ? -9.015 -25.874 -6.916 1.00 98.44 342 LEU A N 1
ATOM 2573 C CA . LEU A 1 342 ? -9.549 -24.923 -7.896 1.00 98.44 342 LEU A CA 1
ATOM 2574 C C . LEU A 1 342 ? -8.451 -24.018 -8.474 1.00 98.44 342 LEU A C 1
ATOM 2576 O O . LEU A 1 342 ? -8.462 -23.738 -9.673 1.00 98.44 342 LEU A O 1
ATOM 2580 N N . MET A 1 343 ? -7.470 -23.615 -7.662 1.00 98.19 343 MET A N 1
ATOM 2581 C CA . MET A 1 343 ? -6.291 -22.891 -8.133 1.00 98.19 343 MET A CA 1
ATOM 2582 C C . MET A 1 343 ? -5.491 -23.737 -9.126 1.00 98.19 343 MET A C 1
ATOM 2584 O O . MET A 1 343 ? -5.202 -23.262 -10.216 1.00 98.19 343 MET A O 1
ATOM 2588 N N . TYR A 1 344 ? -5.199 -24.999 -8.802 1.00 97.81 344 TYR A N 1
ATOM 2589 C CA . TYR A 1 344 ? -4.401 -25.892 -9.644 1.00 97.81 344 TYR A CA 1
ATOM 2590 C C . TYR A 1 344 ? -5.077 -26.227 -10.983 1.00 97.81 344 TYR A C 1
ATOM 2592 O O . TYR A 1 344 ? -4.461 -26.062 -12.033 1.00 97.81 344 TYR A O 1
ATOM 2600 N N . PHE A 1 345 ? -6.338 -26.676 -10.964 1.00 97.88 345 PHE A N 1
ATOM 2601 C CA . PHE A 1 345 ? -7.013 -27.171 -12.171 1.00 97.88 345 PHE A CA 1
ATOM 2602 C C . PHE A 1 345 ? -7.709 -26.091 -13.008 1.00 97.88 345 PHE A C 1
ATOM 2604 O O . PHE A 1 345 ? -7.957 -26.328 -14.188 1.00 97.88 345 PHE A O 1
ATOM 2611 N N . ILE A 1 346 ? -8.063 -24.938 -12.425 1.00 97.31 346 ILE A N 1
ATOM 2612 C CA . ILE A 1 346 ? -8.909 -23.933 -13.092 1.00 97.31 346 ILE A CA 1
ATOM 2613 C C . ILE A 1 346 ? -8.225 -22.566 -13.138 1.00 97.31 346 ILE A C 1
ATOM 2615 O O . ILE A 1 346 ? -7.960 -22.057 -14.225 1.00 97.31 346 ILE A O 1
ATOM 2619 N N . VAL A 1 347 ? -7.931 -21.953 -11.986 1.00 97.00 347 VAL A N 1
ATOM 2620 C CA . VAL A 1 347 ? -7.477 -20.549 -11.959 1.00 97.00 347 VAL A CA 1
ATOM 2621 C C . VAL A 1 347 ? -6.087 -20.406 -12.573 1.00 97.00 347 VAL A C 1
ATOM 2623 O O . VAL A 1 347 ? -5.902 -19.574 -13.455 1.00 97.00 347 VAL A O 1
ATOM 2626 N N . ASN A 1 348 ? -5.118 -21.226 -12.166 1.00 96.94 348 ASN A N 1
ATOM 2627 C CA . ASN A 1 348 ? -3.733 -21.083 -12.606 1.00 96.94 348 ASN A CA 1
ATOM 2628 C C . ASN A 1 348 ? -3.563 -21.242 -14.128 1.00 96.94 348 ASN A C 1
ATOM 2630 O O . ASN A 1 348 ? -2.959 -20.347 -14.719 1.00 96.94 348 ASN A O 1
ATOM 2634 N N . PRO A 1 349 ? -4.114 -22.274 -14.803 1.00 96.69 349 PRO A N 1
ATOM 2635 C CA . PRO A 1 349 ? -4.017 -22.384 -16.261 1.00 96.69 349 PRO A CA 1
ATOM 2636 C C . PRO A 1 349 ? -4.649 -21.194 -17.003 1.00 96.69 349 PRO A C 1
ATOM 2638 O O . PRO A 1 349 ? -4.062 -20.659 -17.948 1.00 96.69 349 PRO A O 1
ATOM 2641 N N . ILE A 1 350 ? -5.823 -20.734 -16.550 1.00 96.75 350 ILE A N 1
ATOM 2642 C CA . ILE A 1 350 ? -6.537 -19.602 -17.158 1.00 96.75 350 ILE A CA 1
ATOM 2643 C C . ILE A 1 350 ? -5.741 -18.304 -16.974 1.00 96.75 350 ILE A C 1
ATOM 2645 O O . ILE A 1 350 ? -5.431 -17.617 -17.948 1.00 96.75 350 ILE A O 1
ATOM 2649 N N . PHE A 1 351 ? -5.369 -17.971 -15.738 1.00 95.69 351 PHE A N 1
ATOM 2650 C CA . PHE A 1 351 ? -4.728 -16.696 -15.427 1.00 95.69 351 PHE A CA 1
ATOM 2651 C C . PHE A 1 351 ? -3.259 -16.637 -15.845 1.00 95.69 351 PHE A C 1
ATOM 2653 O O . PHE A 1 351 ? -2.791 -15.553 -16.167 1.00 95.69 351 PHE A O 1
ATOM 2660 N N . SER A 1 352 ? -2.558 -17.770 -15.956 1.00 95.69 352 SER A N 1
ATOM 2661 C CA . SER A 1 352 ? -1.226 -17.831 -16.577 1.00 95.69 352 SER A CA 1
ATOM 2662 C C . SER A 1 352 ? -1.281 -17.466 -18.067 1.00 95.69 352 SER A C 1
ATOM 2664 O O . SER A 1 352 ? -0.464 -16.681 -18.555 1.00 95.69 352 SER A O 1
ATOM 2666 N N . THR A 1 353 ? -2.320 -17.925 -18.776 1.00 95.50 353 THR A N 1
ATOM 2667 C CA . THR A 1 353 ? -2.575 -17.550 -20.179 1.00 95.50 353 THR A CA 1
ATOM 2668 C C . THR A 1 353 ? -2.900 -16.056 -20.311 1.00 95.50 353 THR A C 1
ATOM 2670 O O . THR A 1 353 ? -2.326 -15.374 -21.158 1.00 95.50 353 THR A O 1
ATOM 2673 N N . ILE A 1 354 ? -3.772 -15.523 -19.443 1.00 94.94 354 ILE A N 1
ATOM 2674 C CA . ILE A 1 354 ? -4.134 -14.092 -19.425 1.00 94.94 354 ILE A CA 1
ATOM 2675 C C . ILE A 1 354 ? -2.917 -13.216 -19.097 1.00 94.94 354 ILE A C 1
ATOM 2677 O O . ILE A 1 354 ? -2.675 -12.233 -19.792 1.00 94.94 354 ILE A O 1
ATOM 2681 N N . ASN A 1 355 ? -2.134 -13.578 -18.077 1.00 92.38 355 ASN A N 1
ATOM 2682 C CA . ASN A 1 355 ? -0.934 -12.847 -17.669 1.00 92.38 355 ASN A CA 1
ATOM 2683 C C . ASN A 1 355 ? 0.097 -12.803 -18.809 1.00 92.38 355 ASN A C 1
ATOM 2685 O O . ASN A 1 355 ? 0.575 -11.733 -19.174 1.00 92.38 355 ASN A O 1
ATOM 2689 N N . SER A 1 356 ? 0.349 -13.946 -19.455 1.00 93.38 356 SER A N 1
ATOM 2690 C CA . SER A 1 356 ? 1.263 -14.039 -20.602 1.00 93.38 356 SER A CA 1
ATOM 2691 C C . SER A 1 356 ? 0.797 -13.205 -21.802 1.00 93.38 356 SER A C 1
ATOM 2693 O O . SER A 1 356 ? 1.621 -12.591 -22.477 1.00 93.38 356 SER A O 1
ATOM 2695 N N . ALA A 1 357 ? -0.512 -13.158 -22.077 1.00 93.94 357 ALA A N 1
ATOM 2696 C CA . ALA A 1 357 ? -1.080 -12.333 -23.145 1.00 93.94 357 ALA A CA 1
ATOM 2697 C C . ALA A 1 357 ? -1.024 -10.829 -22.819 1.00 93.94 357 ALA A C 1
ATOM 2699 O O . ALA A 1 357 ? -0.743 -10.017 -23.698 1.00 93.94 357 ALA A O 1
ATOM 2700 N N . MET A 1 358 ? -1.247 -10.455 -21.554 1.00 92.75 358 MET A N 1
ATOM 2701 C CA . MET A 1 358 ? -1.112 -9.079 -21.070 1.00 92.75 358 MET A CA 1
ATOM 2702 C C . MET A 1 358 ? 0.335 -8.586 -21.184 1.00 92.75 358 MET A C 1
ATOM 2704 O O . MET A 1 358 ? 0.555 -7.492 -21.696 1.00 92.75 358 MET A O 1
ATOM 2708 N N . ILE A 1 359 ? 1.313 -9.390 -20.757 1.00 91.00 359 ILE A N 1
ATOM 2709 C CA . ILE A 1 359 ? 2.742 -9.056 -20.856 1.00 91.00 359 ILE A CA 1
ATOM 2710 C C . ILE A 1 359 ? 3.142 -8.859 -22.322 1.00 91.00 359 ILE A C 1
ATOM 2712 O O . ILE A 1 359 ? 3.646 -7.795 -22.663 1.00 91.00 359 ILE A O 1
ATOM 2716 N N . GLN A 1 360 ? 2.794 -9.797 -23.211 1.00 92.56 360 GLN A N 1
ATOM 2717 C CA . GLN A 1 360 ? 3.037 -9.642 -24.652 1.00 92.56 360 GLN A CA 1
ATOM 2718 C C . GLN A 1 360 ? 2.396 -8.367 -25.222 1.00 92.56 360 GLN A C 1
ATOM 2720 O O . GLN A 1 360 ? 3.017 -7.676 -26.028 1.00 92.56 360 GLN A O 1
ATOM 2725 N N . ALA A 1 361 ? 1.174 -8.018 -24.805 1.00 92.06 361 ALA A N 1
ATOM 2726 C CA . ALA A 1 361 ? 0.524 -6.786 -25.245 1.00 92.06 361 ALA A CA 1
ATOM 2727 C C . ALA A 1 361 ? 1.255 -5.520 -24.756 1.00 92.06 361 ALA A C 1
ATOM 2729 O O . ALA A 1 361 ? 1.317 -4.544 -25.503 1.00 92.06 361 ALA A O 1
ATOM 2730 N N . LEU A 1 362 ? 1.819 -5.539 -23.540 1.00 89.94 362 LEU A N 1
ATOM 2731 C CA . LEU A 1 362 ? 2.628 -4.449 -22.980 1.00 89.94 362 LEU A CA 1
ATOM 2732 C C . LEU A 1 362 ? 3.988 -4.316 -23.691 1.00 89.94 362 LEU A C 1
ATOM 2734 O O . LEU A 1 362 ? 4.371 -3.208 -24.061 1.00 89.94 362 LEU A O 1
ATOM 2738 N N . GLU A 1 363 ? 4.678 -5.430 -23.944 1.00 87.94 363 GLU A N 1
ATOM 2739 C CA . GLU A 1 363 ? 5.972 -5.479 -24.649 1.00 87.94 363 GLU A CA 1
ATOM 2740 C C . GLU A 1 363 ? 5.888 -4.949 -26.089 1.00 87.94 363 GLU A C 1
ATOM 2742 O O . GLU A 1 363 ? 6.831 -4.337 -26.589 1.00 87.94 363 GLU A O 1
ATOM 2747 N N . HIS A 1 364 ? 4.744 -5.142 -26.754 1.00 89.00 364 HIS A N 1
ATOM 2748 C CA . HIS A 1 364 ? 4.502 -4.682 -28.125 1.00 89.00 364 HIS A CA 1
ATOM 2749 C C . HIS A 1 364 ? 3.829 -3.295 -28.201 1.00 89.00 364 HIS A C 1
ATOM 2751 O O . HIS A 1 364 ? 3.386 -2.880 -29.278 1.00 89.00 364 HIS A O 1
ATOM 2757 N N . LEU A 1 365 ? 3.747 -2.539 -27.095 1.00 89.19 365 LEU A N 1
ATOM 2758 C CA . LEU A 1 365 ? 3.233 -1.167 -27.129 1.00 89.19 365 LEU A CA 1
ATOM 2759 C C . LEU A 1 365 ? 4.169 -0.240 -27.914 1.00 89.19 365 LEU A C 1
ATOM 2761 O O . LEU A 1 365 ? 5.272 0.092 -27.484 1.00 89.19 365 LEU A O 1
ATOM 2765 N N . GLY A 1 366 ? 3.672 0.286 -29.035 1.00 91.06 366 GLY A N 1
ATOM 2766 C CA . GLY A 1 366 ? 4.315 1.407 -29.719 1.00 91.06 366 GLY A CA 1
ATOM 2767 C C . GLY A 1 366 ? 4.442 2.634 -28.805 1.00 91.06 366 GLY A C 1
ATOM 2768 O O . GLY A 1 366 ? 3.586 2.878 -27.950 1.00 91.06 366 GLY A O 1
ATOM 2769 N N . THR A 1 367 ? 5.484 3.444 -29.017 1.00 91.38 367 THR A N 1
ATOM 2770 C CA . THR A 1 367 ? 5.891 4.550 -28.125 1.00 91.38 367 THR A CA 1
ATOM 2771 C C . THR A 1 367 ? 4.747 5.487 -27.726 1.00 91.38 367 THR A C 1
ATOM 2773 O O . THR A 1 367 ? 4.668 5.891 -26.571 1.00 91.38 367 THR A O 1
ATOM 2776 N N . ALA A 1 368 ? 3.822 5.801 -28.640 1.00 93.38 368 ALA A N 1
ATOM 2777 C CA . ALA A 1 368 ? 2.667 6.653 -28.345 1.00 93.38 368 ALA A CA 1
ATOM 2778 C C . ALA A 1 368 ? 1.745 6.065 -27.255 1.00 93.38 368 ALA A C 1
ATOM 2780 O O . ALA A 1 368 ? 1.294 6.793 -26.372 1.00 93.38 368 ALA A O 1
ATOM 2781 N N . ASN A 1 369 ? 1.511 4.749 -27.275 1.00 94.69 369 ASN A N 1
ATOM 2782 C CA . ASN A 1 369 ? 0.675 4.067 -26.286 1.00 94.69 369 ASN A CA 1
ATOM 2783 C C . ASN A 1 369 ? 1.406 3.915 -24.947 1.00 94.69 369 ASN A C 1
ATOM 2785 O O . ASN A 1 369 ? 0.786 4.086 -23.901 1.00 94.69 369 ASN A O 1
ATOM 2789 N N . ALA A 1 370 ? 2.720 3.665 -24.968 1.00 94.56 370 ALA A N 1
ATOM 2790 C CA . ALA A 1 370 ? 3.543 3.668 -23.758 1.00 94.56 370 ALA A CA 1
ATOM 2791 C C . ALA A 1 370 ? 3.528 5.050 -23.073 1.00 94.56 370 ALA A C 1
ATOM 2793 O O . ALA A 1 370 ? 3.320 5.141 -21.865 1.00 94.56 370 ALA A O 1
ATOM 2794 N N . VAL A 1 371 ? 3.647 6.141 -23.842 1.00 97.75 371 VAL A N 1
ATOM 2795 C CA . VAL A 1 371 ? 3.508 7.516 -23.327 1.00 97.75 371 VAL A CA 1
ATOM 2796 C C . VAL A 1 371 ? 2.117 7.764 -22.747 1.00 97.75 371 VAL A C 1
ATOM 2798 O O . VAL A 1 371 ? 2.020 8.302 -21.646 1.00 97.75 371 VAL A O 1
ATOM 2801 N N . LEU A 1 372 ? 1.047 7.342 -23.430 1.00 97.38 372 LEU A N 1
ATOM 2802 C CA . LEU A 1 372 ? -0.322 7.474 -22.922 1.00 97.38 372 LEU A CA 1
ATOM 2803 C C . LEU A 1 372 ? -0.521 6.709 -21.602 1.00 97.38 372 LEU A C 1
ATOM 2805 O O . LEU A 1 372 ? -1.101 7.249 -20.661 1.00 97.38 372 LEU A O 1
ATOM 2809 N N . LEU A 1 373 ? 0.002 5.485 -21.502 1.00 96.44 373 LEU A N 1
ATOM 2810 C CA . LEU A 1 373 ? -0.029 4.689 -20.274 1.00 96.44 373 LEU A CA 1
ATOM 2811 C C . LEU A 1 373 ? 0.756 5.375 -19.144 1.00 96.44 373 LEU A C 1
ATOM 2813 O O . LEU A 1 373 ? 0.256 5.477 -18.027 1.00 96.44 373 LEU A O 1
ATOM 2817 N N . GLY A 1 374 ? 1.933 5.932 -19.445 1.00 97.94 374 GLY A N 1
ATOM 2818 C CA . GLY A 1 374 ? 2.716 6.742 -18.508 1.00 97.94 374 GLY A CA 1
ATOM 2819 C C . GLY A 1 374 ? 1.980 7.988 -18.014 1.00 97.94 374 GLY A C 1
ATOM 2820 O O . GLY A 1 374 ? 2.034 8.294 -16.824 1.00 97.94 374 GLY A O 1
ATOM 2821 N N . VAL A 1 375 ? 1.254 8.679 -18.899 1.00 98.56 375 VAL A N 1
ATOM 2822 C CA . VAL A 1 375 ? 0.383 9.814 -18.551 1.00 98.56 375 VAL A CA 1
ATOM 2823 C C . VAL A 1 375 ? -0.723 9.372 -17.591 1.00 98.56 375 VAL A C 1
ATOM 2825 O O . VAL A 1 375 ? -0.899 9.998 -16.548 1.00 98.56 375 VAL A O 1
ATOM 2828 N N . VAL A 1 376 ? -1.437 8.284 -17.898 1.00 98.12 376 VAL A N 1
ATOM 2829 C CA . VAL A 1 376 ? -2.524 7.765 -17.048 1.00 98.12 376 VAL A CA 1
ATOM 2830 C C . VAL A 1 376 ? -2.001 7.357 -15.670 1.00 98.12 376 VAL A C 1
ATOM 2832 O O . VAL A 1 376 ? -2.525 7.826 -14.661 1.00 98.12 376 VAL A O 1
ATOM 2835 N N . LEU A 1 377 ? -0.940 6.546 -15.616 1.00 98.00 377 LEU A N 1
ATOM 2836 C CA . LEU A 1 377 ? -0.348 6.076 -14.361 1.00 98.00 377 LEU A CA 1
ATOM 2837 C C . LEU A 1 377 ? 0.212 7.231 -13.524 1.00 98.00 377 LEU A C 1
ATOM 2839 O O . LEU A 1 377 ? -0.071 7.312 -12.331 1.00 98.00 377 LEU A O 1
ATOM 2843 N N . GLY A 1 378 ? 0.950 8.154 -14.148 1.00 98.00 378 GLY A N 1
ATOM 2844 C CA . GLY A 1 378 ? 1.462 9.348 -13.479 1.00 98.00 378 GLY A CA 1
ATOM 2845 C C . GLY A 1 378 ? 0.335 10.208 -12.906 1.00 98.00 378 GLY A C 1
ATOM 2846 O O . GLY A 1 378 ? 0.385 10.589 -11.740 1.00 98.00 378 GLY A O 1
ATOM 2847 N N . GLY A 1 379 ? -0.723 10.447 -13.687 1.00 98.06 379 GLY A N 1
ATOM 2848 C CA . GLY A 1 379 ? -1.905 11.184 -13.243 1.00 98.06 379 GLY A CA 1
ATOM 2849 C C . GLY A 1 379 ? -2.612 10.528 -12.057 1.00 98.06 379 GLY A C 1
ATOM 2850 O O . GLY A 1 379 ? -2.869 11.205 -11.065 1.00 98.06 379 GLY A O 1
ATOM 2851 N N . MET A 1 380 ? -2.876 9.217 -12.122 1.00 97.75 380 MET A N 1
ATOM 2852 C CA . MET A 1 380 ? -3.559 8.465 -11.058 1.00 97.75 380 MET A CA 1
ATOM 2853 C C . MET A 1 380 ? -2.851 8.558 -9.701 1.00 97.75 380 MET A C 1
ATOM 2855 O O . MET A 1 380 ? -3.522 8.693 -8.682 1.00 97.75 380 MET A O 1
ATOM 2859 N N . MET A 1 381 ? -1.514 8.571 -9.679 1.00 96.81 381 MET A N 1
ATOM 2860 C CA . MET A 1 381 ? -0.730 8.733 -8.445 1.00 96.81 381 MET A CA 1
ATOM 2861 C C . MET A 1 381 ? -0.980 10.071 -7.728 1.00 96.81 381 MET A C 1
ATOM 2863 O O . MET A 1 381 ? -0.779 10.168 -6.518 1.00 96.81 381 MET A O 1
ATOM 2867 N N . ALA A 1 382 ? -1.435 11.099 -8.446 1.00 96.62 382 ALA A N 1
ATOM 2868 C CA . ALA A 1 382 ? -1.647 12.443 -7.916 1.00 96.62 382 ALA A CA 1
ATOM 2869 C C . ALA A 1 382 ? -3.119 12.797 -7.622 1.00 96.62 382 ALA A C 1
ATOM 2871 O O . ALA A 1 382 ? -3.361 13.861 -7.053 1.00 96.62 382 ALA A O 1
ATOM 2872 N N . ILE A 1 383 ? -4.088 11.943 -7.988 1.00 93.50 383 ILE A N 1
ATOM 2873 C CA . ILE A 1 383 ? -5.530 12.221 -7.814 1.00 93.50 383 ILE A CA 1
ATOM 2874 C C . ILE A 1 383 ? -5.902 12.361 -6.332 1.00 93.50 383 ILE A C 1
ATOM 2876 O O . ILE A 1 383 ? -6.633 13.277 -5.963 1.00 93.50 383 ILE A O 1
ATOM 2880 N N . ASP A 1 384 ? -5.403 11.453 -5.494 1.00 89.50 384 ASP A N 1
ATOM 2881 C CA . ASP A 1 384 ? -5.833 11.276 -4.100 1.00 89.50 384 ASP A CA 1
ATOM 2882 C C . ASP A 1 384 ? -4.677 11.022 -3.116 1.00 89.50 384 ASP A C 1
ATOM 2884 O O . ASP A 1 384 ? -4.902 10.668 -1.963 1.00 89.50 384 ASP A O 1
ATOM 2888 N N . MET A 1 385 ? -3.434 11.239 -3.560 1.00 86.88 385 MET A N 1
ATOM 2889 C CA . MET A 1 385 ? -2.253 11.424 -2.703 1.00 86.88 385 MET A CA 1
ATOM 2890 C C . MET A 1 385 ? -1.968 10.289 -1.700 1.00 86.88 385 MET A C 1
ATOM 2892 O O . MET A 1 385 ? -1.566 10.548 -0.570 1.00 86.88 385 MET A O 1
ATOM 2896 N N . GLY A 1 386 ? -2.161 9.039 -2.132 1.00 80.62 386 GLY A N 1
ATOM 2897 C CA . GLY A 1 386 ? -2.057 7.827 -1.297 1.00 80.62 386 GLY A CA 1
ATOM 2898 C C . GLY A 1 386 ? -3.397 7.096 -1.129 1.00 80.62 386 GLY A C 1
ATOM 2899 O O . GLY A 1 386 ? -3.460 6.006 -0.553 1.00 80.62 386 GLY A O 1
ATOM 2900 N N . GLY A 1 387 ? -4.471 7.681 -1.664 1.00 83.88 387 GLY A N 1
ATOM 2901 C CA . GLY A 1 387 ? -5.798 7.091 -1.752 1.00 83.88 387 GLY A CA 1
ATOM 2902 C C . GLY A 1 387 ? -5.947 5.974 -2.805 1.00 83.88 387 GLY A C 1
ATOM 2903 O O . GLY A 1 387 ? -4.965 5.385 -3.269 1.00 83.88 387 GLY A O 1
ATOM 2904 N N . PRO A 1 388 ? -7.196 5.621 -3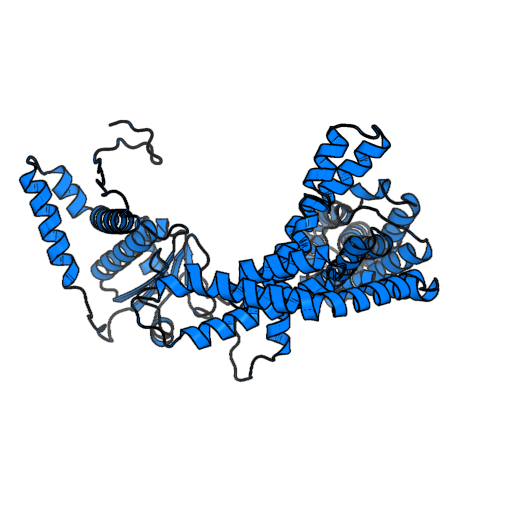.154 1.00 83.69 388 PRO A N 1
ATOM 2905 C CA . PRO A 1 388 ? -7.513 4.431 -3.947 1.00 83.69 388 PRO A CA 1
ATOM 2906 C C . PRO A 1 388 ? -6.973 4.415 -5.385 1.00 83.69 388 PRO A C 1
ATOM 2908 O O . PRO A 1 388 ? -6.541 3.362 -5.852 1.00 83.69 388 PRO A O 1
ATOM 2911 N N . PHE A 1 389 ? -6.978 5.547 -6.093 1.00 89.62 389 PHE A N 1
ATOM 2912 C CA . PHE A 1 389 ? -6.444 5.681 -7.452 1.00 89.62 389 PHE A CA 1
ATOM 2913 C C . PHE A 1 389 ? -4.918 5.585 -7.458 1.00 89.62 389 PHE A C 1
ATOM 2915 O O . PHE A 1 389 ? -4.366 4.856 -8.286 1.00 89.62 389 PHE A O 1
ATOM 2922 N N . ASN A 1 390 ? -4.240 6.241 -6.509 1.00 91.88 390 ASN A N 1
ATOM 2923 C CA . ASN A 1 390 ? -2.799 6.091 -6.308 1.00 91.88 390 ASN A CA 1
ATOM 2924 C C . ASN A 1 390 ? -2.444 4.625 -6.011 1.00 91.88 390 ASN A C 1
ATOM 2926 O O . ASN A 1 390 ? -1.666 4.015 -6.749 1.00 91.88 390 ASN A O 1
ATOM 2930 N N . LYS A 1 391 ? -3.104 4.011 -5.018 1.00 88.62 391 LYS A N 1
ATOM 2931 C CA . LYS A 1 391 ? -2.911 2.595 -4.678 1.00 88.62 391 LYS A CA 1
ATOM 2932 C C . LYS A 1 391 ? -3.173 1.675 -5.869 1.00 88.62 391 LYS A C 1
ATOM 2934 O O . LYS A 1 391 ? -2.397 0.746 -6.068 1.00 88.62 391 LYS A O 1
ATOM 2939 N N . ALA A 1 392 ? -4.204 1.920 -6.680 1.00 90.25 392 ALA A N 1
ATOM 2940 C CA . ALA A 1 392 ? -4.501 1.117 -7.867 1.00 90.25 392 ALA A CA 1
ATOM 2941 C C . ALA A 1 392 ? -3.408 1.225 -8.946 1.00 90.25 392 ALA A C 1
ATOM 2943 O O . ALA A 1 392 ? -2.968 0.198 -9.462 1.00 90.25 392 ALA A O 1
ATOM 2944 N N . ALA A 1 393 ? -2.929 2.435 -9.255 1.00 94.81 393 ALA A N 1
ATOM 2945 C CA . ALA A 1 393 ? -1.850 2.638 -10.223 1.00 94.81 393 ALA A CA 1
ATOM 2946 C C . ALA A 1 393 ? -0.531 2.009 -9.752 1.00 94.81 393 ALA A C 1
ATOM 2948 O O . ALA A 1 393 ? 0.109 1.282 -10.511 1.00 94.81 393 ALA A O 1
ATOM 2949 N N . TYR A 1 394 ? -0.167 2.211 -8.482 1.00 93.00 394 TYR A N 1
ATOM 2950 C CA . TYR A 1 394 ? 1.006 1.578 -7.879 1.00 93.00 394 TYR A CA 1
ATOM 2951 C C . TYR A 1 394 ? 0.903 0.046 -7.899 1.00 93.00 394 TYR A C 1
ATOM 2953 O O . TYR A 1 394 ? 1.846 -0.637 -8.290 1.00 93.00 394 TYR A O 1
ATOM 2961 N N . THR A 1 395 ? -0.272 -0.488 -7.552 1.00 91.31 395 THR A N 1
ATOM 2962 C CA . THR A 1 395 ? -0.572 -1.929 -7.546 1.00 91.31 395 THR A CA 1
ATOM 2963 C C . THR A 1 395 ? -0.494 -2.551 -8.947 1.00 91.31 395 THR A C 1
ATOM 2965 O O . THR A 1 395 ? -0.027 -3.678 -9.099 1.00 91.31 395 THR A O 1
ATOM 2968 N N . PHE A 1 396 ? -0.897 -1.818 -9.987 1.00 92.69 396 PHE A N 1
ATOM 2969 C CA . PHE A 1 396 ? -0.727 -2.253 -11.372 1.00 92.69 396 PHE A CA 1
ATOM 2970 C C . PHE A 1 396 ? 0.754 -2.293 -11.776 1.00 92.69 396 PHE A C 1
ATOM 2972 O O . PHE A 1 396 ? 1.233 -3.334 -12.229 1.00 92.69 396 PHE A O 1
ATOM 2979 N N . SER A 1 397 ? 1.500 -1.203 -11.559 1.00 94.38 397 SER A N 1
ATOM 2980 C CA . SER A 1 397 ? 2.921 -1.140 -11.924 1.00 94.38 397 SER A CA 1
ATOM 2981 C C . SER A 1 397 ? 3.773 -2.162 -11.167 1.00 94.38 397 SER A C 1
ATOM 2983 O O . SER A 1 397 ? 4.638 -2.785 -11.781 1.00 94.38 397 SER A O 1
ATOM 2985 N N . ILE A 1 398 ? 3.513 -2.396 -9.872 1.00 91.38 398 ILE A N 1
ATOM 2986 C CA . ILE A 1 398 ? 4.231 -3.423 -9.102 1.00 91.38 398 ILE A CA 1
ATOM 2987 C C . ILE A 1 398 ? 3.866 -4.836 -9.569 1.00 91.38 398 ILE A C 1
ATOM 2989 O O . ILE A 1 398 ? 4.744 -5.686 -9.653 1.00 91.38 398 ILE A O 1
ATOM 2993 N N . GLY A 1 399 ? 2.605 -5.081 -9.945 1.00 90.38 399 GLY A N 1
ATOM 2994 C CA . GLY A 1 399 ? 2.169 -6.363 -10.501 1.00 90.38 399 GLY A CA 1
ATOM 2995 C C . GLY A 1 399 ? 2.866 -6.701 -11.822 1.00 90.38 399 GLY A C 1
ATOM 2996 O O . GLY A 1 399 ? 3.303 -7.838 -12.003 1.00 90.38 399 GLY A O 1
ATOM 2997 N N . VAL A 1 400 ? 3.031 -5.711 -12.710 1.00 91.44 400 VAL A N 1
ATOM 2998 C CA . VAL A 1 400 ? 3.826 -5.862 -13.941 1.00 91.44 400 VAL A CA 1
ATOM 2999 C C . VAL A 1 400 ? 5.304 -6.067 -13.603 1.00 91.44 400 VAL A C 1
ATOM 3001 O O . VAL A 1 400 ? 5.889 -7.034 -14.079 1.00 91.44 400 VAL A O 1
ATOM 3004 N N . PHE A 1 401 ? 5.886 -5.245 -12.722 1.00 90.81 401 PHE A N 1
ATOM 3005 C CA . PHE A 1 401 ? 7.285 -5.377 -12.297 1.00 90.81 401 PHE A CA 1
ATOM 3006 C C . PHE A 1 401 ? 7.597 -6.761 -11.708 1.00 90.81 401 PHE A C 1
ATOM 3008 O O . PHE A 1 401 ? 8.590 -7.371 -12.082 1.00 90.81 401 PHE A O 1
ATOM 3015 N N . THR A 1 402 ? 6.745 -7.312 -10.838 1.00 86.31 402 THR A N 1
ATOM 3016 C CA . THR A 1 402 ? 6.938 -8.667 -10.295 1.00 86.31 402 THR A CA 1
ATOM 3017 C C . THR A 1 402 ? 6.902 -9.739 -11.390 1.00 86.31 402 THR A C 1
ATOM 3019 O O . THR A 1 402 ? 7.627 -10.726 -11.286 1.00 86.31 402 THR A O 1
ATOM 3022 N N . ALA A 1 403 ? 6.092 -9.554 -12.437 1.00 86.25 403 ALA A N 1
ATOM 3023 C CA . ALA A 1 403 ? 5.939 -10.525 -13.518 1.00 86.25 403 ALA A CA 1
ATOM 3024 C C . ALA A 1 403 ? 7.017 -10.429 -14.618 1.00 86.25 403 ALA A C 1
ATOM 3026 O O . ALA A 1 403 ? 7.289 -11.434 -15.270 1.00 86.25 403 ALA A O 1
ATOM 3027 N N . THR A 1 404 ? 7.624 -9.256 -14.835 1.00 87.31 404 THR A N 1
ATOM 3028 C CA . THR A 1 404 ? 8.569 -9.010 -15.948 1.00 87.31 404 THR A CA 1
ATOM 3029 C C . THR A 1 404 ? 9.970 -8.574 -15.514 1.00 87.31 404 THR A C 1
ATOM 3031 O O . THR A 1 404 ? 10.893 -8.604 -16.323 1.00 87.31 404 THR A O 1
ATOM 3034 N N . GLN A 1 405 ? 10.134 -8.126 -14.265 1.00 85.56 405 GLN A N 1
ATOM 3035 C CA . GLN A 1 405 ? 11.282 -7.352 -13.766 1.00 85.56 405 GLN A CA 1
ATOM 3036 C C . GLN A 1 405 ? 11.538 -6.031 -14.533 1.00 85.56 405 GLN A C 1
ATOM 3038 O O . GLN A 1 405 ? 12.569 -5.383 -14.343 1.00 85.56 405 GLN A O 1
ATOM 3043 N N . ASP A 1 406 ? 10.588 -5.575 -15.364 1.00 90.06 406 ASP A N 1
ATOM 3044 C CA . ASP A 1 406 ? 10.673 -4.292 -16.066 1.00 90.06 406 ASP A CA 1
ATOM 3045 C C . ASP A 1 406 ? 10.164 -3.139 -15.187 1.00 90.06 406 ASP A C 1
ATOM 3047 O O . ASP A 1 406 ? 8.983 -3.016 -14.854 1.00 90.06 406 ASP A O 1
ATOM 3051 N N . GLY A 1 407 ? 11.090 -2.253 -14.834 1.00 93.25 407 GLY A N 1
ATOM 3052 C CA . GLY A 1 407 ? 10.865 -1.034 -14.074 1.00 93.25 407 GLY A CA 1
ATOM 3053 C C . GLY A 1 407 ? 10.323 0.158 -14.867 1.00 93.25 407 GLY A C 1
ATOM 3054 O O . GLY A 1 407 ? 10.267 1.255 -14.310 1.00 93.25 407 GLY A O 1
ATOM 3055 N N . ALA A 1 408 ? 9.966 0.013 -16.149 1.00 95.06 408 ALA A N 1
ATOM 3056 C CA . ALA A 1 408 ? 9.461 1.113 -16.974 1.00 95.06 408 ALA A CA 1
ATOM 3057 C C . ALA A 1 408 ? 8.173 1.731 -16.406 1.00 95.06 408 ALA A C 1
ATOM 3059 O O . ALA A 1 408 ? 8.120 2.936 -16.153 1.00 95.06 408 ALA A O 1
ATOM 3060 N N . LEU A 1 409 ? 7.152 0.916 -16.117 1.00 95.81 409 LEU A N 1
ATOM 3061 C CA . LEU A 1 409 ? 5.900 1.413 -15.530 1.00 95.81 409 LEU A CA 1
ATOM 3062 C C . LEU A 1 409 ? 6.091 1.894 -14.086 1.00 95.81 409 LEU A C 1
ATOM 3064 O O . LEU A 1 409 ? 5.461 2.874 -13.678 1.00 95.81 409 LEU A O 1
ATOM 3068 N N . MET A 1 410 ? 7.019 1.276 -13.341 1.00 95.19 410 MET A N 1
ATOM 3069 C CA . MET A 1 410 ? 7.386 1.757 -12.009 1.00 95.19 410 MET A CA 1
ATOM 3070 C C . MET A 1 410 ? 7.987 3.165 -12.050 1.00 95.19 410 MET A C 1
ATOM 3072 O O . MET A 1 410 ? 7.621 3.993 -11.212 1.00 95.19 410 MET A O 1
ATOM 3076 N N . ALA A 1 411 ? 8.825 3.475 -13.045 1.00 96.69 411 ALA A N 1
ATOM 3077 C CA . ALA A 1 411 ? 9.369 4.816 -13.244 1.00 96.69 411 ALA A CA 1
ATOM 3078 C C . ALA A 1 411 ? 8.256 5.864 -13.426 1.00 96.69 411 ALA A C 1
ATOM 3080 O O . ALA A 1 411 ? 8.319 6.925 -12.803 1.00 96.69 411 ALA A O 1
ATOM 3081 N N . ALA A 1 412 ? 7.209 5.557 -14.204 1.00 97.44 412 ALA A N 1
ATOM 3082 C CA . ALA A 1 412 ? 6.074 6.461 -14.398 1.00 97.44 412 ALA A CA 1
ATOM 3083 C C . ALA A 1 412 ? 5.288 6.707 -13.101 1.00 97.44 412 ALA A C 1
ATOM 3085 O O . ALA A 1 412 ? 5.037 7.860 -12.749 1.00 97.44 412 ALA A O 1
ATOM 3086 N N . THR A 1 413 ? 4.936 5.649 -12.359 1.00 96.62 413 THR A N 1
ATOM 3087 C CA . THR A 1 413 ? 4.218 5.793 -11.078 1.00 96.62 413 THR A CA 1
ATOM 3088 C C . THR A 1 413 ? 5.054 6.496 -10.012 1.00 96.62 413 THR A C 1
ATOM 3090 O O . THR A 1 413 ? 4.533 7.339 -9.282 1.00 96.62 413 THR A O 1
ATOM 3093 N N . MET A 1 414 ? 6.356 6.207 -9.937 1.00 95.81 414 MET A N 1
ATOM 3094 C CA . MET A 1 414 ? 7.233 6.847 -8.961 1.00 95.81 414 MET A CA 1
ATOM 3095 C C . MET A 1 414 ? 7.406 8.333 -9.273 1.00 95.81 414 MET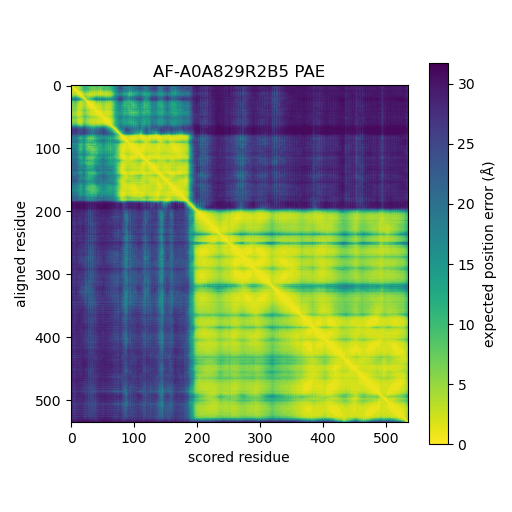 A C 1
ATOM 3097 O O . MET A 1 414 ? 7.183 9.168 -8.400 1.00 95.81 414 MET A O 1
ATOM 3101 N N . ALA A 1 415 ? 7.682 8.684 -10.533 1.00 97.50 415 ALA A N 1
ATOM 3102 C CA . ALA A 1 415 ? 7.733 10.082 -10.947 1.00 97.50 415 ALA A CA 1
ATOM 3103 C C . ALA A 1 415 ? 6.399 10.808 -10.690 1.00 97.50 415 ALA A C 1
ATOM 3105 O O . ALA A 1 415 ? 6.404 11.946 -10.223 1.00 97.50 415 ALA A O 1
ATOM 3106 N N . GLY A 1 416 ? 5.266 10.135 -10.923 1.00 97.38 416 GLY A N 1
ATOM 3107 C CA . GLY A 1 416 ? 3.928 10.658 -10.650 1.00 97.38 416 GLY A CA 1
ATOM 3108 C C . GLY A 1 416 ? 3.697 11.031 -9.183 1.00 97.38 416 GLY A C 1
ATOM 3109 O O . GLY A 1 416 ? 3.333 12.169 -8.902 1.00 97.38 416 GLY A O 1
ATOM 3110 N N . GLY A 1 417 ? 3.947 10.119 -8.235 1.00 95.81 417 GLY A N 1
ATOM 3111 C CA . GLY A 1 417 ? 3.729 10.393 -6.801 1.00 95.81 417 GLY A CA 1
ATOM 3112 C C . GLY A 1 417 ? 4.774 11.317 -6.158 1.00 95.81 417 GLY A C 1
ATOM 3113 O O . GLY A 1 417 ? 4.502 11.956 -5.145 1.00 95.81 417 GLY A O 1
ATOM 3114 N N . MET A 1 418 ? 5.955 11.474 -6.764 1.00 97.50 418 MET A N 1
ATOM 3115 C CA . MET A 1 418 ? 6.941 12.466 -6.312 1.00 97.50 418 MET A CA 1
ATOM 3116 C C . MET A 1 418 ? 6.516 13.911 -6.634 1.00 97.50 418 MET A C 1
ATOM 3118 O O . MET A 1 418 ? 6.883 14.836 -5.909 1.00 97.50 418 MET A O 1
ATOM 3122 N N . VAL A 1 419 ? 5.739 14.135 -7.701 1.00 98.38 419 VAL A N 1
ATOM 3123 C CA . VAL A 1 419 ? 5.386 15.490 -8.167 1.00 98.38 419 VAL A CA 1
ATOM 3124 C C . VAL A 1 419 ? 4.542 16.311 -7.175 1.00 98.38 419 VAL A C 1
ATOM 3126 O O . VAL A 1 419 ? 4.930 17.456 -6.942 1.00 98.38 419 VAL A O 1
ATOM 3129 N N . PRO A 1 420 ? 3.428 15.825 -6.585 1.00 98.12 420 PRO A N 1
ATOM 3130 C CA . PRO A 1 420 ? 2.546 16.647 -5.747 1.00 98.12 420 PRO A CA 1
ATOM 3131 C C . PRO A 1 420 ? 3.246 17.373 -4.577 1.00 98.12 420 PRO A C 1
ATOM 3133 O O . PRO A 1 420 ? 3.151 18.604 -4.507 1.00 98.12 420 PRO A O 1
ATOM 3136 N N . PRO A 1 421 ? 4.006 16.695 -3.690 1.00 97.50 421 PRO A N 1
ATOM 3137 C CA . PRO A 1 421 ? 4.757 17.375 -2.631 1.00 97.50 421 PRO A CA 1
ATOM 3138 C C . PRO A 1 421 ? 5.852 18.304 -3.186 1.00 97.50 421 PRO A C 1
ATOM 3140 O O . PRO A 1 421 ? 5.948 19.448 -2.737 1.00 97.50 421 PRO A O 1
ATOM 3143 N N . LEU A 1 422 ? 6.623 17.891 -4.205 1.00 98.31 422 LEU A N 1
ATOM 3144 C CA . LEU A 1 422 ? 7.663 18.744 -4.807 1.00 98.31 422 LEU A CA 1
ATOM 3145 C C . LEU A 1 422 ? 7.084 20.023 -5.433 1.00 98.31 422 LEU A C 1
ATOM 3147 O O . LEU A 1 422 ? 7.682 21.094 -5.330 1.00 98.31 422 LEU A O 1
ATOM 3151 N N . ALA A 1 423 ? 5.903 19.936 -6.042 1.00 97.88 423 ALA A N 1
ATOM 3152 C CA . ALA A 1 423 ? 5.198 21.070 -6.622 1.00 97.88 423 ALA A CA 1
ATOM 3153 C C . ALA A 1 423 ? 4.732 22.076 -5.563 1.00 97.88 423 ALA A C 1
ATOM 3155 O O . ALA A 1 423 ? 4.852 23.284 -5.763 1.00 97.88 423 ALA A O 1
ATOM 3156 N N . ILE A 1 424 ? 4.241 21.594 -4.417 1.00 97.31 424 ILE A N 1
ATOM 3157 C CA . ILE A 1 424 ? 3.886 22.438 -3.269 1.00 97.31 424 ILE A CA 1
ATOM 3158 C C . ILE A 1 424 ? 5.134 23.091 -2.668 1.00 97.31 424 ILE A C 1
ATOM 3160 O O . ILE A 1 424 ? 5.118 24.287 -2.365 1.00 97.31 424 ILE A O 1
ATOM 3164 N N . ALA A 1 425 ? 6.224 22.338 -2.526 1.00 97.38 425 ALA A N 1
ATOM 3165 C CA . ALA A 1 425 ? 7.500 22.848 -2.036 1.00 97.38 425 ALA A CA 1
ATOM 3166 C C . ALA A 1 425 ? 8.035 23.982 -2.935 1.00 97.38 425 ALA A C 1
ATOM 3168 O O . ALA A 1 425 ? 8.355 25.077 -2.460 1.00 97.38 425 ALA A O 1
ATOM 3169 N N . PHE A 1 426 ? 8.009 23.772 -4.254 1.00 97.69 426 PHE A N 1
ATOM 3170 C CA . PHE A 1 426 ? 8.365 24.779 -5.252 1.00 97.69 426 PHE A CA 1
ATOM 3171 C C . PHE A 1 426 ? 7.424 25.998 -5.228 1.00 97.69 426 PHE A C 1
ATOM 3173 O O . PHE A 1 426 ? 7.889 27.137 -5.150 1.00 97.69 426 PHE A O 1
ATOM 3180 N N . ALA A 1 427 ? 6.103 25.784 -5.227 1.00 97.56 427 ALA A N 1
ATOM 3181 C CA . ALA A 1 427 ? 5.108 26.860 -5.229 1.00 97.56 427 ALA A CA 1
ATOM 3182 C C . ALA A 1 427 ? 5.185 27.736 -3.968 1.00 97.56 427 ALA A C 1
ATOM 3184 O O . ALA A 1 427 ? 5.159 28.963 -4.070 1.00 97.56 427 ALA A O 1
ATOM 3185 N N . SER A 1 428 ? 5.318 27.120 -2.789 1.00 95.56 428 SER A N 1
ATOM 3186 C CA . SER A 1 428 ? 5.457 27.825 -1.506 1.00 95.56 428 SER A CA 1
ATOM 3187 C C . SER A 1 428 ? 6.762 28.621 -1.397 1.00 95.56 428 SER A C 1
ATOM 3189 O O . SER A 1 428 ? 6.762 29.708 -0.814 1.00 95.56 428 SER A O 1
ATOM 3191 N N . SER A 1 429 ? 7.841 28.139 -2.025 1.00 95.31 429 SER A N 1
ATOM 3192 C CA . SER A 1 429 ? 9.117 28.860 -2.127 1.00 95.31 429 SER A CA 1
ATOM 3193 C C . SER A 1 429 ? 9.011 30.075 -3.060 1.00 95.31 429 SER A C 1
ATOM 3195 O O . SER A 1 429 ? 9.329 31.198 -2.665 1.00 95.31 429 SER A O 1
ATOM 3197 N N . LEU A 1 430 ? 8.532 29.870 -4.293 1.00 96.56 430 LEU A N 1
ATOM 3198 C CA . LEU A 1 430 ? 8.523 30.890 -5.348 1.00 96.56 430 LEU A CA 1
ATOM 3199 C C . LEU A 1 430 ? 7.435 31.956 -5.138 1.00 96.56 430 LEU A C 1
ATOM 3201 O O . LEU A 1 430 ? 7.687 33.150 -5.284 1.00 96.56 430 LEU A O 1
ATOM 3205 N N . PHE A 1 431 ? 6.229 31.542 -4.751 1.00 95.69 431 PHE A N 1
ATOM 3206 C CA . PHE A 1 431 ? 5.076 32.425 -4.551 1.00 95.69 431 PHE A CA 1
ATOM 3207 C C . PHE A 1 431 ? 4.827 32.714 -3.067 1.00 95.69 431 PHE A C 1
ATOM 3209 O O . PHE A 1 431 ? 3.684 32.871 -2.644 1.00 95.69 431 PHE A O 1
ATOM 3216 N N . SER A 1 432 ? 5.890 32.816 -2.267 1.00 90.94 432 SER A N 1
ATOM 3217 C CA . SER A 1 432 ? 5.854 32.904 -0.798 1.00 90.94 432 SER A CA 1
ATOM 3218 C C . SER A 1 432 ? 4.904 33.967 -0.210 1.00 90.94 432 SER A C 1
ATOM 3220 O O . SER A 1 432 ? 4.420 33.806 0.907 1.00 90.94 432 SER A O 1
ATOM 3222 N N . LYS A 1 433 ? 4.550 35.031 -0.940 1.00 92.06 433 LYS A N 1
ATOM 3223 C CA . LYS A 1 433 ? 3.528 36.013 -0.509 1.00 92.06 433 LYS A CA 1
ATOM 3224 C C . LYS A 1 433 ? 2.090 35.456 -0.470 1.00 92.06 433 LYS A C 1
ATOM 3226 O O . LYS A 1 433 ? 1.229 36.051 0.164 1.00 92.06 433 LYS A O 1
ATOM 3231 N N . LYS A 1 434 ? 1.825 34.326 -1.132 1.00 93.38 434 LYS A N 1
ATOM 3232 C CA . LYS A 1 434 ? 0.514 33.652 -1.209 1.00 93.38 434 LYS A CA 1
ATOM 323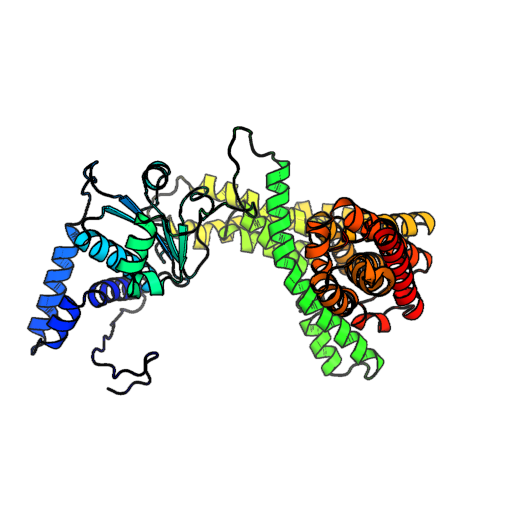3 C C . LYS A 1 434 ? 0.325 32.527 -0.182 1.00 93.38 434 LYS A C 1
ATOM 3235 O O . LYS A 1 434 ? -0.713 31.874 -0.191 1.00 93.38 434 LYS A O 1
ATOM 3240 N N . PHE A 1 435 ? 1.322 32.275 0.666 1.00 93.88 435 PHE A N 1
ATOM 3241 C CA . PHE A 1 435 ? 1.330 31.175 1.633 1.00 93.88 435 PHE A CA 1
ATOM 3242 C C . PHE A 1 435 ? 1.558 31.700 3.052 1.00 93.88 435 PHE A C 1
ATOM 3244 O O . PHE A 1 435 ? 2.378 32.596 3.284 1.00 93.88 435 PHE A O 1
ATOM 3251 N N . THR A 1 436 ? 0.838 31.124 4.009 1.00 91.94 436 THR A N 1
ATOM 3252 C CA . THR A 1 436 ? 1.016 31.369 5.445 1.00 91.94 436 THR A CA 1
ATOM 3253 C C . THR A 1 436 ? 2.389 30.885 5.926 1.00 91.94 436 THR A C 1
ATOM 3255 O O . THR A 1 436 ? 3.078 30.124 5.246 1.00 91.94 436 THR A O 1
ATOM 3258 N N . GLN A 1 437 ? 2.819 31.312 7.119 1.00 89.19 437 GLN A N 1
ATOM 3259 C CA . GLN A 1 437 ? 4.094 30.839 7.684 1.00 89.19 437 GLN A CA 1
ATOM 3260 C C . GLN A 1 437 ? 4.077 29.327 7.979 1.00 89.19 437 GLN A C 1
ATOM 3262 O O . GLN A 1 437 ? 5.088 28.658 7.783 1.00 89.19 437 GLN A O 1
ATOM 3267 N N . GLN A 1 438 ? 2.922 28.775 8.367 1.00 87.38 438 GLN A N 1
ATOM 3268 C CA . GLN A 1 438 ? 2.740 27.333 8.558 1.00 87.38 438 GLN A CA 1
ATOM 3269 C C . GLN A 1 438 ? 2.854 26.573 7.227 1.00 87.38 438 GLN A C 1
ATOM 3271 O O . GLN A 1 438 ? 3.629 25.623 7.134 1.00 87.38 438 GLN A O 1
ATOM 3276 N N . GLU A 1 439 ? 2.172 27.034 6.171 1.00 90.69 439 GLU A N 1
ATOM 3277 C CA . GLU A 1 439 ? 2.294 26.451 4.825 1.00 90.69 439 GLU A CA 1
ATOM 3278 C C . GLU A 1 439 ? 3.727 26.519 4.273 1.00 90.69 439 GLU A C 1
ATOM 3280 O O . GLU A 1 439 ? 4.152 25.596 3.587 1.00 90.69 439 GLU A O 1
ATOM 3285 N N . LYS A 1 440 ? 4.499 27.574 4.565 1.00 90.50 440 LYS A N 1
ATOM 3286 C CA . LYS A 1 440 ? 5.916 27.653 4.161 1.00 90.50 440 LYS A CA 1
ATOM 3287 C C . LYS A 1 440 ? 6.772 26.618 4.873 1.00 90.50 440 LYS A C 1
ATOM 3289 O O . LYS A 1 440 ? 7.562 25.940 4.224 1.00 90.50 440 LYS A O 1
ATOM 3294 N N . GLN A 1 441 ? 6.602 26.479 6.187 1.00 88.81 441 GLN A N 1
ATOM 3295 C CA . GLN A 1 441 ? 7.362 25.508 6.968 1.00 88.81 441 GLN A CA 1
ATOM 3296 C C . GLN A 1 441 ? 7.043 24.070 6.532 1.00 88.81 441 GLN A C 1
ATOM 3298 O O . GLN A 1 441 ? 7.957 23.269 6.356 1.00 88.81 441 GLN A O 1
ATOM 3303 N N . ALA A 1 442 ? 5.767 23.763 6.273 1.00 87.12 442 ALA A N 1
ATOM 3304 C CA . ALA A 1 442 ? 5.353 22.487 5.690 1.00 87.12 442 ALA A CA 1
ATOM 3305 C C . ALA A 1 442 ? 5.874 22.305 4.248 1.00 87.12 442 ALA A C 1
ATOM 3307 O O . ALA A 1 442 ? 6.322 21.222 3.877 1.00 87.12 442 ALA A O 1
ATOM 3308 N N . GLY A 1 443 ? 5.889 23.375 3.448 1.00 90.75 443 GLY A N 1
ATOM 3309 C CA . GLY A 1 443 ? 6.429 23.386 2.089 1.00 90.75 443 GLY A CA 1
ATOM 3310 C C . GLY A 1 443 ? 7.913 23.017 2.017 1.00 90.75 443 GLY A C 1
ATOM 3311 O O . GLY A 1 443 ? 8.306 22.275 1.122 1.00 90.75 443 GLY A O 1
ATOM 3312 N N . ILE A 1 444 ? 8.728 23.447 2.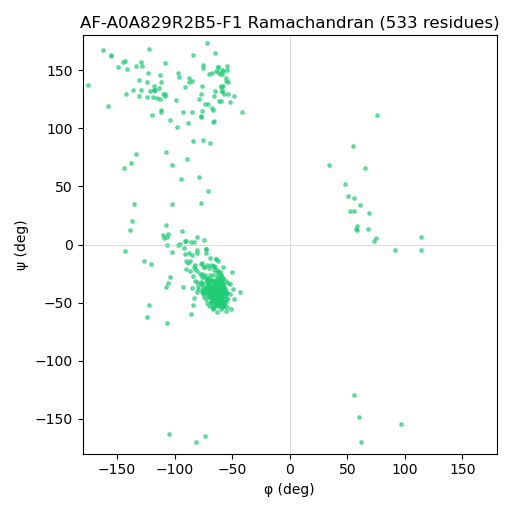987 1.00 91.94 444 ILE A N 1
ATOM 3313 C CA . ILE A 1 444 ? 10.139 23.032 3.093 1.00 91.94 444 ILE A CA 1
ATOM 3314 C C . ILE A 1 444 ? 10.241 21.516 3.320 1.00 91.94 444 ILE A C 1
ATOM 3316 O O . ILE A 1 444 ? 10.997 20.841 2.620 1.00 91.94 444 ILE A O 1
ATOM 3320 N N . THR A 1 445 ? 9.446 20.962 4.242 1.00 92.12 445 THR A N 1
ATOM 3321 C CA . THR A 1 445 ? 9.397 19.513 4.512 1.00 92.12 445 THR A CA 1
ATOM 3322 C C . THR A 1 445 ? 8.999 18.713 3.267 1.00 92.12 445 THR A C 1
ATOM 3324 O O . THR A 1 445 ? 9.542 17.635 3.018 1.00 92.12 445 THR A O 1
ATOM 3327 N N . ASN A 1 446 ? 8.123 19.266 2.424 1.00 95.56 446 ASN A N 1
ATOM 3328 C CA . ASN A 1 446 ? 7.667 18.615 1.198 1.00 95.56 446 ASN A CA 1
ATOM 3329 C C . ASN A 1 446 ? 8.752 18.431 0.120 1.00 95.56 446 ASN A C 1
ATOM 3331 O O . ASN A 1 446 ? 8.589 17.549 -0.724 1.00 95.56 446 ASN A O 1
ATOM 3335 N N . TYR A 1 447 ? 9.884 19.152 0.163 1.00 96.38 447 TYR A N 1
ATOM 3336 C CA . TYR A 1 447 ? 11.041 18.790 -0.674 1.00 96.38 447 TYR A CA 1
ATOM 3337 C C . TYR A 1 447 ? 11.578 17.401 -0.313 1.00 96.38 447 TYR A C 1
ATOM 3339 O O . TYR A 1 447 ? 11.865 16.602 -1.202 1.00 96.38 447 TYR A O 1
ATOM 3347 N N . VAL A 1 448 ? 11.687 17.099 0.985 1.00 93.88 448 VAL A N 1
ATOM 3348 C CA . VAL A 1 448 ? 12.213 15.819 1.481 1.00 93.88 448 VAL A CA 1
ATOM 3349 C C . VAL A 1 448 ? 11.203 14.700 1.250 1.00 93.88 448 VAL A C 1
ATOM 3351 O O . VAL A 1 448 ? 11.568 13.665 0.701 1.00 93.88 448 VAL A O 1
ATOM 3354 N N . LEU A 1 449 ? 9.928 14.921 1.595 1.00 90.88 449 LEU A N 1
ATOM 3355 C CA . LEU A 1 449 ? 8.866 13.928 1.385 1.00 90.88 449 LEU A CA 1
ATOM 3356 C C . LEU A 1 449 ? 8.706 13.585 -0.102 1.00 90.88 449 LEU A C 1
ATOM 3358 O O . LEU A 1 449 ? 8.701 12.414 -0.472 1.00 90.88 449 LEU A O 1
ATOM 3362 N N . GLY A 1 450 ? 8.692 14.596 -0.974 1.00 94.31 450 GLY A N 1
ATOM 3363 C CA . GLY A 1 450 ? 8.622 14.384 -2.416 1.00 94.31 450 GLY A CA 1
ATOM 3364 C C . GLY A 1 450 ? 9.859 13.715 -3.007 1.00 94.31 450 GLY A C 1
ATOM 3365 O O . GLY A 1 450 ? 9.725 12.820 -3.839 1.00 94.31 450 GLY A O 1
ATOM 3366 N N . ALA A 1 451 ? 11.061 14.060 -2.537 1.00 94.00 451 ALA A N 1
ATOM 3367 C CA . ALA A 1 451 ? 12.277 13.348 -2.926 1.00 94.00 451 ALA A CA 1
ATOM 3368 C C . ALA A 1 451 ? 12.271 11.878 -2.460 1.00 94.00 451 ALA A C 1
ATOM 3370 O O . ALA A 1 451 ? 12.802 11.016 -3.157 1.00 94.00 451 ALA A O 1
ATOM 3371 N N . ALA A 1 452 ? 11.631 11.579 -1.328 1.00 89.88 452 ALA A N 1
ATOM 3372 C CA . ALA A 1 452 ? 11.468 10.233 -0.787 1.00 89.88 452 ALA A CA 1
ATOM 3373 C C . ALA A 1 452 ? 10.292 9.436 -1.394 1.00 89.88 452 ALA A C 1
ATOM 3375 O O . ALA A 1 452 ? 10.081 8.300 -0.981 1.00 89.88 452 ALA A O 1
ATOM 3376 N N . PHE A 1 453 ? 9.550 9.988 -2.369 1.00 91.00 453 PHE A N 1
ATOM 3377 C CA . PHE A 1 453 ? 8.336 9.375 -2.945 1.00 91.00 453 PHE A CA 1
ATOM 3378 C C . PHE A 1 453 ? 7.199 9.159 -1.914 1.00 91.00 453 PHE A C 1
ATOM 3380 O O . PHE A 1 453 ? 6.395 8.238 -2.019 1.00 91.00 453 PHE A O 1
ATOM 3387 N N . ILE A 1 454 ? 7.096 10.070 -0.941 1.00 89.25 454 ILE A N 1
ATOM 3388 C CA . ILE A 1 454 ? 5.996 10.159 0.030 1.00 89.25 454 ILE A CA 1
ATOM 3389 C C . ILE A 1 454 ? 5.021 11.229 -0.475 1.00 89.25 454 ILE A C 1
ATOM 3391 O O . ILE A 1 454 ? 5.276 12.431 -0.354 1.00 89.25 454 ILE A O 1
ATOM 3395 N N . THR A 1 455 ? 3.916 10.796 -1.085 1.00 89.94 455 THR A N 1
ATOM 3396 C CA . THR A 1 455 ? 2.942 11.690 -1.747 1.00 89.94 455 THR A CA 1
ATOM 3397 C C . THR A 1 455 ? 2.100 12.461 -0.717 1.00 89.94 455 THR A C 1
ATOM 3399 O O . THR A 1 455 ? 1.646 13.580 -0.961 1.00 89.94 455 THR A O 1
ATOM 3402 N N . GLU A 1 456 ? 1.956 11.882 0.472 1.00 83.62 456 GLU A N 1
ATOM 3403 C CA . GLU A 1 456 ? 1.102 12.280 1.588 1.00 83.62 456 GLU A CA 1
ATOM 3404 C C . GLU A 1 456 ? 1.430 13.677 2.140 1.00 83.62 456 GLU A C 1
ATOM 3406 O O . GLU A 1 456 ? 0.551 14.350 2.678 1.00 83.62 456 GLU A O 1
ATOM 3411 N N . GLY A 1 457 ? 2.659 14.177 1.942 1.00 86.62 457 GLY A N 1
ATOM 3412 C CA . GLY A 1 457 ? 3.033 15.557 2.295 1.00 86.62 457 GLY A CA 1
ATOM 3413 C C . GLY A 1 457 ? 2.174 16.625 1.598 1.00 86.62 457 GLY A C 1
ATOM 3414 O O . GLY A 1 457 ? 2.077 17.766 2.057 1.00 86.62 457 GLY A O 1
ATOM 3415 N N . ALA A 1 458 ? 1.505 16.262 0.502 1.00 91.19 458 ALA A N 1
ATOM 3416 C CA . ALA A 1 458 ? 0.574 17.129 -0.203 1.00 91.19 458 ALA A CA 1
ATOM 3417 C C . ALA A 1 458 ? -0.849 17.161 0.403 1.00 91.19 458 ALA A C 1
ATOM 3419 O O . ALA A 1 458 ? -1.566 18.142 0.183 1.00 91.19 458 ALA A O 1
ATOM 3420 N N . ILE A 1 459 ? -1.242 16.171 1.221 1.00 89.94 459 ILE A N 1
ATOM 3421 C CA . ILE A 1 459 ? -2.600 16.049 1.791 1.00 89.94 459 ILE A CA 1
ATOM 3422 C C . ILE A 1 459 ? -3.038 17.299 2.578 1.00 89.94 459 ILE A C 1
ATOM 3424 O O . ILE A 1 459 ? -4.136 17.785 2.308 1.00 89.94 459 ILE A O 1
ATOM 3428 N N . PRO A 1 460 ? -2.231 17.902 3.481 1.00 86.56 460 PRO A N 1
ATOM 3429 C CA . PRO A 1 460 ? -2.665 19.086 4.235 1.00 86.56 460 PRO A CA 1
ATOM 3430 C C . PRO A 1 460 ? -2.993 20.291 3.342 1.00 86.56 460 PRO A C 1
ATOM 3432 O O . PRO A 1 460 ? -3.872 21.090 3.659 1.00 86.56 460 PRO A O 1
ATOM 3435 N N . PHE A 1 461 ? -2.314 20.409 2.198 1.00 91.88 461 PHE A N 1
ATOM 3436 C CA . PHE A 1 461 ? -2.566 21.465 1.219 1.00 91.88 461 PHE A CA 1
ATOM 3437 C C . PHE A 1 461 ? -3.778 21.140 0.346 1.00 91.88 461 PHE A C 1
ATOM 3439 O O . PHE A 1 461 ? -4.560 22.038 0.048 1.00 91.88 461 PHE A O 1
ATOM 3446 N N . ALA A 1 462 ? -3.962 19.871 -0.031 1.00 88.81 462 ALA A N 1
ATOM 3447 C CA . ALA A 1 462 ? -5.148 19.422 -0.752 1.00 88.81 462 ALA A CA 1
ATOM 3448 C C . ALA A 1 462 ? -6.417 19.529 0.108 1.00 88.81 462 ALA A C 1
ATOM 3450 O O . ALA A 1 462 ? -7.461 19.883 -0.416 1.00 88.81 462 ALA A O 1
ATOM 3451 N N . ALA A 1 463 ? -6.341 19.325 1.424 1.00 86.75 463 ALA A N 1
ATOM 3452 C CA . ALA A 1 463 ? -7.461 19.576 2.330 1.00 86.75 463 ALA A CA 1
ATOM 3453 C C . ALA A 1 463 ? -7.838 21.072 2.397 1.00 86.75 463 ALA A C 1
ATOM 3455 O O . ALA A 1 463 ? -9.018 21.410 2.469 1.00 86.75 463 ALA A O 1
ATOM 3456 N N . ALA A 1 464 ? -6.849 21.972 2.341 1.00 87.50 464 ALA A N 1
ATOM 3457 C CA . ALA A 1 464 ? -7.059 23.420 2.415 1.00 87.50 464 ALA A CA 1
ATOM 3458 C C . ALA A 1 464 ? -7.454 24.076 1.072 1.00 87.50 464 ALA A C 1
ATOM 3460 O O . ALA A 1 464 ? -8.169 25.078 1.065 1.00 87.50 464 ALA A O 1
ATOM 3461 N N . ASP A 1 465 ? -6.985 23.549 -0.064 1.00 91.50 465 ASP A N 1
ATOM 3462 C CA . ASP A 1 465 ? -7.269 24.072 -1.410 1.00 91.50 465 ASP A CA 1
ATOM 3463 C C . ASP A 1 465 ? -7.415 22.933 -2.451 1.00 91.50 465 ASP A C 1
ATOM 3465 O O . ASP A 1 465 ? -6.584 22.813 -3.363 1.00 91.50 465 ASP A O 1
ATOM 3469 N N . PRO A 1 466 ? -8.458 22.076 -2.339 1.00 91.31 466 PRO A N 1
ATOM 3470 C CA . PRO A 1 466 ? -8.525 20.803 -3.066 1.00 91.31 466 PRO A CA 1
ATOM 3471 C C . PRO A 1 466 ? -8.463 20.970 -4.578 1.00 91.31 466 PRO A C 1
ATOM 3473 O O . PRO A 1 466 ? -7.668 20.319 -5.254 1.00 91.31 466 PRO A O 1
ATOM 3476 N N . LEU A 1 467 ? -9.271 21.890 -5.112 1.00 95.25 467 LEU A N 1
ATOM 3477 C CA . LEU A 1 467 ? -9.410 22.083 -6.552 1.00 95.25 467 LEU A CA 1
ATOM 3478 C C . LEU A 1 467 ? -8.079 22.480 -7.199 1.00 95.25 467 LEU A C 1
ATOM 3480 O O . LEU A 1 467 ? -7.717 21.930 -8.237 1.00 95.25 467 LEU A O 1
ATOM 3484 N N . ARG A 1 468 ? -7.347 23.426 -6.596 1.00 96.56 468 ARG A N 1
ATOM 3485 C CA . ARG A 1 468 ? -6.099 23.925 -7.183 1.00 96.56 468 ARG A CA 1
ATOM 3486 C C . ARG A 1 468 ? -4.973 22.921 -7.031 1.00 96.56 468 ARG A C 1
ATOM 3488 O O . ARG A 1 468 ? -4.264 22.682 -8.002 1.00 96.56 468 ARG A O 1
ATOM 3495 N N . VAL A 1 469 ? -4.834 22.341 -5.838 1.00 95.94 469 VAL A N 1
ATOM 3496 C CA . VAL A 1 469 ? -3.739 21.425 -5.510 1.00 95.94 469 VAL A CA 1
ATOM 3497 C C . VAL A 1 469 ? -3.869 20.111 -6.276 1.00 95.94 469 VAL A C 1
ATOM 3499 O O . VAL A 1 469 ? -2.881 19.670 -6.859 1.00 95.94 469 VAL A O 1
ATOM 3502 N N . ILE A 1 470 ? -5.057 19.501 -6.336 1.00 96.75 470 ILE A N 1
ATOM 3503 C CA . ILE A 1 470 ? -5.246 18.216 -7.028 1.00 96.75 470 ILE A CA 1
ATOM 3504 C C . ILE A 1 470 ? -5.074 18.396 -8.540 1.00 96.75 470 ILE A C 1
ATOM 3506 O O . ILE A 1 470 ? -4.281 17.682 -9.149 1.00 96.75 470 ILE A O 1
ATOM 3510 N N . ILE A 1 471 ? -5.739 19.381 -9.159 1.00 97.88 471 ILE A N 1
ATOM 3511 C CA . ILE A 1 471 ? -5.669 19.569 -10.620 1.00 97.88 471 ILE A CA 1
ATOM 3512 C C . ILE A 1 471 ? -4.244 19.912 -11.073 1.00 97.88 471 ILE A C 1
ATOM 3514 O O . ILE A 1 471 ? -3.761 19.327 -12.044 1.00 97.88 471 ILE A O 1
ATOM 3518 N N . SER A 1 472 ? -3.537 20.811 -10.376 1.00 98.12 472 SER A N 1
ATOM 3519 C CA . SER A 1 472 ? -2.149 21.126 -10.734 1.00 98.12 472 SER A CA 1
ATOM 3520 C C . SER A 1 472 ? -1.236 19.907 -10.576 1.00 98.12 472 SER A C 1
ATOM 3522 O O . SER A 1 472 ? -0.418 19.635 -11.457 1.00 98.12 472 SER A O 1
ATOM 3524 N N . SER A 1 473 ? -1.416 19.147 -9.488 1.00 98.19 473 SER A N 1
ATOM 3525 C CA . SER A 1 473 ? -0.652 17.934 -9.191 1.00 98.19 473 SER A CA 1
ATOM 3526 C C . SER A 1 473 ? -0.850 16.866 -10.257 1.00 98.19 473 SER A C 1
ATOM 3528 O O . SER A 1 473 ? 0.141 16.356 -10.773 1.00 98.19 473 SER A O 1
ATOM 3530 N N . VAL A 1 474 ? -2.096 16.591 -10.653 1.00 98.62 474 VAL A N 1
ATOM 3531 C CA . VAL A 1 474 ? -2.423 15.634 -11.719 1.00 98.62 474 VAL A CA 1
ATOM 3532 C C . VAL A 1 474 ? -1.783 16.045 -13.045 1.00 98.62 474 VAL A C 1
ATOM 3534 O O . VAL A 1 474 ? -1.143 15.208 -13.672 1.00 98.62 474 VAL A O 1
ATOM 3537 N N . ILE A 1 475 ? -1.854 17.319 -13.451 1.00 98.62 475 ILE A N 1
ATOM 3538 C CA . ILE A 1 475 ? -1.235 17.794 -14.707 1.00 98.62 475 ILE A CA 1
ATOM 3539 C C . ILE A 1 475 ? 0.294 17.615 -14.688 1.00 98.62 475 ILE A C 1
ATOM 3541 O O . ILE A 1 475 ? 0.885 17.134 -15.662 1.00 98.62 475 ILE A O 1
ATOM 3545 N N . GLY A 1 476 ? 0.954 17.965 -13.580 1.00 98.62 476 GLY A N 1
ATOM 3546 C CA . GLY A 1 476 ? 2.399 17.771 -13.442 1.00 98.62 476 GLY A CA 1
ATOM 3547 C C . GLY A 1 476 ? 2.801 16.295 -13.422 1.00 98.62 476 GLY A C 1
ATOM 3548 O O . GLY A 1 476 ? 3.765 15.909 -14.080 1.00 98.62 476 GLY A O 1
ATOM 3549 N N . ALA A 1 477 ? 2.045 15.461 -12.708 1.00 98.62 477 ALA A N 1
ATOM 3550 C CA . ALA A 1 477 ? 2.317 14.037 -12.552 1.00 98.62 477 ALA A CA 1
ATOM 3551 C C . ALA A 1 477 ? 2.051 13.248 -13.847 1.00 98.62 477 ALA A C 1
ATOM 3553 O O . ALA A 1 477 ? 2.859 12.400 -14.222 1.00 98.62 477 ALA A O 1
ATOM 3554 N N . MET A 1 478 ? 0.996 13.604 -14.592 1.00 98.75 478 MET A N 1
ATOM 3555 C CA . MET A 1 478 ? 0.767 13.173 -15.978 1.00 98.75 478 MET A CA 1
ATOM 3556 C C . MET A 1 478 ? 1.966 13.505 -16.870 1.00 98.75 478 MET A C 1
ATOM 3558 O O . MET A 1 478 ? 2.428 12.655 -17.630 1.00 98.75 478 MET A O 1
ATOM 3562 N N . THR A 1 479 ? 2.498 14.726 -16.757 1.00 98.69 479 THR A N 1
ATOM 3563 C CA . THR A 1 479 ? 3.651 15.161 -17.557 1.00 98.69 479 THR A CA 1
ATOM 3564 C C . THR A 1 479 ? 4.907 14.363 -17.205 1.00 98.69 479 THR A C 1
ATOM 3566 O O . THR A 1 479 ? 5.567 13.842 -18.101 1.00 98.69 479 THR A O 1
ATOM 3569 N N . ALA A 1 480 ? 5.220 14.208 -15.915 1.00 98.62 480 ALA A N 1
ATOM 3570 C CA . ALA A 1 480 ? 6.370 13.425 -15.467 1.00 98.62 480 ALA A CA 1
ATOM 3571 C C . ALA A 1 480 ? 6.258 11.953 -15.901 1.00 98.62 480 ALA A C 1
ATOM 3573 O O . ALA A 1 480 ? 7.186 11.420 -16.511 1.00 98.62 480 ALA A O 1
ATOM 3574 N N . GLY A 1 481 ? 5.102 11.320 -15.670 1.00 98.31 481 GLY A N 1
ATOM 3575 C CA . GLY A 1 481 ? 4.826 9.946 -16.085 1.00 98.31 481 GLY A CA 1
ATOM 3576 C C . GLY A 1 481 ? 4.979 9.746 -17.595 1.00 98.31 481 GLY A C 1
ATOM 3577 O O . GLY A 1 481 ? 5.738 8.876 -18.023 1.00 98.31 481 GLY A O 1
ATOM 3578 N N . GLY A 1 482 ? 4.364 10.607 -18.412 1.00 98.38 482 GLY A N 1
ATOM 3579 C CA . GLY A 1 482 ? 4.509 10.580 -19.871 1.00 98.38 482 GLY A CA 1
ATOM 3580 C C . GLY A 1 482 ? 5.956 10.754 -20.348 1.00 98.38 482 GLY A C 1
ATOM 3581 O O . GLY A 1 482 ? 6.403 10.020 -21.230 1.00 98.38 482 GLY A O 1
ATOM 3582 N N . LEU A 1 483 ? 6.721 11.666 -19.733 1.00 98.62 483 LEU A N 1
ATOM 3583 C CA . LEU A 1 483 ? 8.135 11.887 -20.058 1.00 98.62 483 LEU A CA 1
ATOM 3584 C C . LEU A 1 483 ? 9.020 10.678 -19.724 1.00 98.62 483 LEU A C 1
ATOM 3586 O O . LEU A 1 483 ? 9.897 10.349 -20.522 1.00 98.62 483 LEU A O 1
ATOM 3590 N N . THR A 1 484 ? 8.781 9.972 -18.608 1.00 98.19 484 THR A N 1
ATOM 3591 C CA . THR A 1 484 ? 9.544 8.741 -18.309 1.00 98.19 484 THR A CA 1
ATOM 3592 C C . THR A 1 484 ? 9.391 7.695 -19.413 1.00 98.19 484 THR A C 1
ATOM 3594 O O . THR A 1 484 ? 10.385 7.101 -19.826 1.00 98.19 484 THR A O 1
ATOM 3597 N N . GLN A 1 485 ? 8.181 7.521 -19.953 1.00 97.69 485 GLN A N 1
ATOM 3598 C CA . GLN A 1 485 ? 7.920 6.541 -21.010 1.00 97.69 485 GLN A CA 1
ATOM 3599 C C . GLN A 1 485 ? 8.432 7.020 -22.374 1.00 97.69 485 GLN A C 1
ATOM 3601 O O . GLN A 1 485 ? 9.048 6.242 -23.102 1.00 97.69 485 GLN A O 1
ATOM 3606 N N . LEU A 1 486 ? 8.283 8.315 -22.688 1.00 97.69 486 LEU A N 1
ATOM 3607 C CA . LEU A 1 486 ? 8.832 8.931 -23.905 1.00 97.69 486 LEU A CA 1
ATOM 3608 C C . LEU A 1 486 ? 10.351 8.754 -23.995 1.00 97.69 486 LEU A C 1
ATOM 3610 O O . LEU A 1 486 ? 10.895 8.506 -25.068 1.00 97.69 486 LEU A O 1
ATOM 3614 N N . TRP A 1 487 ? 11.038 8.878 -22.860 1.00 97.69 487 TRP A N 1
ATOM 3615 C CA . TRP A 1 487 ? 12.483 8.705 -22.764 1.00 97.69 487 TRP A CA 1
ATOM 3616 C C . TRP A 1 487 ? 12.910 7.265 -22.472 1.00 97.69 487 TRP A C 1
ATOM 3618 O O . TRP A 1 487 ? 14.110 7.017 -22.349 1.00 97.69 487 TRP A O 1
ATOM 3628 N N . SER A 1 488 ? 11.971 6.317 -22.392 1.00 95.81 488 SER A N 1
ATOM 3629 C CA . SER A 1 488 ? 12.199 4.903 -22.055 1.00 95.81 488 SER A CA 1
ATOM 3630 C C . SER A 1 488 ? 13.088 4.750 -20.814 1.00 95.81 488 SER A C 1
ATOM 3632 O O . SER A 1 488 ? 14.154 4.119 -20.853 1.00 95.81 488 SER A O 1
ATOM 3634 N N . VAL A 1 489 ? 12.689 5.438 -19.743 1.00 97.12 489 VAL A N 1
ATOM 3635 C CA . VAL A 1 489 ? 13.276 5.333 -18.409 1.00 97.12 489 VAL A CA 1
ATOM 3636 C C . VAL A 1 489 ? 12.730 4.075 -17.744 1.00 97.12 489 VAL A C 1
ATOM 3638 O O . VAL A 1 489 ? 11.522 3.919 -17.606 1.00 97.12 489 VAL A O 1
ATOM 3641 N N . ASN A 1 490 ? 13.631 3.212 -17.294 1.00 94.44 490 ASN A N 1
ATOM 3642 C CA . ASN A 1 490 ? 13.344 2.057 -16.450 1.00 94.44 490 ASN A CA 1
ATOM 3643 C C . ASN A 1 490 ? 14.089 2.263 -15.125 1.00 94.44 490 ASN A C 1
ATOM 3645 O O . ASN A 1 490 ? 15.246 2.699 -15.130 1.00 94.44 490 ASN A O 1
ATOM 3649 N N . VAL A 1 491 ? 13.412 1.981 -14.008 1.00 93.06 491 VAL A N 1
ATOM 3650 C CA . VAL A 1 491 ? 14.008 1.969 -12.667 1.00 93.06 491 VAL A CA 1
ATOM 3651 C C . VAL A 1 491 ? 13.845 0.565 -12.075 1.00 93.06 491 VAL A C 1
ATOM 3653 O O . VAL A 1 491 ? 12.717 0.204 -11.744 1.00 93.06 491 VAL A O 1
ATOM 3656 N N . PRO A 1 492 ? 14.922 -0.222 -11.884 1.00 86.94 492 PRO A N 1
ATOM 3657 C CA . PRO A 1 492 ? 14.862 -1.595 -11.368 1.00 86.94 492 PRO A CA 1
ATOM 3658 C C . PRO A 1 492 ? 14.645 -1.633 -9.841 1.00 86.94 492 PRO A C 1
ATOM 3660 O O . PRO A 1 492 ? 15.206 -2.458 -9.128 1.00 86.94 492 PRO A O 1
ATOM 3663 N N . ALA A 1 493 ? 13.861 -0.692 -9.317 1.00 86.50 493 ALA A N 1
ATOM 3664 C CA . ALA A 1 493 ? 13.519 -0.571 -7.913 1.00 86.50 493 ALA A CA 1
ATOM 3665 C C . ALA A 1 493 ? 12.053 -0.113 -7.787 1.00 86.50 493 ALA A C 1
ATOM 3667 O O . ALA A 1 493 ? 11.665 0.883 -8.402 1.00 86.50 493 ALA A O 1
ATOM 3668 N N . PRO A 1 494 ? 11.233 -0.801 -6.978 1.00 84.12 494 PRO A N 1
ATOM 3669 C CA . PRO A 1 494 ? 9.798 -0.536 -6.872 1.00 84.12 494 PRO A CA 1
ATOM 3670 C C . PRO A 1 494 ? 9.443 0.585 -5.881 1.00 84.12 494 PRO A C 1
ATOM 3672 O O . PRO A 1 494 ? 8.287 1.005 -5.798 1.00 84.12 494 PRO A O 1
ATOM 3675 N N . HIS A 1 495 ? 10.408 1.066 -5.097 1.00 85.56 495 HIS A N 1
ATOM 3676 C CA . HIS A 1 495 ? 10.215 2.141 -4.127 1.00 85.56 495 HIS A CA 1
ATOM 3677 C C . HIS A 1 495 ? 11.542 2.869 -3.840 1.00 85.56 495 HIS A C 1
ATOM 3679 O O . HIS A 1 495 ? 12.608 2.331 -4.132 1.00 85.56 495 HIS A O 1
ATOM 3685 N N . GLY A 1 496 ? 11.482 4.071 -3.250 1.00 81.69 496 GLY A N 1
ATOM 3686 C CA . GLY A 1 496 ? 12.659 4.819 -2.772 1.00 81.69 496 GLY A CA 1
ATOM 3687 C C . GLY A 1 496 ? 12.991 6.138 -3.492 1.00 81.69 496 GLY A C 1
ATOM 3688 O O . GLY A 1 496 ? 14.024 6.739 -3.204 1.00 81.69 496 GLY A O 1
ATOM 3689 N N . GLY A 1 497 ? 12.148 6.620 -4.410 1.00 88.50 497 GLY A N 1
ATOM 3690 C CA . GLY A 1 497 ? 12.212 7.987 -4.952 1.00 88.50 497 GLY A CA 1
ATOM 3691 C C . GLY A 1 497 ? 13.557 8.390 -5.579 1.00 88.50 497 GLY A C 1
ATOM 3692 O O . GLY A 1 497 ? 14.112 7.686 -6.422 1.00 88.50 497 GLY A O 1
ATOM 3693 N N . VAL A 1 498 ? 14.104 9.543 -5.174 1.00 89.81 498 VAL A N 1
ATOM 3694 C CA . VAL A 1 498 ? 15.412 10.041 -5.646 1.00 89.81 498 VAL A CA 1
ATOM 3695 C C . VAL A 1 498 ? 16.548 9.091 -5.261 1.00 89.81 498 VAL A C 1
ATOM 3697 O O . VAL A 1 498 ? 17.500 8.960 -6.030 1.00 89.81 498 VAL A O 1
ATOM 3700 N N . PHE A 1 499 ? 16.461 8.387 -4.130 1.00 84.69 499 PHE A N 1
ATOM 3701 C CA . PHE A 1 499 ? 17.538 7.506 -3.660 1.00 84.69 499 PHE A CA 1
ATOM 3702 C C . PHE A 1 499 ? 17.807 6.339 -4.621 1.00 84.69 499 PHE A C 1
ATOM 3704 O O . PHE A 1 499 ? 18.945 5.890 -4.737 1.00 84.69 499 PHE A O 1
ATOM 3711 N N . VAL A 1 500 ? 16.793 5.913 -5.381 1.00 87.81 500 VAL A N 1
ATOM 3712 C CA . VAL A 1 500 ? 16.920 4.861 -6.404 1.00 87.81 500 VAL A CA 1
ATOM 3713 C C . VAL A 1 500 ? 17.120 5.402 -7.821 1.00 87.81 500 VAL A C 1
ATOM 3715 O O . VAL A 1 500 ? 17.313 4.625 -8.754 1.00 87.81 500 VAL A O 1
ATOM 3718 N N . SER A 1 501 ? 17.157 6.728 -8.003 1.00 89.19 501 SER A N 1
ATOM 3719 C CA . SER A 1 501 ? 17.374 7.350 -9.319 1.00 89.19 501 SER A CA 1
ATOM 3720 C C . SER A 1 501 ? 18.684 6.910 -9.976 1.00 89.19 501 SER A C 1
ATOM 3722 O O . SER A 1 501 ? 18.716 6.733 -11.189 1.00 89.19 501 SER A O 1
ATOM 3724 N N . LEU A 1 502 ? 19.739 6.657 -9.190 1.00 87.12 502 LEU A N 1
ATOM 3725 C CA . LEU A 1 502 ? 21.035 6.169 -9.679 1.00 87.12 502 LEU A CA 1
ATOM 3726 C C . LEU A 1 502 ? 20.975 4.752 -10.268 1.00 87.12 502 LEU A C 1
ATOM 3728 O O . LEU A 1 502 ? 21.856 4.398 -11.051 1.00 87.12 502 LEU A O 1
ATOM 3732 N N . LEU A 1 503 ? 19.965 3.956 -9.906 1.00 88.31 503 LEU A N 1
ATOM 3733 C CA . LEU A 1 503 ? 19.733 2.611 -10.443 1.00 88.31 503 LEU A CA 1
ATOM 3734 C C . LEU A 1 503 ? 19.004 2.647 -11.790 1.00 88.31 503 LEU A C 1
ATOM 3736 O O . LEU A 1 503 ? 19.014 1.657 -12.515 1.00 88.31 503 LEU A O 1
ATOM 3740 N N . ALA A 1 504 ? 18.374 3.775 -12.132 1.00 92.75 504 ALA A N 1
ATOM 3741 C CA . ALA A 1 504 ? 17.681 3.934 -13.399 1.00 92.75 504 ALA A CA 1
ATOM 3742 C C . ALA A 1 504 ? 18.643 3.773 -14.584 1.00 92.75 504 ALA A C 1
ATOM 3744 O O . ALA A 1 504 ? 19.785 4.235 -14.538 1.00 92.75 504 ALA A O 1
ATOM 3745 N N . ASN A 1 505 ? 18.150 3.232 -15.699 1.00 94.56 505 ASN A N 1
ATOM 3746 C CA . ASN A 1 505 ? 18.926 3.163 -16.944 1.00 94.56 505 ASN A CA 1
ATOM 3747 C C . ASN A 1 505 ? 19.346 4.559 -17.465 1.00 94.56 505 ASN A C 1
ATOM 3749 O O . ASN A 1 505 ? 20.345 4.697 -18.170 1.00 94.56 505 ASN A O 1
ATOM 3753 N N . LYS A 1 506 ? 18.571 5.598 -17.124 1.00 95.75 506 LYS A N 1
ATOM 3754 C CA . LYS A 1 506 ? 18.712 6.993 -17.568 1.00 95.75 506 LYS A CA 1
ATOM 3755 C C . LYS A 1 506 ? 18.478 7.945 -16.378 1.00 95.75 506 LYS A C 1
ATOM 3757 O O . LYS A 1 506 ? 17.468 8.652 -16.351 1.00 95.75 506 L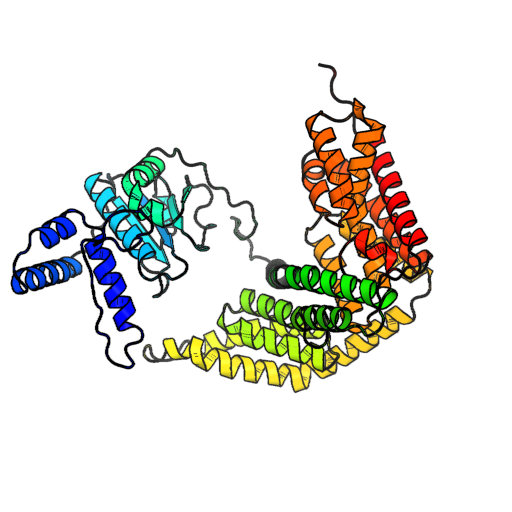YS A O 1
ATOM 3762 N N . PRO A 1 507 ? 19.398 7.995 -15.393 1.00 94.81 507 PRO A N 1
ATOM 3763 C CA . PRO A 1 507 ? 19.186 8.668 -14.104 1.00 94.81 507 PRO A CA 1
ATOM 3764 C C . PRO A 1 507 ? 18.883 10.164 -14.257 1.00 94.81 507 PRO A C 1
ATOM 3766 O O . PRO A 1 507 ? 17.975 10.693 -13.619 1.00 94.81 507 PRO A O 1
ATOM 3769 N N . VAL A 1 508 ? 19.593 10.842 -15.164 1.00 96.75 508 VAL A N 1
ATOM 3770 C CA . VAL A 1 508 ? 19.397 12.274 -15.436 1.00 96.75 508 VAL A CA 1
ATOM 3771 C C . VAL A 1 508 ? 18.006 12.543 -16.015 1.00 96.75 508 VAL A C 1
ATOM 3773 O O . VAL A 1 508 ? 17.330 13.458 -15.560 1.00 96.75 508 VAL A O 1
ATOM 3776 N N . LEU A 1 509 ? 17.545 11.735 -16.976 1.00 97.75 509 LEU A N 1
ATOM 3777 C CA . LEU A 1 509 ? 16.234 11.927 -17.607 1.00 97.75 509 LEU A CA 1
ATOM 3778 C C . LEU A 1 509 ? 15.080 11.602 -16.648 1.00 97.75 509 LEU A C 1
ATOM 3780 O O . LEU A 1 509 ? 14.059 12.282 -16.690 1.00 97.75 509 LEU A O 1
ATOM 3784 N N . PHE A 1 510 ? 15.261 10.642 -15.735 1.00 97.75 510 PHE A N 1
ATOM 3785 C CA . PHE A 1 510 ? 14.308 10.394 -14.650 1.00 97.75 510 PHE A CA 1
ATOM 3786 C C . PHE A 1 510 ? 14.135 11.628 -13.751 1.00 97.75 510 PHE A C 1
ATOM 3788 O O . PHE A 1 510 ? 13.019 12.116 -13.572 1.00 97.75 510 PHE A O 1
ATOM 3795 N N . LEU A 1 511 ? 15.242 12.190 -13.251 1.00 97.56 511 LEU A N 1
ATOM 3796 C CA . LEU A 1 511 ? 15.213 13.388 -12.406 1.00 97.56 511 LEU A CA 1
ATOM 3797 C C . LEU A 1 511 ? 14.663 14.611 -13.155 1.00 97.56 511 LEU A C 1
ATOM 3799 O O . LEU A 1 511 ? 13.860 15.358 -12.601 1.00 97.56 511 LEU A O 1
ATOM 3803 N N . VAL A 1 512 ? 15.027 14.792 -14.428 1.00 98.19 512 VAL A N 1
ATOM 3804 C CA . VAL A 1 512 ? 14.503 15.878 -15.270 1.00 98.19 512 VAL A CA 1
ATOM 3805 C C . VAL A 1 512 ? 12.991 15.742 -15.493 1.00 98.19 512 VAL A C 1
ATOM 3807 O O . VAL A 1 512 ? 12.294 16.751 -15.417 1.00 98.19 512 VAL A O 1
ATOM 3810 N N . ALA A 1 513 ? 12.454 14.533 -15.695 1.00 98.50 513 ALA A N 1
ATOM 3811 C CA . ALA A 1 513 ? 11.008 14.319 -15.842 1.00 98.50 513 ALA A CA 1
ATOM 3812 C C . ALA A 1 513 ? 10.238 14.744 -14.578 1.00 98.50 513 ALA A C 1
ATOM 3814 O O . ALA A 1 513 ? 9.229 15.446 -14.672 1.00 98.50 513 ALA A O 1
ATOM 3815 N N . ILE A 1 514 ? 10.754 14.377 -13.399 1.00 98.31 514 ILE A N 1
ATOM 3816 C CA . ILE A 1 514 ? 10.188 14.760 -12.097 1.00 98.31 514 ILE A CA 1
ATOM 3817 C C . ILE A 1 514 ? 10.245 16.278 -11.905 1.00 98.31 514 ILE A C 1
ATOM 3819 O O . ILE A 1 514 ? 9.239 16.887 -11.545 1.00 98.31 514 ILE A O 1
ATOM 3823 N N . ILE A 1 515 ? 11.395 16.904 -12.181 1.00 98.31 515 ILE A N 1
ATOM 3824 C CA . ILE A 1 515 ? 11.579 18.358 -12.055 1.00 98.31 515 ILE A CA 1
ATOM 3825 C C . ILE A 1 515 ? 10.620 19.108 -12.987 1.00 98.31 515 ILE A C 1
ATOM 3827 O O . ILE A 1 515 ? 9.972 20.053 -12.546 1.00 98.31 515 ILE A O 1
ATOM 3831 N N . ILE A 1 516 ? 10.470 18.675 -14.244 1.00 98.75 516 ILE A N 1
ATOM 3832 C CA . ILE A 1 516 ? 9.527 19.286 -15.193 1.00 98.75 516 ILE A CA 1
ATOM 3833 C C . ILE A 1 516 ? 8.088 19.179 -14.670 1.00 98.75 516 ILE A C 1
ATOM 3835 O O . ILE A 1 516 ? 7.386 20.190 -14.628 1.00 98.75 516 ILE A O 1
ATOM 3839 N N . GLY A 1 517 ? 7.656 17.998 -14.213 1.00 98.62 517 GLY A N 1
ATOM 3840 C CA . GLY A 1 517 ? 6.318 17.813 -13.643 1.00 98.62 517 GLY A CA 1
ATOM 3841 C C . GLY A 1 517 ? 6.068 18.665 -12.393 1.00 98.62 517 GLY A C 1
ATOM 3842 O O . GLY A 1 517 ? 5.028 19.318 -12.286 1.00 98.62 517 GLY A O 1
ATOM 3843 N N . ALA A 1 518 ? 7.039 18.721 -11.478 1.00 98.50 518 ALA A N 1
ATOM 3844 C CA . ALA A 1 518 ? 6.966 19.510 -10.250 1.00 98.50 518 ALA A CA 1
ATOM 3845 C C . ALA A 1 518 ? 6.934 21.022 -10.523 1.00 98.50 518 ALA A C 1
ATOM 3847 O O . ALA A 1 518 ? 6.133 21.734 -9.918 1.00 98.50 518 ALA A O 1
ATOM 3848 N N . VAL A 1 519 ? 7.744 21.513 -11.468 1.00 98.56 519 VAL A N 1
ATOM 3849 C CA . VAL A 1 519 ? 7.743 22.925 -11.881 1.00 98.56 519 VAL A CA 1
ATOM 3850 C C . VAL A 1 519 ? 6.433 23.286 -12.580 1.00 98.56 519 VAL A C 1
ATOM 3852 O O . VAL A 1 519 ? 5.840 24.303 -12.233 1.00 98.56 519 VAL A O 1
ATOM 3855 N N . ILE A 1 520 ? 5.928 22.459 -13.503 1.00 98.62 520 ILE A N 1
ATOM 3856 C CA . ILE A 1 520 ? 4.638 22.703 -14.174 1.00 98.62 520 ILE A CA 1
ATOM 3857 C C . ILE A 1 520 ? 3.501 22.769 -13.148 1.00 98.62 520 ILE A C 1
ATOM 3859 O O . ILE A 1 520 ? 2.777 23.764 -13.106 1.00 98.62 520 ILE A O 1
ATOM 3863 N N . SER A 1 521 ? 3.378 21.761 -12.279 1.00 98.44 521 SER A N 1
ATOM 3864 C CA . SER A 1 521 ? 2.356 21.744 -11.225 1.00 98.44 521 SER A CA 1
ATOM 3865 C C . SER A 1 521 ? 2.497 22.942 -10.279 1.00 98.44 521 SER A C 1
ATOM 3867 O O . SER A 1 521 ? 1.523 23.648 -10.018 1.00 98.44 521 SER A O 1
ATOM 3869 N N . GLY A 1 522 ? 3.712 23.236 -9.809 1.00 98.06 522 GLY A N 1
ATOM 3870 C CA . GLY A 1 522 ? 3.956 24.318 -8.859 1.00 98.06 522 GLY A CA 1
ATOM 3871 C C . GLY A 1 522 ? 3.762 25.719 -9.451 1.00 98.06 522 GLY A C 1
ATOM 3872 O O . GLY A 1 522 ? 3.301 26.616 -8.745 1.00 98.06 522 GLY A O 1
ATOM 3873 N N . LEU A 1 523 ? 4.024 25.914 -10.749 1.00 98.44 523 LEU A N 1
ATOM 3874 C CA . LEU A 1 523 ? 3.654 27.138 -11.467 1.00 98.44 523 LEU A CA 1
ATOM 3875 C C . LEU A 1 523 ? 2.131 27.261 -11.596 1.00 98.44 523 LEU A C 1
ATOM 3877 O O . LEU A 1 523 ? 1.591 28.310 -11.252 1.00 98.44 523 LEU A O 1
ATOM 3881 N N . ILE A 1 524 ? 1.427 26.206 -12.028 1.00 98.19 524 ILE A N 1
ATOM 3882 C CA . ILE A 1 524 ? -0.044 26.210 -12.138 1.00 98.19 524 ILE A CA 1
ATOM 3883 C C . ILE A 1 524 ? -0.676 26.536 -10.777 1.00 98.19 524 ILE A C 1
ATOM 3885 O O . ILE A 1 524 ? -1.476 27.469 -10.680 1.00 98.19 524 ILE A O 1
ATOM 3889 N N . TYR A 1 525 ? -0.276 25.833 -9.712 1.00 97.62 525 TYR A N 1
ATOM 3890 C CA . TYR A 1 525 ? -0.767 26.084 -8.357 1.00 97.62 525 TYR A CA 1
ATOM 3891 C C . TYR A 1 525 ? -0.422 27.499 -7.885 1.00 97.62 525 TYR A C 1
ATOM 3893 O O . TYR A 1 525 ? -1.296 28.234 -7.428 1.00 97.62 525 TYR A O 1
ATOM 3901 N N . GLY A 1 526 ? 0.837 27.909 -8.033 1.00 95.88 526 GLY A N 1
ATOM 3902 C CA . GLY A 1 526 ? 1.334 29.199 -7.572 1.00 95.88 526 GLY A CA 1
ATOM 3903 C C . GLY A 1 526 ? 0.702 30.399 -8.277 1.00 95.88 526 GLY A C 1
ATOM 3904 O O . GLY A 1 526 ? 0.399 31.401 -7.625 1.00 95.88 526 GLY A O 1
ATOM 3905 N N . PHE A 1 527 ? 0.414 30.308 -9.579 1.00 96.75 527 PHE A N 1
ATOM 3906 C CA . PHE A 1 527 ? -0.352 31.334 -10.290 1.00 96.75 527 PHE A CA 1
ATOM 3907 C C . PHE A 1 527 ? -1.831 31.330 -9.879 1.00 96.75 527 PHE A C 1
ATOM 3909 O O . PHE A 1 527 ? -2.373 32.404 -9.609 1.00 96.75 527 PHE A O 1
ATOM 3916 N N . TRP A 1 528 ? -2.459 30.155 -9.760 1.00 96.50 528 TRP A N 1
ATOM 3917 C CA . TRP A 1 528 ? -3.898 30.021 -9.503 1.00 96.50 528 TRP A CA 1
ATOM 3918 C C . TRP A 1 528 ? -4.314 30.290 -8.046 1.00 96.50 528 TRP A C 1
ATOM 3920 O O . TRP A 1 528 ? -5.413 30.805 -7.809 1.00 96.50 528 TRP A O 1
ATOM 3930 N N . LYS A 1 529 ? -3.459 29.982 -7.058 1.00 93.31 529 LYS A N 1
ATOM 3931 C CA . LYS A 1 529 ? -3.690 30.313 -5.641 1.00 93.31 529 LYS A CA 1
ATOM 3932 C C . LYS A 1 529 ? -3.834 31.831 -5.501 1.00 93.31 529 LYS A C 1
ATOM 3934 O O . LYS A 1 529 ? -3.078 32.599 -6.105 1.00 93.31 529 LYS A O 1
ATOM 3939 N N . LYS A 1 530 ? -4.817 32.289 -4.727 1.00 90.31 530 LYS A N 1
ATOM 3940 C CA . LYS A 1 530 ? -5.010 33.726 -4.469 1.00 90.31 530 LYS A CA 1
ATOM 3941 C C . LYS A 1 530 ? -3.957 34.236 -3.465 1.00 90.31 530 LYS A C 1
ATOM 3943 O O . LYS A 1 530 ? -3.446 33.433 -2.685 1.00 90.31 530 LYS A O 1
ATOM 3948 N N . PRO A 1 531 ? -3.604 35.535 -3.478 1.00 88.19 531 PRO A N 1
ATOM 3949 C CA . PRO A 1 531 ? -2.877 36.150 -2.368 1.00 88.19 531 PRO A CA 1
ATOM 3950 C C . PRO A 1 531 ? -3.613 35.940 -1.042 1.00 88.19 531 PRO A C 1
ATOM 3952 O O . PRO A 1 531 ? -4.838 35.788 -1.031 1.00 88.19 531 PRO A O 1
ATOM 3955 N N . LEU A 1 532 ? -2.869 35.951 0.066 1.00 84.94 532 LEU A N 1
ATOM 3956 C CA . LEU A 1 532 ? -3.486 36.058 1.385 1.00 84.94 532 LEU A CA 1
ATOM 3957 C C . LEU A 1 532 ? -4.230 37.403 1.486 1.00 84.94 532 LEU A C 1
ATOM 3959 O O . LEU A 1 532 ? -3.773 38.373 0.877 1.00 84.94 532 LEU A O 1
ATOM 3963 N N . PRO A 1 533 ? -5.341 37.485 2.238 1.00 75.69 533 PRO A N 1
ATOM 3964 C CA . PRO A 1 533 ? -5.928 38.771 2.593 1.00 75.69 533 PRO A CA 1
ATOM 3965 C C . PRO A 1 533 ? -4.894 39.619 3.339 1.00 75.69 533 PRO A C 1
ATOM 3967 O O . PRO A 1 533 ? -4.204 39.096 4.221 1.00 75.69 533 PRO A O 1
ATOM 3970 N N . ASP A 1 534 ? -4.800 40.905 3.003 1.00 63.34 534 ASP A N 1
ATOM 3971 C CA . ASP A 1 534 ? -4.023 41.855 3.797 1.00 63.34 534 ASP A CA 1
ATOM 3972 C C . ASP A 1 534 ? -4.594 41.902 5.228 1.00 63.34 534 ASP A C 1
ATOM 3974 O O . ASP A 1 534 ? -5.814 41.868 5.423 1.00 63.34 534 ASP A O 1
ATOM 3978 N N . LYS A 1 535 ? -3.696 41.904 6.220 1.00 45.59 535 LYS A N 1
ATOM 3979 C CA . LYS A 1 535 ? -4.015 41.957 7.655 1.00 45.59 535 LYS A CA 1
ATOM 3980 C C . LYS A 1 535 ? -3.939 43.381 8.188 1.00 45.59 535 LYS A C 1
ATOM 3982 O O . LYS A 1 535 ? -2.976 44.076 7.798 1.00 45.59 535 LYS A O 1
#

Solvent-accessible surface area (backbone atoms only — not comparable to full-atom values): 26252 Å² total; per-residue (Å²): 79,88,68,85,40,99,84,76,54,66,49,86,80,87,86,83,87,86,66,60,94,86,45,83,56,58,52,50,52,50,48,25,54,54,41,46,52,66,67,37,66,67,54,49,52,50,61,71,67,51,88,50,73,66,54,52,52,51,60,51,54,54,52,58,63,62,63,73,71,83,71,81,82,77,76,64,92,88,50,57,35,37,35,36,39,23,16,31,80,76,13,54,40,60,12,53,32,17,42,50,36,36,49,55,44,27,57,76,69,64,34,46,70,50,55,20,33,41,33,63,96,39,79,43,66,71,77,48,71,68,55,58,67,68,26,55,14,36,41,35,17,36,64,43,97,70,89,60,39,85,47,52,78,30,23,38,43,81,42,48,22,65,46,25,50,77,38,26,61,62,53,53,50,36,20,65,70,47,71,32,58,67,33,67,66,72,80,82,74,68,71,88,84,77,96,69,82,78,47,72,64,61,54,55,49,52,25,48,50,46,4,51,63,66,20,47,62,33,48,49,56,12,17,44,28,34,34,50,14,56,56,40,32,77,78,44,68,91,32,69,69,25,53,52,26,36,43,53,9,24,65,85,78,16,33,44,46,44,35,39,15,41,23,4,10,33,18,0,24,64,66,29,36,77,54,6,24,60,23,0,23,52,26,4,44,52,8,52,80,49,53,4,31,54,66,24,4,54,51,23,2,53,50,15,4,54,46,28,49,49,48,54,62,68,57,63,79,58,60,78,95,49,55,76,46,37,67,71,47,50,36,43,52,54,27,32,52,53,31,45,50,46,34,65,78,49,44,24,64,54,26,20,53,51,42,53,52,51,50,53,56,60,76,67,46,53,65,72,56,40,19,51,50,15,22,51,32,0,20,29,19,20,66,52,34,73,33,72,52,13,48,49,36,49,53,50,26,49,38,49,24,76,72,67,67,51,16,40,56,32,33,8,32,48,28,2,22,18,12,36,6,32,7,46,19,49,17,31,63,76,39,40,80,46,44,55,74,67,55,37,58,51,15,59,52,10,46,56,31,11,41,50,43,36,25,52,62,29,46,71,52,30,74,75,40,44,72,52,44,30,54,22,15,21,56,9,2,17,46,8,0,19,42,22,39,68,68,66,27,31,22,76,40,83,38,47,42,58,81,40,31,80,64,20,84,39,35,67,60,49,53,49,22,28,50,52,9,12,51,51,10,9,48,50,29,40,69,70,51,61,67,59,80,89,129

InterPro domains:
  IPR002178 PTS EIIA type-2 domain [PF00359] (1-62)
  IPR002178 PTS EIIA type-2 domain [PS51094] (1-63)
  IPR003352 Phosphotransferase system, EIIC [PF02378] (210-472)
  IPR003353 Phosphotransferase system, fructose-specific IIB subunit [TIGR00829] (83-165)
  IPR003353 Phosphotransferase system, fructose-specific IIB subunit [cd05569] (82-176)
  IPR003501 Phosphotransferase system, EIIB component, type 2/3 [PF02302] (83-173)
  IPR006327 Phosphotransferase system, fructose IIC component [TIGR01427] (192-529)
  IPR013011 Phosphotransferase system, EIIB component, type 2 [PS51099] (82-177)
  IPR013014 Phosphotransferase system, EIIC component, type 2 [PS51104] (204-528)
  IPR016152 Phosphotransferase/anion transporter [G3DSA:3.40.930.10] (1-69)
  IPR016152 Phosphotransferase/anion transporter [SSF55804] (1-62)
  IPR036095 PTS system IIB component-like superfamily [SSF52794] (82-183)
  IPR050864 Bacterial PTS System Sugar Transport Components [PTHR30505] (14-532)

pLDDT: mean 86.54, std 14.27, range [24.61, 98.75]

Sequence (535 aa):
IDYESLDGQPAELFFMIAATDGANETHLETLAALSRLLVNPDFVQALKNTKTPDEVIALFDEQQSAGEEVETETPNEEQPFVVAVTACPTGIAHTYMAEDALKNKAKEMGVAIKVETNGSEGVKNRLTAADIERAAGVIIAADKNVEMARFDGKHLQERPVSDGIRKPEQLIQTALDQKAPIYHSNGDIAKEENTEKASIGSKIYKDLMNGISHMLPFVVGGGIMIALSFLIERFWPHSELFRLLSTIGGSDQGAFTLLIPILAGYIASSIGERPALMPGMVGGLMAVHSNAGFLGGLVAGFLAGYIVIGLKKVFAKLPKSLEGLKPILLYPIFGLLITGTLMYFIVNPIFSTINSAMIQALEHLGTANAVLLGVVLGGMMAIDMGGPFNKAAYTFSIGVFTATQDGALMAATMAGGMVPPLAIAFASSLFSKKFTQQEKQAGITNYVLGAAFITEGAIPFAAADPLRVIISSVIGAMTAGGLTQLWSVNVPAPHGGVFVSLLANKPVLFLVAIIIGAVISGLIYGFWKKPLPDK

Secondary structure (DSSP, 8-state):
-----TTSPPP-------PPTT-TTHHHHHHHHHHHHTT-HHHHHHHHH--SHHHHHHHHHHHHHHTSS----PPPTTS-EEEEEEE-SS-SSHHHHHHHHHHHHHHHTT-EEEEEEEETTEEESPPPHHHHHH-S-EEEEESS----GGGTTEEEEEE-HHHHHH-HHHHHHHHHTT-SPEE---SSS----S-----HHHHHHHHHHHHHHHHHHHHHHHHHHHHHHHHHHHHSTT-HHHHHHHHHHSTTTSTTTTHHHHHHHHHHHHHH-HHHHHHHHHHHHHHHHTT-HHHHHHHHHHHHHHHHHHHHHHGGGS-GGGTTHIIIIIHHHHHHHHHHHHIIIIIHHHHHHHHHHHHHHHHT--HHHHHHHHHHHHHHHHHSTTSHHHHHHHHHHHHHHHHH---HHHHHHHHHHHHHHHHHHHHHHHTGGGS-HHHHHHHHHHHHHHHTT-GGGGHHHHHHSHHHHHHHHHHHHHHHHHHHHHTT---S-SS-GGGGGGGSSSHHHHHHHHHHHHHHHHHHHHHHSPPPPP-

Mean predicted aligned error: 15.74 Å

Organism: NCBI:txid1265827

Foldseek 3Di:
DQDVDPVRDDDDDDDDDDDDPPPVCVSLVVVQLVLQQVLDPVLVVQCVVDDDPVSNVVSSVVVVVVVPPPPDDDDDPPAAEAEEEFEDPQQRHLQVLLVNLLCVLCVVVRHHYQYWGCHPVGIPSDDDLVSLVRH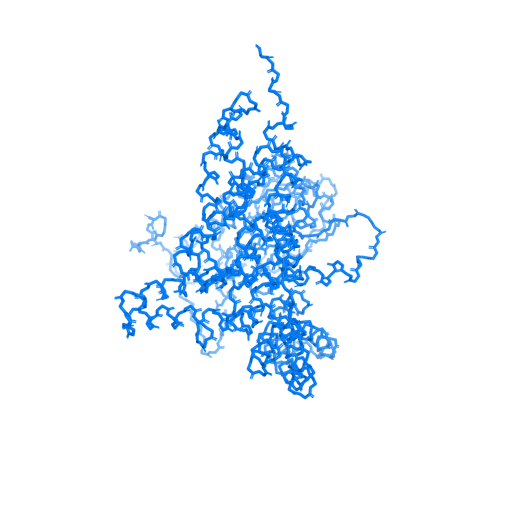LAYEYQYPDDDDCQSNAQGQYDHHHSVCSSVPSNVRVVCSNVSVHDRDHPPPPDDDDDDDDDCDPVNLLLNLQVQLLVQLVVLQAQLLVLQLVLLVCCVVPNPDPSSVVSCQQNHCPNHSVVQNLLSSLLSSLCSQQNPLLNQQLSVQSNLCLVLQLFNVSSSVSSPLLNVQNVVLCVVCVPPDPVCPVVSSVPVSNVSSNVVSVVCSVPPSSVVSSVVSVVVLVVVVPDDLVVLLVLLLLLLLQCLQQQPDDSLSVSLSVQVRSCSSPLWQLSLLSSLLSLLQLLLLLLLLCVPLVQQDDPVSNVLSVVSNVCSQQSRSCSNVVVCVVPVVLSSVLSSQLSSQLSSQSSNVVKGQSGNGGHLSSLVRIPCSPSSVVSSVSSSNSSNVSSNVPRDGDPDD

Radius of gyration: 29.11 Å; Cα contacts (8 Å, |Δi|>4): 988; chains: 1; bounding box: 66×74×89 Å